Protein AF-A0A3B1AKG3-F1 (afdb_monomer)

Sequence (440 aa):
GVDYHPLPQWTALHRQEKPVPAWRRINWQRLTLALIVSVAALFVVVTQVMADERHGDVDGCLSCHALPGLQYVDKQGVLRVASIDASHYLSSLHGSVPCKDCHRKIRDYPHRAENGEVDCAASCHVEEPSGGKPYTHKAVTEEFKKSVHGKGWSKGFTAANRQREASDEALPSCRKCHPNELYIGAKDLPRFREDFNHLETECGGCHQGKVWMSQFGGHILRRFLGSRWDKRDHNRLCNDCHADHQRMAEVEIENPETGKKEKASARFVLASDSYSMTLHGRLLRSGVEAGASCIDCHAPKGFRHGVRRDDDPLAATHADQLAETCASEGCHGFARHPLNAGFVNTDLHDIDMIVATSHVAPLDASRLSSNWSKAIMVMLPIVLVLGGGSLLWLLFGNKRQSVIFAVLGGDSFQKRVIGRKPKKRRRWPRGQAGKEGGRA

Mean predicted aligned error: 16.64 Å

Solvent-accessible surface area (backbone atoms only — not comparable to full-atom values): 26740 Å² total; per-residue (Å²): 133,89,84,87,78,84,83,84,86,89,77,88,82,77,79,82,76,80,86,75,67,76,80,76,70,66,58,60,68,60,53,52,50,52,49,52,52,50,51,52,52,49,49,51,56,60,59,62,69,66,68,69,74,83,62,90,48,88,76,55,57,51,80,60,26,45,38,84,81,37,64,48,68,48,99,84,72,4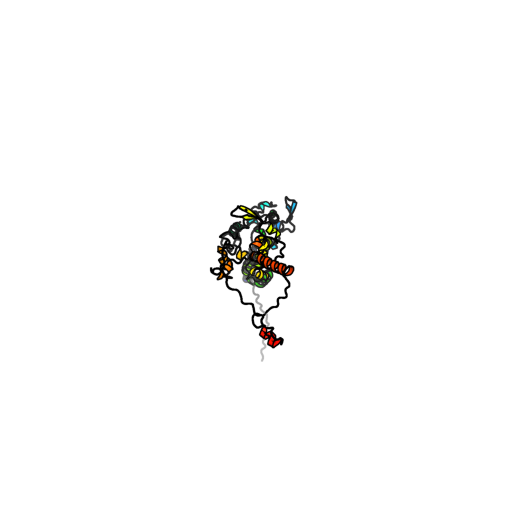7,82,41,78,61,47,42,62,60,71,58,42,50,43,21,84,59,30,85,48,63,66,52,65,46,28,64,61,59,84,56,85,89,62,59,60,82,33,48,31,34,47,74,50,52,62,35,76,66,85,67,100,46,94,87,60,65,49,55,40,40,70,50,52,59,35,23,50,69,12,71,49,31,81,34,59,79,66,75,47,26,80,82,53,54,61,49,56,74,76,76,42,91,45,62,32,66,65,74,76,54,69,94,51,55,67,63,51,82,88,48,42,63,57,50,48,61,82,45,71,51,46,64,65,74,47,33,74,81,52,69,58,72,64,47,54,55,47,54,42,43,56,58,53,43,68,72,73,50,69,96,59,52,56,56,52,54,38,48,64,51,38,76,47,44,60,35,50,71,66,34,49,70,39,68,46,64,39,88,90,77,68,48,72,41,66,44,50,70,54,63,27,39,27,51,60,15,30,46,66,36,70,34,35,44,30,38,75,71,71,35,80,88,28,62,32,64,51,52,43,39,22,67,60,90,83,55,44,44,38,44,54,52,86,37,91,86,15,38,58,6,79,93,32,23,28,58,36,55,23,42,97,67,74,34,63,64,35,67,41,79,92,32,52,71,64,51,66,56,67,63,44,42,58,85,67,44,71,90,80,53,90,70,63,88,79,45,72,72,58,60,73,36,72,65,42,48,49,44,66,64,45,48,59,53,49,50,51,54,50,50,50,49,50,47,41,70,77,68,43,78,87,65,82,77,77,81,73,58,92,71,67,42,70,58,48,39,46,73,75,68,68,48,80,82,76,80,80,78,82,76,84,84,80,86,86,88,82,88,85,84,86,136

InterPro domains:
  IPR036280 Multiheme cytochrome superfamily [SSF48695] (56-339)
  IPR054337 Outer membrane cytochrome MtrC/MtrF-like, domains II/IV [PF22113] (99-246)

Foldseek 3Di:
DDDDDDDDDDDDDDDDDDDDDPVVPPPVVVVVVVVVVVVVVVVVVVVVVPPPPPDLAPPCLCVQQCDPPCWDQDPVRDIARSHDPLVFCCQWLCSQFHQCQFLVQDDDPVGDQQSRWGAQQRFTDDPDDPDPGTDGCVQVLVLLCLAPLVVWDHTSDTSVCVVCQVPPTLGHYPCLLDPRGGLADPVCVVVLCVVCVCVCPPVVVPDPDPSCCSNVVSVVSSVVVPDSDALLNLQVSVCVQLVPLVSQQADWDQDPVPRDTDGDAVLSSCQSVLLCLDPLVVCVVVVHSLRHHPLLQQPVDDPSSNRHDLCDPPTCNPLVNLLVSVCPPNPCVVSVPPVCSVVSPPDSSDPVSPDCPPPPCNPGCSVCVDPVVVVCVVCVVVCCCVVVVVVCCVVPNPPDPPPDDDPPDPQVCCCPPVVDDDDPDDDDDDDDDDDDDDDD

Structure (mmCIF, N/CA/C/O backbone):
data_AF-A0A3B1AKG3-F1
#
_entry.id   AF-A0A3B1AKG3-F1
#
loop_
_atom_site.group_PDB
_atom_site.id
_atom_site.type_symbol
_atom_site.label_atom_id
_atom_site.label_alt_id
_atom_site.label_comp_id
_atom_site.label_asym_id
_atom_site.label_entity_id
_atom_site.label_seq_id
_atom_site.pdbx_PDB_ins_code
_atom_site.Cartn_x
_atom_site.Cartn_y
_atom_site.Cartn_z
_atom_site.occupancy
_atom_site.B_iso_or_equiv
_atom_site.auth_seq_id
_atom_site.auth_comp_id
_atom_site.auth_asym_id
_atom_site.auth_atom_id
_atom_site.pdbx_PDB_model_num
ATOM 1 N N . GLY A 1 1 ? -5.040 -78.900 112.581 1.00 37.69 1 GLY A N 1
ATOM 2 C CA . GLY A 1 1 ? -6.491 -78.825 112.328 1.00 37.69 1 GLY A CA 1
ATOM 3 C C . GLY A 1 1 ? -6.742 -77.504 111.652 1.00 37.69 1 GLY A C 1
ATOM 4 O O . GLY A 1 1 ? -6.140 -76.534 112.074 1.00 37.69 1 GLY A O 1
ATOM 5 N N . VAL A 1 2 ? -7.473 -77.511 110.545 1.00 39.22 2 VAL A N 1
ATOM 6 C CA . VAL A 1 2 ? -7.576 -76.397 109.592 1.00 39.22 2 VAL A CA 1
ATOM 7 C C . VAL A 1 2 ? -8.500 -75.308 110.147 1.00 39.22 2 VAL A C 1
ATOM 9 O O . VAL A 1 2 ? -9.670 -75.588 110.395 1.00 39.22 2 VAL A O 1
ATOM 12 N N . ASP A 1 3 ? -7.980 -74.090 110.315 1.00 44.25 3 ASP A N 1
ATOM 13 C CA . ASP A 1 3 ? -8.763 -72.904 110.671 1.00 44.25 3 ASP A CA 1
ATOM 14 C C . ASP A 1 3 ? -9.475 -72.344 109.430 1.00 44.25 3 ASP A C 1
ATOM 16 O O . ASP A 1 3 ? -8.862 -72.051 108.402 1.00 44.25 3 ASP A O 1
ATOM 20 N N . TYR A 1 4 ? -10.799 -72.229 109.525 1.00 44.69 4 TYR A N 1
ATOM 21 C CA . TYR A 1 4 ? -11.675 -71.671 108.496 1.00 44.69 4 TYR A CA 1
ATOM 22 C C . TYR A 1 4 ? -11.707 -70.139 108.608 1.00 44.69 4 TYR A C 1
ATOM 24 O O . TYR A 1 4 ? -12.238 -69.595 109.575 1.00 44.69 4 TYR A O 1
ATOM 32 N N . HIS A 1 5 ? -11.211 -69.435 107.588 1.00 49.94 5 HIS A N 1
ATOM 33 C CA . HIS A 1 5 ? -11.480 -68.008 107.386 1.00 49.94 5 HIS A CA 1
ATOM 34 C C . HIS A 1 5 ? -12.599 -67.823 106.342 1.00 49.94 5 HIS A C 1
ATOM 36 O O . HIS A 1 5 ? -12.475 -68.348 105.234 1.00 49.94 5 HIS A O 1
ATOM 42 N N . PRO A 1 6 ? -13.681 -67.077 106.640 1.00 58.34 6 PRO A N 1
ATOM 43 C CA . PRO A 1 6 ? -14.685 -66.717 105.642 1.00 58.34 6 PRO A CA 1
ATOM 44 C C . PRO A 1 6 ? -14.150 -65.652 104.668 1.00 58.34 6 PRO A C 1
ATOM 46 O O . PRO A 1 6 ? -13.475 -64.702 105.066 1.00 58.34 6 PRO A O 1
ATOM 49 N N . LEU A 1 7 ? -14.465 -65.816 103.380 1.00 49.09 7 LEU A N 1
ATOM 50 C CA . LEU A 1 7 ? -14.063 -64.911 102.298 1.00 49.09 7 LEU A CA 1
ATOM 51 C C . LEU A 1 7 ? -14.811 -63.559 102.376 1.00 49.09 7 LEU A C 1
ATOM 53 O O . LEU A 1 7 ? -16.027 -63.555 102.585 1.00 49.09 7 LEU A O 1
ATOM 57 N N . PRO A 1 8 ? -14.131 -62.415 102.159 1.00 54.78 8 PRO A N 1
ATOM 58 C CA . PRO A 1 8 ? -14.758 -61.096 102.169 1.00 54.78 8 PRO A CA 1
ATOM 59 C C . PRO A 1 8 ? -15.609 -60.835 100.914 1.00 54.78 8 PRO A C 1
ATOM 61 O O . PRO A 1 8 ? -15.226 -61.164 99.791 1.00 54.78 8 PRO A O 1
ATOM 64 N N . GLN A 1 9 ? -16.762 -60.192 101.121 1.00 51.91 9 GLN A N 1
ATOM 65 C CA . GLN A 1 9 ? -17.620 -59.657 100.063 1.00 51.91 9 GLN A CA 1
ATOM 66 C C . GLN A 1 9 ? -17.014 -58.369 99.489 1.00 51.91 9 GLN A C 1
ATOM 68 O O . GLN A 1 9 ? -16.639 -57.464 100.233 1.00 51.91 9 GLN A O 1
ATOM 73 N N . TRP A 1 10 ? -16.952 -58.270 98.161 1.00 47.62 10 TRP A N 1
ATOM 74 C CA . TRP A 1 10 ? -16.505 -57.065 97.465 1.00 47.62 10 TRP A CA 1
ATOM 75 C C . TRP A 1 10 ? -17.699 -56.179 97.099 1.00 47.62 10 TRP A C 1
ATOM 77 O O . TRP A 1 10 ? -18.566 -56.584 96.328 1.00 47.62 10 TRP A O 1
ATOM 87 N N . THR A 1 11 ? -17.703 -54.940 97.587 1.00 49.19 11 THR A N 1
ATOM 88 C CA . THR A 1 11 ? -18.550 -53.846 97.082 1.00 49.19 11 THR A CA 1
ATOM 89 C C . THR A 1 11 ? -17.683 -52.837 96.338 1.00 49.19 11 THR A C 1
ATOM 91 O O . THR A 1 11 ? -16.733 -52.292 96.900 1.00 49.19 11 THR A O 1
ATOM 94 N N . ALA A 1 12 ? -17.999 -52.582 95.067 1.00 48.94 12 ALA A N 1
ATOM 95 C CA . ALA A 1 12 ? -17.276 -51.628 94.233 1.00 48.94 12 ALA A CA 1
ATOM 96 C C . ALA A 1 12 ? -17.528 -50.180 94.696 1.00 48.94 12 ALA A C 1
ATOM 98 O O . ALA A 1 12 ? -18.641 -49.665 94.597 1.00 48.94 12 ALA A O 1
ATOM 99 N N . LEU A 1 13 ? -16.479 -49.499 95.163 1.00 51.88 13 LEU A N 1
ATOM 100 C CA . LEU A 1 13 ? -16.483 -48.059 95.430 1.00 51.88 13 LEU A CA 1
ATOM 101 C C . LEU A 1 13 ? -16.202 -47.300 94.125 1.00 51.88 13 LEU A C 1
ATOM 103 O O . LEU A 1 13 ? -15.051 -47.020 93.794 1.00 51.88 13 LEU A O 1
ATOM 107 N N . HIS A 1 14 ? -17.244 -46.956 93.369 1.00 48.56 14 HIS A N 1
ATOM 108 C CA . HIS A 1 14 ? -17.104 -46.008 92.262 1.00 48.56 14 HIS A CA 1
ATOM 109 C C . HIS A 1 14 ? -17.112 -44.579 92.825 1.00 48.56 14 HIS A C 1
ATOM 111 O O . HIS A 1 14 ? -18.138 -44.080 93.289 1.00 48.56 14 HIS A O 1
ATOM 117 N N . ARG A 1 15 ? -15.948 -43.920 92.830 1.00 49.84 15 ARG A N 1
ATOM 118 C CA . ARG A 1 15 ? -15.822 -42.509 93.213 1.00 49.84 15 ARG A CA 1
ATOM 119 C C . ARG A 1 15 ? -16.391 -41.657 92.075 1.00 49.84 15 ARG A C 1
ATOM 121 O O . ARG A 1 15 ? -15.770 -41.549 91.026 1.00 49.84 15 ARG A O 1
ATOM 128 N N . GLN A 1 16 ? -17.567 -41.062 92.276 1.00 52.84 16 GLN A N 1
ATOM 129 C CA . GLN A 1 16 ? -18.110 -40.081 91.336 1.00 52.84 16 GLN A CA 1
ATOM 130 C C . GLN A 1 16 ? -17.219 -38.832 91.311 1.00 52.84 16 GLN A C 1
ATOM 132 O O . GLN A 1 16 ? -17.119 -38.103 92.301 1.00 52.84 16 GLN A O 1
ATOM 137 N N . GLU A 1 17 ? -16.564 -38.585 90.178 1.00 57.22 17 GLU A N 1
ATOM 138 C CA . GLU A 1 17 ? -15.911 -37.307 89.906 1.00 57.22 17 GLU A CA 1
ATOM 139 C C . GLU A 1 17 ? -16.966 -36.224 89.647 1.00 57.22 17 GLU A C 1
ATOM 141 O O . GLU A 1 17 ? -17.966 -36.444 88.960 1.00 57.22 17 GLU A O 1
ATOM 146 N N . LYS A 1 18 ? -16.759 -35.041 90.234 1.00 56.09 18 LYS A N 1
ATOM 147 C CA . LYS A 1 18 ? -17.699 -33.918 90.134 1.00 56.09 18 LYS A CA 1
ATOM 148 C C . LYS A 1 18 ? -17.780 -33.400 88.686 1.00 56.09 18 LYS A C 1
ATOM 150 O O . LYS A 1 18 ? -16.744 -33.282 88.031 1.00 56.09 18 LYS A O 1
ATOM 155 N N . PRO A 1 19 ? -18.971 -33.008 88.197 1.00 56.12 19 PRO A N 1
ATOM 156 C CA . PRO A 1 19 ? -19.125 -32.508 86.839 1.00 56.12 19 PRO A CA 1
ATOM 157 C C . PRO A 1 19 ? -18.425 -31.154 86.675 1.00 56.12 19 PRO A C 1
ATOM 159 O O . PRO A 1 19 ? -18.727 -30.186 87.372 1.00 56.12 19 PRO A O 1
ATOM 162 N N . VAL A 1 20 ? -17.484 -31.083 85.731 1.00 61.00 20 VAL A N 1
ATOM 163 C CA . VAL A 1 20 ? -16.840 -29.830 85.313 1.00 61.00 20 VAL A CA 1
ATOM 164 C C . VAL A 1 20 ? -17.848 -29.020 84.481 1.00 61.00 20 VAL A C 1
ATOM 166 O O . VAL A 1 20 ? -18.441 -29.577 83.553 1.00 61.00 20 VAL A O 1
ATOM 169 N N . PRO A 1 21 ? -18.065 -27.723 84.768 1.00 59.06 21 PRO A N 1
ATOM 170 C CA . PRO A 1 21 ? -19.082 -26.924 84.088 1.00 59.06 21 PRO A CA 1
ATOM 171 C C . PRO A 1 21 ? -18.783 -26.751 82.587 1.00 59.06 21 PRO A C 1
ATOM 173 O O . PRO A 1 21 ? -17.638 -26.553 82.172 1.00 59.06 21 PRO A O 1
ATOM 176 N N . ALA A 1 22 ? -19.839 -26.825 81.769 1.00 56.97 22 ALA A N 1
ATOM 177 C CA . ALA A 1 22 ? -19.793 -26.998 80.311 1.00 56.97 22 ALA A CA 1
ATOM 178 C C . ALA A 1 22 ? -18.991 -25.933 79.531 1.00 56.97 22 ALA A C 1
ATOM 180 O O . ALA A 1 22 ? -18.500 -26.215 78.439 1.00 56.97 22 ALA A O 1
ATOM 181 N N . TRP A 1 23 ? -18.786 -24.738 80.092 1.00 55.78 23 TRP A N 1
ATOM 182 C CA . TRP A 1 23 ? -18.074 -23.635 79.432 1.00 55.78 23 TRP A CA 1
ATOM 183 C C . TRP A 1 23 ? -16.562 -23.874 79.257 1.00 55.78 23 TRP A C 1
ATOM 185 O O . TRP A 1 23 ? -15.940 -23.240 78.409 1.00 55.78 23 TRP A O 1
ATOM 195 N N . ARG A 1 24 ? -15.958 -24.830 79.985 1.00 52.88 24 ARG A N 1
ATOM 196 C CA . ARG A 1 24 ? -14.546 -25.229 79.793 1.00 52.88 24 ARG A CA 1
ATOM 197 C C . ARG A 1 24 ? -14.317 -26.239 78.657 1.00 52.88 24 ARG A C 1
ATOM 199 O O . ARG A 1 24 ? -13.170 -26.587 78.397 1.00 52.88 24 ARG A O 1
ATOM 206 N N . ARG A 1 25 ? -15.367 -26.690 77.954 1.00 56.41 25 ARG A N 1
ATOM 207 C CA . ARG A 1 25 ? -15.260 -27.566 76.764 1.00 56.41 25 ARG A CA 1
ATOM 208 C C . ARG A 1 25 ? -15.231 -26.801 75.438 1.00 56.41 25 ARG A C 1
ATOM 210 O O . ARG A 1 25 ? -15.420 -27.396 74.379 1.00 56.41 25 ARG A O 1
ATOM 217 N N . ILE A 1 26 ? -14.999 -25.491 75.469 1.00 62.50 26 ILE A N 1
ATOM 218 C CA . ILE A 1 26 ? -14.761 -24.730 74.246 1.00 62.50 26 ILE A CA 1
ATOM 219 C C . ILE A 1 26 ? -13.354 -25.076 73.763 1.00 62.50 26 ILE A C 1
ATOM 221 O O . ILE A 1 26 ? -12.352 -24.673 74.352 1.00 62.50 26 ILE A O 1
ATOM 225 N N . ASN A 1 27 ? -13.281 -25.876 72.701 1.00 71.88 27 ASN A N 1
ATOM 226 C CA . ASN A 1 27 ? -12.022 -26.188 72.046 1.00 71.88 27 ASN A CA 1
ATOM 227 C C . ASN A 1 27 ? -11.576 -24.959 71.243 1.00 71.88 27 ASN A C 1
ATOM 229 O O . ASN A 1 27 ? -11.899 -24.820 70.063 1.00 71.88 27 ASN A O 1
ATOM 233 N N . TRP A 1 28 ? -10.865 -24.053 71.913 1.00 73.94 28 TRP A N 1
ATOM 234 C CA . TRP A 1 28 ? -10.384 -22.791 71.354 1.00 73.94 28 TRP A CA 1
ATOM 235 C C . TRP A 1 28 ? -9.586 -22.972 70.060 1.00 73.94 28 TRP A C 1
ATOM 237 O O . TRP A 1 28 ? -9.678 -22.116 69.192 1.00 73.94 28 TRP A O 1
ATOM 247 N N . GLN A 1 29 ? -8.910 -24.111 69.873 1.00 78.19 29 GLN A N 1
ATOM 248 C CA . GLN A 1 29 ? -8.205 -24.429 68.627 1.00 78.19 29 GLN A CA 1
ATOM 249 C C . GLN A 1 29 ? -9.159 -24.614 67.440 1.00 78.19 29 GLN A C 1
ATOM 251 O O . GLN A 1 29 ? -8.835 -24.237 66.321 1.00 78.19 29 GLN A O 1
ATOM 256 N N . ARG A 1 30 ? -10.356 -25.175 67.661 1.00 78.88 30 ARG A N 1
ATOM 257 C CA . ARG A 1 30 ? -11.365 -25.330 66.600 1.00 78.88 30 ARG A CA 1
ATOM 258 C C . ARG A 1 30 ? -12.028 -24.003 66.250 1.00 78.88 30 ARG A C 1
ATOM 260 O O . ARG A 1 30 ? -12.312 -23.774 65.082 1.00 78.88 30 ARG A O 1
ATOM 267 N N . LEU A 1 31 ? -12.242 -23.131 67.238 1.00 81.19 31 LEU A N 1
ATOM 268 C CA . LEU A 1 31 ? -12.772 -21.786 66.997 1.00 81.19 31 LEU A CA 1
ATOM 269 C C . LEU A 1 31 ? -11.763 -20.898 66.265 1.00 81.19 31 LEU A C 1
ATOM 271 O O . LEU A 1 31 ? -12.148 -20.210 65.325 1.00 81.19 31 LEU A O 1
ATOM 275 N N . THR A 1 32 ? -10.482 -20.940 66.638 1.00 82.50 32 THR A N 1
ATOM 276 C CA . THR A 1 32 ? -9.441 -20.185 65.927 1.00 82.50 32 THR A CA 1
ATOM 277 C C . THR A 1 32 ? -9.242 -20.707 64.511 1.00 82.50 32 THR A C 1
ATOM 279 O O . THR A 1 32 ? -9.165 -19.903 63.588 1.00 82.50 32 THR A O 1
ATOM 282 N N . LEU A 1 33 ? -9.246 -22.028 64.303 1.00 86.06 33 LEU A N 1
ATOM 283 C CA . LEU A 1 33 ? -9.166 -22.608 62.961 1.00 86.06 33 LEU A CA 1
ATOM 284 C C . LEU A 1 33 ? -10.380 -22.221 62.103 1.00 86.06 33 LEU A C 1
ATOM 286 O O . LEU A 1 33 ? -10.210 -21.808 60.961 1.00 86.06 33 LEU A O 1
ATOM 290 N N . ALA A 1 34 ? -11.596 -22.294 62.656 1.00 87.88 34 ALA A N 1
ATOM 291 C CA . ALA A 1 34 ? -12.812 -21.893 61.951 1.00 87.88 34 ALA A CA 1
ATOM 292 C C . ALA A 1 34 ? -12.796 -20.401 61.585 1.00 87.88 34 ALA A C 1
ATOM 294 O O . ALA A 1 34 ? -13.180 -20.044 60.472 1.00 87.88 34 ALA A O 1
ATOM 295 N N . LEU A 1 35 ? -12.305 -19.539 62.481 1.00 90.56 35 LEU A N 1
ATOM 296 C CA . LEU A 1 35 ? -12.151 -18.110 62.218 1.00 90.56 35 LEU A CA 1
ATOM 297 C C . LEU A 1 35 ? -11.119 -17.855 61.113 1.00 90.56 35 LEU A C 1
ATOM 299 O O . LEU A 1 35 ? -11.411 -17.110 60.186 1.00 90.56 35 LEU A O 1
ATOM 303 N N . ILE A 1 36 ? -9.952 -18.504 61.165 1.00 90.75 36 ILE A N 1
ATOM 304 C CA . ILE A 1 36 ? -8.903 -18.367 60.142 1.00 90.75 36 ILE A CA 1
ATOM 305 C C . ILE A 1 36 ? -9.420 -18.829 58.777 1.00 90.75 36 ILE A C 1
ATOM 307 O O . ILE A 1 36 ? -9.242 -18.119 57.792 1.00 90.75 36 ILE A O 1
ATOM 311 N N . VAL A 1 37 ? -10.106 -19.974 58.713 1.00 91.12 37 VAL A N 1
ATOM 312 C CA . VAL A 1 37 ? -10.701 -20.483 57.466 1.00 91.12 37 VAL A CA 1
ATOM 313 C C . VAL A 1 37 ? -11.787 -19.540 56.947 1.00 91.12 37 VAL A C 1
ATOM 315 O O . VAL A 1 37 ? -11.832 -19.273 55.751 1.00 91.12 37 VAL A O 1
ATOM 318 N N . SER A 1 38 ? -12.619 -18.981 57.828 1.00 87.31 38 SER A N 1
ATOM 319 C CA . SER A 1 38 ? -13.668 -18.028 57.439 1.00 87.31 38 SER A CA 1
ATOM 320 C C . SER A 1 38 ? -13.086 -16.709 56.927 1.00 87.31 38 SER A C 1
ATOM 322 O O . SER A 1 38 ? -13.563 -16.177 55.931 1.00 87.31 38 SER A O 1
ATOM 324 N N . VAL A 1 39 ? -12.027 -16.199 57.563 1.00 91.06 39 VAL A N 1
ATOM 325 C CA . VAL A 1 39 ? -11.313 -14.989 57.127 1.00 91.06 39 VAL A CA 1
ATOM 326 C C . VAL A 1 39 ? -10.580 -15.238 55.811 1.00 91.06 39 VAL A C 1
ATOM 328 O O . VAL A 1 39 ? -10.642 -14.395 54.925 1.00 91.06 39 VAL A O 1
ATOM 331 N N . ALA A 1 40 ? -9.941 -16.397 55.637 1.00 87.31 40 ALA A N 1
ATOM 332 C CA . ALA A 1 40 ? -9.295 -16.771 54.381 1.00 87.31 40 ALA A CA 1
ATOM 333 C C . ALA A 1 40 ? -10.314 -16.921 53.241 1.00 87.31 40 ALA A C 1
ATOM 335 O O . ALA A 1 40 ? -10.092 -16.398 52.153 1.00 87.31 40 ALA A O 1
ATOM 336 N N . ALA A 1 41 ? -11.460 -17.561 53.495 1.00 85.06 41 ALA A N 1
ATOM 337 C CA . ALA A 1 41 ? -12.550 -17.660 52.526 1.00 85.06 41 ALA A CA 1
ATOM 338 C C . ALA A 1 41 ? -13.114 -16.277 52.166 1.00 85.06 41 ALA A C 1
ATOM 340 O O . ALA A 1 41 ? -13.307 -15.981 50.990 1.00 85.06 41 ALA A O 1
ATOM 341 N N . LEU A 1 42 ? -13.308 -15.400 53.157 1.00 84.62 42 LEU A N 1
ATOM 342 C CA . LEU A 1 42 ? -13.729 -14.017 52.930 1.00 84.62 42 LEU A CA 1
ATOM 343 C C . LEU A 1 42 ? -12.690 -13.246 52.107 1.00 84.62 42 LEU A C 1
ATOM 345 O O . LEU A 1 42 ? -13.059 -12.515 51.197 1.00 84.62 42 LEU A O 1
ATOM 349 N N . PHE A 1 43 ? -11.398 -13.438 52.375 1.00 79.25 43 PHE A N 1
ATOM 350 C CA . PHE A 1 43 ? -10.320 -12.792 51.631 1.00 79.25 43 PHE A CA 1
ATOM 351 C C . PHE A 1 43 ? -10.278 -13.261 50.169 1.00 79.25 43 PHE A C 1
ATOM 353 O O . PHE A 1 43 ? -10.116 -12.437 49.273 1.00 79.25 43 PHE A O 1
ATOM 360 N N . VAL A 1 44 ? -10.513 -14.551 49.901 1.00 76.62 44 VAL A N 1
ATOM 361 C CA . VAL A 1 44 ? -10.645 -15.088 48.532 1.00 76.62 44 VAL A CA 1
ATOM 362 C C . VAL A 1 44 ? -11.848 -14.470 47.815 1.00 76.62 44 VAL A C 1
ATOM 364 O O . VAL A 1 44 ? -11.712 -14.005 46.688 1.00 76.62 44 VAL A O 1
ATOM 367 N N . VAL A 1 45 ? -13.004 -14.378 48.478 1.00 73.06 45 VAL A N 1
ATOM 368 C CA . VAL A 1 45 ? -14.204 -13.752 47.896 1.00 73.06 45 VAL A CA 1
ATOM 369 C C . VAL A 1 45 ? -13.980 -12.259 47.621 1.00 73.06 45 VAL A C 1
ATOM 371 O O . VAL A 1 45 ? -14.330 -11.778 46.550 1.00 73.06 45 VAL A O 1
ATOM 374 N N . VAL A 1 46 ? -13.353 -11.521 48.540 1.00 69.38 46 VAL A N 1
ATOM 375 C CA . VAL A 1 46 ? -13.103 -10.076 48.383 1.00 69.38 46 VAL A CA 1
ATOM 376 C C . VAL A 1 46 ? -12.060 -9.789 47.296 1.00 69.38 46 VAL A C 1
ATOM 378 O O . VAL A 1 46 ? -12.205 -8.825 46.548 1.00 69.38 46 VAL A O 1
ATOM 381 N N . THR A 1 47 ? -11.030 -10.628 47.164 1.00 59.62 47 THR A N 1
ATOM 382 C CA . THR A 1 47 ? -9.977 -10.454 46.144 1.00 59.62 47 THR A CA 1
ATOM 383 C C . THR A 1 47 ? -10.415 -10.874 44.742 1.00 59.62 47 THR A C 1
ATOM 385 O O . THR A 1 47 ? -9.962 -10.269 43.773 1.00 59.62 47 THR A O 1
ATOM 388 N N . GLN A 1 48 ? -11.339 -11.830 44.605 1.00 55.16 48 GLN A N 1
ATOM 389 C CA . GLN A 1 48 ? -11.918 -12.183 43.301 1.00 55.16 48 GLN A CA 1
ATOM 390 C C . GLN A 1 48 ? -12.885 -11.124 42.750 1.00 55.16 48 GLN A C 1
ATOM 392 O O . GLN A 1 48 ? -13.075 -11.052 41.540 1.00 55.16 48 GLN A O 1
ATOM 397 N N . VAL A 1 49 ? -13.456 -10.264 43.600 1.00 48.66 49 VAL A N 1
ATOM 398 C CA . VAL A 1 49 ? -14.407 -9.212 43.185 1.00 48.66 49 VAL A CA 1
ATOM 399 C C . VAL A 1 49 ? -13.709 -7.968 42.601 1.00 48.66 49 VAL A C 1
ATOM 401 O O . VAL A 1 49 ? -14.364 -7.125 42.001 1.00 48.66 49 VAL A O 1
ATOM 404 N N . MET A 1 50 ? -12.380 -7.851 42.715 1.00 45.19 50 MET A N 1
ATOM 405 C CA . MET A 1 50 ? -11.619 -6.679 42.242 1.00 45.19 50 MET A CA 1
ATOM 406 C C . MET A 1 50 ? -10.964 -6.860 40.861 1.00 45.19 50 MET A C 1
ATOM 408 O O . MET A 1 50 ? -10.279 -5.952 40.389 1.00 45.19 50 MET A O 1
ATOM 412 N N . ALA A 1 51 ? -11.162 -7.998 40.191 1.00 42.19 51 ALA A N 1
ATOM 413 C CA . ALA A 1 51 ? -10.828 -8.120 38.776 1.00 42.19 51 ALA A CA 1
ATOM 414 C C . ALA A 1 51 ? -11.952 -7.468 37.964 1.00 42.19 51 ALA A C 1
ATOM 416 O O . ALA A 1 51 ? -12.868 -8.144 37.503 1.00 42.19 51 ALA A O 1
ATOM 417 N N . ASP A 1 52 ? -11.903 -6.142 37.849 1.00 42.12 52 ASP A N 1
ATOM 418 C CA . ASP A 1 52 ? -12.788 -5.393 36.964 1.00 42.12 52 ASP A CA 1
ATOM 419 C C . ASP A 1 52 ? -12.623 -5.983 35.555 1.00 42.12 52 ASP A C 1
ATOM 421 O O . ASP A 1 52 ? -11.533 -5.926 34.967 1.00 42.12 52 ASP A O 1
ATOM 425 N N . GLU A 1 53 ? -13.664 -6.642 35.031 1.00 46.59 53 GLU A N 1
ATOM 426 C CA . GLU A 1 53 ? -13.695 -6.988 33.615 1.00 46.59 53 GLU A CA 1
ATOM 427 C C . GLU A 1 53 ? -13.486 -5.663 32.891 1.00 46.59 53 GLU A C 1
ATOM 429 O O . GLU A 1 53 ? -14.321 -4.765 32.995 1.00 46.59 53 GLU A O 1
ATOM 434 N N . ARG A 1 54 ? -12.353 -5.493 32.199 1.00 48.38 54 ARG A N 1
ATOM 435 C CA . ARG A 1 54 ? -12.174 -4.353 31.298 1.00 48.38 54 ARG A CA 1
ATOM 436 C C . ARG A 1 54 ? -13.259 -4.476 30.230 1.00 48.38 54 ARG A C 1
ATOM 438 O O . ARG A 1 54 ? -13.095 -5.198 29.248 1.00 48.38 54 ARG A O 1
ATOM 445 N N . HIS A 1 55 ? -14.399 -3.846 30.493 1.00 54.94 55 HIS A N 1
ATOM 446 C CA . HIS A 1 55 ? -15.578 -3.870 29.651 1.00 54.94 55 HIS A CA 1
ATOM 447 C C . HIS A 1 55 ? -15.195 -3.290 28.287 1.00 54.94 55 HIS A C 1
ATOM 449 O O . HIS A 1 55 ? -14.638 -2.197 28.198 1.00 54.94 55 HIS A O 1
ATOM 455 N N . GLY A 1 56 ? -15.516 -4.016 27.214 1.00 59.50 56 GLY A N 1
ATOM 456 C CA . GLY A 1 56 ? -15.215 -3.631 25.830 1.00 59.50 56 GLY A CA 1
ATOM 457 C C . GLY A 1 56 ? -16.038 -2.456 25.282 1.00 59.50 56 GLY A C 1
ATOM 458 O O . GLY A 1 56 ? -15.977 -2.197 24.085 1.00 59.50 56 GLY A O 1
ATOM 459 N N . ASP A 1 57 ? -16.815 -1.765 26.125 1.00 72.25 57 ASP A N 1
ATOM 460 C CA . ASP A 1 57 ? -17.697 -0.657 25.738 1.00 72.25 57 ASP A CA 1
ATOM 461 C C . ASP A 1 57 ? -17.749 0.449 26.806 1.00 72.25 57 ASP A C 1
ATOM 463 O O . ASP A 1 57 ? -18.818 0.842 27.268 1.00 72.25 57 ASP A O 1
ATOM 467 N N . VAL A 1 58 ? -16.588 0.967 27.218 1.00 75.81 58 VAL A N 1
ATOM 468 C CA . VAL A 1 58 ? -16.497 2.091 28.178 1.00 75.81 58 VAL A CA 1
ATOM 469 C C . VAL A 1 58 ? -17.306 3.327 27.751 1.00 75.81 58 VAL A C 1
ATOM 471 O O . VAL A 1 58 ? -17.722 4.121 28.590 1.00 75.81 58 VAL A O 1
ATOM 474 N N . ASP A 1 59 ? -17.556 3.471 26.448 1.00 82.62 59 ASP A N 1
ATOM 475 C CA . ASP A 1 59 ? -18.292 4.588 25.859 1.00 82.62 59 ASP A CA 1
ATOM 476 C C . ASP A 1 59 ? -19.804 4.328 25.706 1.00 82.62 59 ASP A C 1
ATOM 478 O O . ASP A 1 59 ? -20.541 5.247 25.332 1.00 82.62 59 ASP A O 1
ATOM 482 N N . GLY A 1 60 ? -20.277 3.101 25.956 1.00 87.56 60 GLY A N 1
ATOM 483 C CA . GLY A 1 60 ? -21.681 2.698 25.790 1.00 87.56 60 GLY A CA 1
ATOM 484 C C . GLY A 1 60 ? -22.167 2.624 24.332 1.00 87.56 60 GLY A C 1
ATOM 485 O O . GLY A 1 60 ? -23.371 2.549 24.081 1.00 87.56 60 GLY A O 1
ATOM 486 N N . CYS A 1 61 ? -21.265 2.683 23.350 1.00 89.06 61 CYS A N 1
ATOM 487 C CA . CYS A 1 61 ? -21.596 2.692 21.926 1.00 89.06 61 CYS A CA 1
ATOM 488 C C . CYS A 1 61 ? -22.160 1.343 21.457 1.00 89.06 61 CYS A C 1
ATOM 490 O O . CYS A 1 61 ? -23.127 1.300 20.688 1.00 89.06 61 CYS A O 1
ATOM 492 N N . LEU A 1 62 ? -21.580 0.235 21.922 1.00 89.06 62 LEU A N 1
ATOM 493 C CA . LEU A 1 62 ? -22.001 -1.115 21.542 1.00 89.06 62 LEU A CA 1
ATOM 494 C C . LEU A 1 62 ? -23.375 -1.481 22.112 1.00 89.06 62 LEU A C 1
ATOM 496 O O . LEU A 1 62 ? -24.041 -2.331 21.530 1.00 89.06 62 LEU A O 1
ATOM 500 N N . SER A 1 63 ? -23.864 -0.788 23.141 1.00 88.44 63 SER A N 1
ATOM 501 C CA . SER A 1 63 ? -25.234 -0.972 23.659 1.00 88.44 63 SER A CA 1
ATOM 502 C C . SER A 1 63 ? -26.314 -0.831 22.576 1.00 88.44 63 SER A C 1
ATOM 504 O O . SER A 1 63 ? -27.303 -1.562 22.581 1.00 88.44 63 SER A O 1
ATOM 506 N N . CYS A 1 64 ? -26.104 0.072 21.613 1.00 89.31 64 CYS A N 1
ATOM 507 C CA . CYS A 1 64 ? -26.970 0.216 20.443 1.00 89.31 64 CYS A CA 1
ATOM 508 C C . CYS A 1 64 ? -26.337 -0.400 19.194 1.00 89.31 64 CYS A C 1
ATOM 510 O O . CYS A 1 64 ? -27.004 -1.111 18.445 1.00 89.31 64 CYS A O 1
ATOM 512 N N . HIS A 1 65 ? -25.049 -0.148 18.949 1.00 91.38 65 HIS A N 1
ATOM 513 C CA . HIS A 1 65 ? -24.407 -0.566 17.705 1.00 91.38 65 HIS A CA 1
ATOM 514 C C . HIS A 1 65 ? -24.193 -2.080 17.605 1.00 91.38 65 HIS A C 1
ATOM 516 O O . HIS A 1 65 ? -24.102 -2.577 16.491 1.00 91.38 65 HIS A O 1
ATOM 522 N N . ALA A 1 66 ? -24.186 -2.843 18.702 1.00 91.00 66 ALA A N 1
ATOM 523 C CA . ALA A 1 66 ? -24.113 -4.305 18.629 1.00 91.00 66 ALA A CA 1
ATOM 524 C C . ALA A 1 66 ? -25.442 -4.970 18.224 1.00 91.00 66 ALA A C 1
ATOM 526 O O . ALA A 1 66 ? -25.470 -6.179 17.995 1.00 91.00 66 ALA A O 1
ATOM 527 N N . LEU A 1 67 ? -26.544 -4.212 18.123 1.00 90.69 67 LEU A N 1
ATOM 528 C CA . LEU A 1 67 ? -27.844 -4.753 17.728 1.00 90.69 67 LEU A CA 1
ATOM 529 C C . LEU A 1 67 ? -27.802 -5.243 16.271 1.00 90.69 67 LEU A C 1
ATOM 531 O O . LEU A 1 67 ? -27.522 -4.444 15.368 1.00 90.69 67 LEU A O 1
ATOM 535 N N . PRO A 1 68 ? -28.112 -6.526 16.001 1.00 90.00 68 PRO A N 1
ATOM 536 C CA . PRO A 1 68 ? -28.212 -7.034 14.639 1.00 90.00 68 PRO A CA 1
ATOM 537 C C . PRO A 1 68 ? -29.309 -6.303 13.862 1.00 90.00 68 PRO A C 1
ATOM 539 O O . PRO A 1 68 ? -30.432 -6.163 14.338 1.00 90.00 68 PRO A O 1
ATOM 542 N N . GLY A 1 69 ? -28.994 -5.849 12.650 1.00 86.69 69 GLY A N 1
ATOM 543 C CA . GLY A 1 69 ? -29.977 -5.198 11.783 1.00 86.69 69 GLY A CA 1
ATOM 544 C C . GLY A 1 69 ? -30.319 -3.754 12.163 1.00 86.69 69 GLY A C 1
ATOM 545 O O . GLY A 1 69 ? -31.308 -3.229 11.660 1.00 86.69 69 GLY A O 1
ATOM 546 N N . LEU A 1 70 ? -29.506 -3.087 12.989 1.00 90.31 70 LEU A N 1
ATOM 547 C CA . LEU A 1 70 ? -29.599 -1.645 13.204 1.00 90.31 70 LEU A CA 1
ATOM 548 C C . LEU A 1 70 ? -29.364 -0.922 11.873 1.00 90.31 70 LEU A C 1
ATOM 550 O O . LEU A 1 70 ? -28.240 -0.857 11.364 1.00 90.31 70 LEU A O 1
ATOM 554 N N . GLN A 1 71 ? -30.441 -0.394 11.304 1.00 88.75 71 GLN A N 1
ATOM 555 C CA . GLN A 1 71 ? -30.455 0.243 9.995 1.00 88.75 71 GLN A CA 1
ATOM 556 C C . GLN A 1 71 ? -31.136 1.607 10.059 1.00 88.75 71 GLN A C 1
ATOM 558 O O . GLN A 1 71 ? -32.024 1.838 10.877 1.00 88.75 71 GLN A O 1
ATOM 563 N N . TYR A 1 72 ? -30.727 2.512 9.178 1.00 85.25 72 TYR A N 1
ATOM 564 C CA . TYR A 1 72 ? -31.366 3.810 8.995 1.00 85.25 72 TYR A CA 1
ATOM 565 C C . TYR A 1 72 ? -31.355 4.196 7.519 1.00 85.25 72 TYR A C 1
ATOM 567 O O . TYR A 1 72 ? -30.500 3.746 6.762 1.00 85.25 72 TYR A O 1
ATOM 575 N N . VAL A 1 73 ? -32.297 5.034 7.100 1.00 84.56 73 VAL A N 1
ATOM 576 C CA . VAL A 1 73 ? -32.294 5.623 5.757 1.00 84.56 73 VAL A CA 1
ATOM 577 C C . VAL A 1 73 ? -31.630 6.990 5.854 1.00 84.56 73 VAL A C 1
ATOM 579 O O . VAL A 1 73 ? -31.998 7.800 6.707 1.00 84.56 73 VAL A O 1
ATOM 582 N N . ASP A 1 74 ? -30.610 7.236 5.037 1.00 81.44 74 ASP A N 1
ATOM 583 C CA . ASP A 1 74 ? -29.941 8.535 5.020 1.00 81.44 74 ASP A CA 1
ATOM 584 C C . ASP A 1 74 ? -30.755 9.606 4.267 1.00 81.44 74 ASP A C 1
ATOM 586 O O . ASP A 1 74 ? -31.831 9.356 3.724 1.00 81.44 74 ASP A O 1
ATOM 590 N N . LYS A 1 75 ? -30.230 10.836 4.222 1.00 81.31 75 LYS A N 1
ATOM 591 C CA . LYS A 1 75 ? -30.882 11.971 3.544 1.00 81.31 75 LYS A CA 1
ATOM 592 C C . LYS A 1 75 ? -31.048 11.760 2.033 1.00 81.31 75 LYS A C 1
ATOM 594 O O . LYS A 1 75 ? -31.796 12.501 1.405 1.00 81.31 75 LYS A O 1
ATOM 599 N N . GLN A 1 76 ? -30.333 10.800 1.454 1.00 80.81 76 GLN A N 1
ATOM 600 C CA . GLN A 1 76 ? -30.356 10.450 0.038 1.00 80.81 76 GLN A CA 1
ATOM 601 C C . GLN A 1 76 ? -31.293 9.266 -0.244 1.00 80.81 76 GLN A C 1
ATOM 603 O O . GLN A 1 76 ? -31.369 8.812 -1.383 1.00 80.81 76 GLN A O 1
ATOM 608 N N . GLY A 1 77 ? -32.013 8.762 0.765 1.00 83.62 77 GLY A N 1
ATOM 609 C CA . GLY A 1 77 ? -32.905 7.614 0.614 1.00 83.62 77 GLY A CA 1
ATOM 610 C C . GLY A 1 77 ? -32.175 6.269 0.585 1.00 83.62 77 GLY A C 1
ATOM 611 O O . GLY A 1 77 ? -32.792 5.251 0.278 1.00 83.62 77 GLY A O 1
ATOM 612 N N . VAL A 1 78 ? -30.875 6.232 0.899 1.00 82.94 78 VAL A N 1
ATOM 613 C CA . VAL A 1 78 ? -30.076 5.003 0.874 1.00 82.94 78 VAL A CA 1
ATOM 614 C C . VAL A 1 78 ? -30.159 4.311 2.231 1.00 82.94 78 VAL A C 1
ATOM 616 O O . VAL A 1 78 ? -29.922 4.924 3.273 1.00 82.94 78 VAL A O 1
ATOM 619 N N . LEU A 1 79 ? -30.459 3.011 2.218 1.00 84.50 79 LEU A N 1
ATOM 620 C CA . LEU A 1 79 ? -30.432 2.170 3.412 1.00 84.50 79 LEU A CA 1
ATOM 621 C C . LEU A 1 79 ? -28.989 2.001 3.908 1.00 84.50 79 LEU A C 1
ATOM 623 O O . LEU A 1 79 ? -28.099 1.564 3.174 1.00 84.50 79 LEU A O 1
ATOM 627 N N . ARG A 1 80 ? -28.754 2.342 5.170 1.00 83.50 80 ARG A N 1
ATOM 628 C CA . ARG A 1 80 ? -27.464 2.261 5.855 1.00 83.50 80 ARG A CA 1
ATOM 629 C C . ARG A 1 80 ? -27.550 1.269 7.000 1.00 83.50 80 ARG A C 1
ATOM 631 O O . ARG A 1 80 ? -28.533 1.250 7.731 1.00 83.50 80 ARG A O 1
ATOM 638 N N . VAL A 1 81 ? -26.486 0.495 7.182 1.00 87.19 81 VAL A N 1
ATOM 639 C CA . VAL A 1 81 ? -26.306 -0.387 8.339 1.00 87.19 81 VAL A CA 1
ATOM 640 C C . VAL A 1 81 ? -25.412 0.329 9.346 1.00 87.19 81 VAL A C 1
ATOM 642 O O . VAL A 1 81 ? -24.323 0.785 8.997 1.00 87.19 81 VAL A O 1
ATOM 645 N N . ALA A 1 82 ? -25.889 0.441 10.579 1.00 88.56 82 ALA A N 1
ATOM 646 C CA . ALA A 1 82 ? -25.141 0.963 11.717 1.00 88.56 82 ALA A CA 1
ATOM 647 C C . ALA A 1 82 ? -24.733 -0.142 12.707 1.00 88.56 82 ALA A C 1
ATOM 649 O O . ALA A 1 82 ? -24.055 0.158 13.684 1.00 88.56 82 ALA A O 1
ATOM 650 N N . SER A 1 83 ? -25.108 -1.401 12.463 1.00 90.62 83 SER A N 1
ATOM 651 C CA . SER A 1 83 ? -24.645 -2.536 13.263 1.00 90.62 83 SER A CA 1
ATOM 652 C C . SER A 1 83 ? -23.130 -2.730 13.177 1.00 90.62 83 SER A C 1
ATOM 654 O O . SER A 1 83 ? -22.541 -2.678 12.096 1.00 90.62 83 SER A O 1
ATOM 656 N N . ILE A 1 84 ? -22.524 -3.034 14.318 1.00 89.00 84 ILE A N 1
ATOM 657 C CA . ILE A 1 84 ? -21.142 -3.456 14.496 1.00 89.00 84 ILE A CA 1
ATOM 658 C C . ILE A 1 84 ? -21.185 -4.855 15.101 1.00 89.00 84 ILE A C 1
ATOM 660 O O . ILE A 1 84 ? -21.800 -5.075 16.140 1.00 89.00 84 ILE A O 1
ATOM 664 N N . ASP A 1 85 ? -20.503 -5.805 14.470 1.00 87.44 85 ASP A N 1
ATOM 665 C CA . ASP A 1 85 ? -20.255 -7.093 15.107 1.00 87.44 85 ASP A CA 1
ATOM 666 C C . ASP A 1 85 ? -19.225 -6.891 16.229 1.00 87.44 85 ASP A C 1
ATOM 668 O O . ASP A 1 85 ? -18.043 -6.647 15.968 1.00 87.44 85 ASP A O 1
ATOM 672 N N . ALA A 1 86 ? -19.687 -6.951 17.480 1.00 83.31 86 ALA A N 1
ATOM 673 C CA . ALA A 1 86 ? -18.848 -6.720 18.651 1.00 83.31 86 ALA A CA 1
ATOM 674 C C . ALA A 1 86 ? -17.693 -7.730 18.737 1.00 83.31 86 ALA A C 1
ATOM 676 O O . ALA A 1 86 ? -16.571 -7.353 19.067 1.00 83.31 86 ALA A O 1
ATOM 677 N N . SER A 1 87 ? -17.934 -8.996 18.385 1.00 79.06 87 SER A N 1
ATOM 678 C CA . SER A 1 87 ? -16.902 -10.035 18.421 1.00 79.06 87 SER A CA 1
ATOM 679 C C . SER A 1 87 ? -15.809 -9.779 17.381 1.00 79.06 87 SER A C 1
ATOM 681 O O . SER A 1 87 ? -14.618 -9.882 17.688 1.00 79.06 87 SER A O 1
ATOM 683 N N . HIS A 1 88 ? -16.199 -9.349 16.180 1.00 79.44 88 HIS A N 1
ATOM 684 C CA . HIS A 1 88 ? -15.280 -8.976 15.115 1.00 79.44 88 HIS A CA 1
ATOM 685 C C . HIS A 1 88 ? -14.484 -7.719 15.485 1.00 79.44 88 HIS A C 1
ATOM 687 O O . HIS A 1 88 ? -13.262 -7.714 15.340 1.00 79.44 88 HIS A O 1
ATOM 693 N N . TYR A 1 89 ? -15.146 -6.679 16.007 1.00 80.75 89 TYR A N 1
ATOM 694 C CA . TYR A 1 89 ? -14.482 -5.438 16.417 1.00 80.75 89 TYR A CA 1
ATOM 695 C C . TYR A 1 89 ? -13.453 -5.680 17.522 1.00 80.75 89 TYR A C 1
ATOM 697 O O . TYR A 1 89 ? -12.298 -5.275 17.376 1.00 80.75 89 TYR A O 1
ATOM 705 N N . LEU A 1 90 ? -13.836 -6.393 18.585 1.00 77.88 90 LEU A N 1
ATOM 706 C CA . LEU A 1 90 ? -12.951 -6.710 19.711 1.00 77.88 90 LEU A CA 1
ATOM 707 C C . LEU A 1 90 ? -11.757 -7.582 19.297 1.00 77.88 90 LEU A C 1
ATOM 709 O O . LEU A 1 90 ? -10.712 -7.524 19.943 1.00 77.88 90 LEU A O 1
ATOM 713 N N . SER A 1 91 ? -11.903 -8.337 18.204 1.00 74.3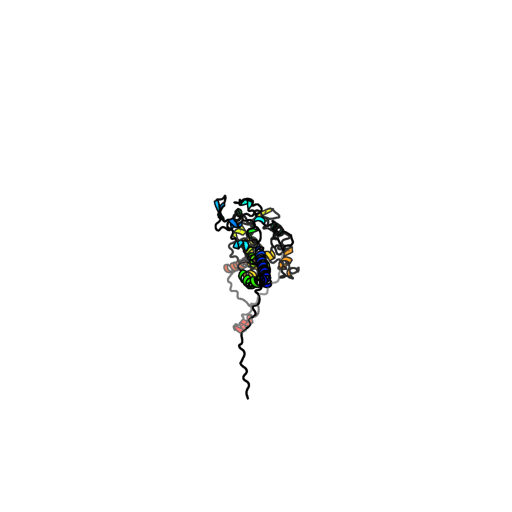8 91 SER A N 1
ATOM 714 C CA . SER A 1 91 ? -10.849 -9.151 17.589 1.00 74.38 91 SER A CA 1
ATOM 715 C C . SER A 1 91 ? -10.017 -8.394 16.543 1.00 74.38 91 SER A C 1
ATOM 717 O O . SER A 1 91 ? -9.154 -8.990 15.900 1.00 74.38 91 SER A O 1
ATOM 719 N N . SER A 1 92 ? -10.277 -7.104 16.316 1.00 76.81 92 SER A N 1
ATOM 720 C CA . SER A 1 92 ? -9.517 -6.255 15.391 1.00 76.81 92 SER A CA 1
ATOM 721 C C . SER A 1 92 ? -8.376 -5.519 16.098 1.00 76.81 92 SER A C 1
ATOM 723 O O . SER A 1 92 ? -8.286 -5.495 17.325 1.00 76.81 92 SER A O 1
ATOM 725 N N . LEU A 1 93 ?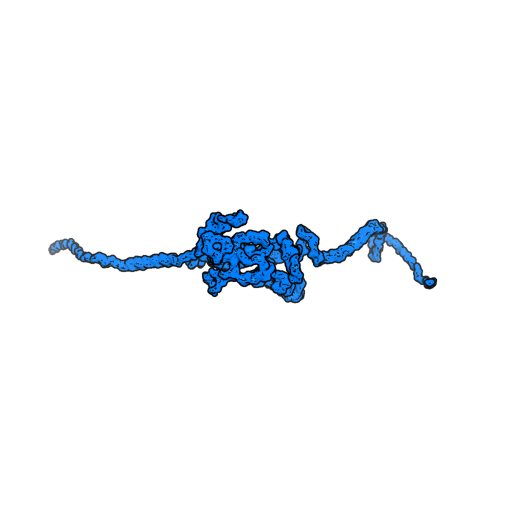 -7.511 -4.859 15.323 1.00 74.62 93 LEU A N 1
ATOM 726 C CA . LEU A 1 93 ? -6.413 -4.050 15.869 1.00 74.62 93 LEU A CA 1
ATOM 727 C C . LEU A 1 93 ? -6.875 -2.842 16.688 1.00 74.62 93 LEU A C 1
ATOM 729 O O . LEU A 1 93 ? -6.133 -2.374 17.545 1.00 74.62 93 LEU A O 1
ATOM 733 N N . HIS A 1 94 ? -8.088 -2.360 16.427 1.00 80.00 94 HIS A N 1
ATOM 734 C CA . HIS A 1 94 ? -8.694 -1.246 17.148 1.00 80.00 94 HIS A CA 1
ATOM 735 C C . HIS A 1 94 ? -9.627 -1.713 18.272 1.00 80.00 94 HIS A C 1
ATOM 737 O O . HIS A 1 94 ? -10.159 -0.878 18.988 1.00 80.00 94 HIS A O 1
ATOM 743 N N . GLY A 1 95 ? -9.811 -3.025 18.470 1.00 78.56 95 GLY A N 1
ATOM 744 C CA . GLY A 1 95 ? -10.737 -3.570 19.470 1.00 78.56 95 GLY A CA 1
ATOM 745 C C . GLY A 1 95 ? -10.403 -3.204 20.919 1.00 78.56 95 GLY A C 1
ATOM 746 O O . GLY A 1 95 ? -11.268 -3.279 21.785 1.00 78.56 95 GLY A O 1
ATOM 747 N N . SER A 1 96 ? -9.160 -2.800 21.187 1.00 73.25 96 SER A N 1
ATOM 748 C CA . SER A 1 96 ? -8.702 -2.299 22.488 1.00 73.25 96 SER A CA 1
ATOM 749 C C . SER A 1 96 ? -8.776 -0.773 22.616 1.00 73.25 96 SER A C 1
ATOM 751 O O . SER A 1 96 ? -8.342 -0.230 23.627 1.00 73.25 96 SER A O 1
ATOM 753 N N . VAL A 1 97 ? -9.250 -0.072 21.583 1.00 77.31 97 VAL A N 1
ATOM 754 C CA . VAL A 1 97 ? -9.363 1.389 21.551 1.00 77.31 97 VAL A CA 1
ATOM 755 C C . VAL A 1 97 ? -10.828 1.771 21.796 1.00 77.31 97 VAL A C 1
ATOM 757 O O . VAL A 1 97 ? -11.704 1.281 21.071 1.00 77.31 97 VAL A O 1
ATOM 760 N N . PRO A 1 98 ? -11.123 2.633 22.790 1.00 80.12 98 PRO A N 1
ATOM 761 C CA . PRO A 1 98 ? -12.462 3.182 22.988 1.00 80.12 98 PRO A CA 1
ATOM 762 C C . PRO A 1 98 ? -12.986 3.867 21.721 1.00 80.12 98 PRO A C 1
ATOM 764 O O . PRO A 1 98 ? -12.242 4.509 20.978 1.00 80.12 98 PRO A O 1
ATOM 767 N N . CYS A 1 99 ? -14.287 3.770 21.464 1.00 83.56 99 CYS A N 1
ATOM 768 C CA . CYS A 1 99 ? -14.901 4.352 20.272 1.00 83.56 99 CYS A CA 1
ATOM 769 C C . CYS A 1 99 ? -14.675 5.873 20.210 1.00 83.56 99 CYS A C 1
ATOM 771 O O . CYS A 1 99 ? -14.381 6.418 19.139 1.00 83.56 99 CYS A O 1
ATOM 773 N N . LYS A 1 100 ? -14.770 6.566 21.351 1.00 84.50 100 LYS A N 1
ATOM 774 C CA . LYS A 1 100 ? -14.647 8.029 21.455 1.00 84.50 100 LYS A CA 1
ATOM 775 C C . LYS A 1 100 ? -13.218 8.547 21.301 1.00 84.50 100 LYS A C 1
ATOM 777 O O . LYS A 1 100 ? -13.061 9.731 20.999 1.00 84.50 100 LYS A O 1
ATOM 782 N N . ASP A 1 101 ? -12.197 7.693 21.392 1.00 80.94 101 ASP A N 1
ATOM 783 C CA . ASP A 1 101 ? -10.808 8.077 21.092 1.00 80.94 101 ASP A CA 1
ATOM 784 C C . ASP A 1 101 ? -10.643 8.489 19.625 1.00 80.94 101 ASP A C 1
ATOM 786 O O . ASP A 1 101 ? -9.872 9.407 19.311 1.00 80.94 101 ASP A O 1
ATOM 790 N N . CYS A 1 102 ? -11.423 7.867 18.738 1.00 81.62 102 CYS A N 1
ATOM 791 C CA . CYS A 1 102 ? -11.507 8.203 17.319 1.00 81.62 102 CYS A CA 1
ATOM 792 C C . CYS A 1 102 ? -12.737 9.074 17.014 1.00 81.62 102 CYS A C 1
ATOM 794 O O . CYS A 1 102 ? -12.617 10.102 16.347 1.00 81.62 102 CYS A O 1
ATOM 796 N N . HIS A 1 103 ? -13.912 8.717 17.538 1.00 87.50 103 HIS A N 1
ATOM 797 C CA . HIS A 1 103 ? -15.186 9.405 17.297 1.00 87.50 103 HIS A CA 1
ATOM 798 C C . HIS A 1 103 ? -15.445 10.560 18.281 1.00 87.50 103 HIS A C 1
ATOM 800 O O . HIS A 1 103 ? -16.463 10.629 18.972 1.00 87.50 103 HIS A O 1
ATOM 806 N N . ARG A 1 104 ? -14.523 11.523 18.333 1.00 86.00 104 ARG A N 1
ATOM 807 C CA . ARG A 1 104 ? -14.484 12.576 19.372 1.00 86.00 104 ARG A CA 1
ATOM 808 C C . ARG A 1 104 ? -15.622 13.590 19.326 1.00 86.00 104 ARG A C 1
ATOM 810 O O . ARG A 1 104 ? -15.850 14.310 20.297 1.00 86.00 104 ARG A O 1
ATOM 817 N N . LYS A 1 105 ? -16.286 13.723 18.178 1.00 89.12 105 LYS A N 1
ATOM 818 C CA . LYS A 1 105 ? -17.337 14.730 17.966 1.00 89.12 105 LYS A CA 1
ATOM 819 C C . LYS A 1 105 ? -18.734 14.215 18.333 1.00 89.12 105 LYS A C 1
ATOM 821 O O . LYS A 1 105 ? -19.691 14.983 18.251 1.00 89.12 105 LYS A O 1
ATOM 826 N N . ILE A 1 106 ? -18.863 12.960 18.768 1.00 89.31 106 ILE A N 1
ATOM 827 C CA . ILE A 1 106 ? -20.132 12.390 19.230 1.00 89.31 106 ILE A CA 1
ATOM 828 C C . ILE A 1 106 ? -20.427 12.890 20.650 1.00 89.31 106 ILE A C 1
ATOM 830 O O . ILE A 1 106 ? -19.646 12.672 21.576 1.00 89.31 106 ILE A O 1
ATOM 834 N N . ARG A 1 107 ? -21.556 13.590 20.805 1.00 86.50 107 ARG A N 1
ATOM 835 C CA . ARG A 1 107 ? -22.018 14.166 22.082 1.00 86.50 107 ARG A CA 1
ATOM 836 C C . ARG A 1 107 ? -23.423 13.721 22.480 1.00 86.50 107 ARG A C 1
ATOM 838 O O . ARG A 1 107 ? -23.691 13.608 23.667 1.00 86.50 107 ARG A O 1
ATOM 845 N N . ASP A 1 108 ? -24.265 13.426 21.495 1.00 85.50 108 ASP A N 1
ATOM 846 C CA . ASP A 1 108 ? -25.685 13.129 21.675 1.00 85.50 108 ASP A CA 1
ATOM 847 C C . ASP A 1 108 ? -26.045 11.844 20.931 1.00 85.50 108 ASP A C 1
ATOM 849 O O . ASP A 1 108 ? -25.471 11.574 19.877 1.00 85.50 108 ASP A O 1
ATOM 853 N N . TYR A 1 109 ? -27.021 11.088 21.438 1.00 79.81 109 TYR A N 1
ATOM 854 C CA . TYR A 1 109 ? -27.536 9.872 20.804 1.00 79.81 109 TYR A CA 1
ATOM 855 C C . TYR A 1 109 ? -29.063 9.977 20.619 1.00 79.81 109 TYR A C 1
ATOM 857 O O . TYR A 1 109 ? -29.739 10.365 21.572 1.00 79.81 109 TYR A O 1
ATOM 865 N N . PRO A 1 110 ? -29.634 9.623 19.446 1.00 85.69 110 PRO A N 1
ATOM 866 C CA . PRO A 1 110 ? -28.964 9.209 18.209 1.00 85.69 110 PRO A CA 1
ATOM 867 C C . PRO A 1 110 ? -28.074 10.317 17.633 1.00 85.69 110 PRO A C 1
ATOM 869 O O . PRO A 1 110 ? -28.490 11.471 17.529 1.00 85.69 110 PRO A O 1
ATOM 872 N N . HIS A 1 111 ? -26.842 9.973 17.254 1.00 87.81 111 HIS A N 1
ATOM 873 C CA . HIS A 1 111 ? -25.903 10.958 16.726 1.00 87.81 111 HIS A CA 1
ATOM 874 C C . HIS A 1 111 ? -26.085 11.139 15.219 1.00 87.81 111 HIS A C 1
ATOM 876 O O . HIS A 1 111 ? -26.448 10.220 14.483 1.00 87.81 111 HIS A O 1
ATOM 882 N N . ARG A 1 112 ? -25.761 12.335 14.725 1.00 84.94 112 ARG A N 1
ATOM 883 C CA . ARG A 1 112 ? -25.700 12.579 13.283 1.00 84.94 112 ARG A CA 1
ATOM 884 C C . ARG A 1 112 ? -24.451 11.934 12.675 1.00 84.94 112 ARG A C 1
ATOM 886 O O . ARG A 1 112 ? -23.415 11.834 13.334 1.00 84.94 112 ARG A O 1
ATOM 893 N N . ALA A 1 113 ? -24.522 11.534 11.405 1.00 81.94 113 ALA A N 1
ATOM 894 C CA . ALA A 1 113 ? -23.403 10.883 10.721 1.00 81.94 113 ALA A CA 1
ATOM 895 C C . ALA A 1 113 ? -22.164 11.788 10.606 1.00 81.94 113 ALA A C 1
ATOM 897 O O . ALA A 1 113 ? -21.039 11.299 10.678 1.00 81.94 113 ALA A O 1
ATOM 898 N N . GLU A 1 114 ? -22.362 13.105 10.479 1.00 84.62 114 GLU A N 1
ATOM 899 C CA . GLU A 1 114 ? -21.267 14.075 10.370 1.00 84.62 114 GLU A CA 1
ATOM 900 C C . GLU A 1 114 ? -20.456 14.184 11.678 1.00 84.62 114 GLU A C 1
ATOM 902 O O . GLU A 1 114 ? -19.263 14.474 11.652 1.00 84.62 114 GLU A O 1
ATOM 907 N N . ASN A 1 115 ? -21.079 13.879 12.821 1.00 88.44 115 ASN A N 1
ATOM 908 C CA . ASN A 1 115 ? -20.423 13.872 14.131 1.00 88.44 115 ASN A CA 1
ATOM 909 C C . ASN A 1 115 ? -19.599 12.594 14.370 1.00 88.44 115 ASN A C 1
ATOM 911 O O . ASN A 1 115 ? -18.765 12.563 15.269 1.00 88.44 115 ASN A O 1
ATOM 915 N N . GLY A 1 116 ? -19.812 11.551 13.563 1.00 85.94 116 GLY A N 1
ATOM 916 C CA . GLY A 1 116 ? -19.064 10.293 13.609 1.00 85.94 116 GLY A CA 1
ATOM 917 C C . GLY A 1 116 ? -17.759 10.321 12.811 1.00 85.94 116 GLY A C 1
ATOM 918 O O . GLY A 1 116 ? -17.253 9.263 12.447 1.00 85.94 116 GLY A O 1
ATOM 919 N N . GLU A 1 117 ? -17.237 11.502 12.486 1.00 89.12 117 GLU A N 1
ATOM 920 C CA . GLU A 1 117 ? -15.976 11.665 11.764 1.00 89.12 117 GLU A CA 1
ATOM 921 C C . GLU A 1 117 ? -14.788 11.099 12.553 1.00 89.12 117 GLU A C 1
ATOM 923 O O 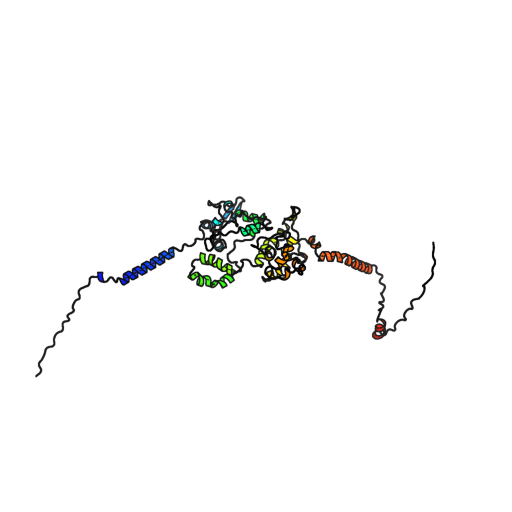. GLU A 1 117 ? -14.656 11.366 13.748 1.00 89.12 117 GLU A O 1
ATOM 928 N N . VAL A 1 118 ? -13.908 10.369 11.864 1.00 87.44 118 VAL A N 1
ATOM 929 C CA . VAL A 1 118 ? -12.626 9.896 12.401 1.00 87.44 118 VAL A CA 1
ATOM 930 C C . VAL A 1 118 ? -11.449 10.517 11.656 1.00 87.44 118 VAL A C 1
ATOM 932 O O . VAL A 1 118 ? -11.481 10.703 10.434 1.00 87.44 118 VAL A O 1
ATOM 935 N N . ASP A 1 119 ? -10.388 10.797 12.407 1.00 84.88 119 ASP A N 1
ATOM 936 C CA . ASP A 1 119 ? -9.087 11.215 11.892 1.00 84.88 119 ASP A CA 1
ATOM 937 C C . ASP A 1 119 ? -8.026 10.200 12.329 1.00 84.88 119 ASP A C 1
ATOM 939 O O . ASP A 1 119 ? -7.701 10.093 13.509 1.00 84.88 119 ASP A O 1
ATOM 943 N N . CYS A 1 120 ? -7.474 9.456 11.370 1.00 83.69 120 CYS A N 1
ATOM 944 C CA . CYS A 1 120 ? -6.472 8.424 11.632 1.00 83.69 120 CYS A CA 1
ATOM 945 C C . CYS A 1 120 ? -5.160 8.996 12.199 1.00 83.69 120 CYS A C 1
ATOM 947 O O . CYS A 1 120 ? -4.408 8.254 12.832 1.00 83.69 120 CYS A O 1
ATOM 949 N N . ALA A 1 121 ? -4.874 10.288 11.980 1.00 86.06 121 ALA A N 1
ATOM 950 C CA . ALA A 1 121 ? -3.712 10.978 12.542 1.00 86.06 121 ALA A CA 1
ATOM 951 C C . ALA A 1 121 ? -3.928 11.426 13.997 1.00 86.06 121 ALA A C 1
ATOM 953 O O . ALA A 1 121 ? -2.968 11.836 14.658 1.00 86.06 121 ALA A O 1
ATOM 954 N N . ALA A 1 122 ? -5.158 11.365 14.513 1.00 81.81 122 ALA A N 1
ATOM 955 C CA . ALA A 1 122 ? -5.439 11.725 15.892 1.00 81.81 122 ALA A CA 1
ATOM 956 C C . ALA A 1 122 ? -4.754 10.748 16.862 1.00 81.81 122 ALA A C 1
ATOM 958 O O . ALA A 1 122 ? -4.664 9.545 16.617 1.00 81.81 122 ALA A O 1
ATOM 959 N N . SER A 1 123 ? -4.230 11.279 17.966 1.00 76.25 123 SER A N 1
ATOM 960 C CA . SER A 1 123 ? -3.507 10.474 18.951 1.00 76.25 123 SER A CA 1
ATOM 961 C C . SER A 1 123 ? -4.468 9.634 19.790 1.00 76.25 123 SER A C 1
ATOM 963 O O . SER A 1 123 ? -5.338 10.207 20.435 1.00 76.25 123 SER A O 1
ATOM 965 N N . CYS A 1 124 ? -4.307 8.315 19.804 1.00 68.81 124 CYS A N 1
ATOM 966 C CA . CYS A 1 124 ? -5.091 7.376 20.608 1.00 68.81 124 CYS A CA 1
ATOM 967 C C . CYS A 1 124 ? -4.371 7.070 21.931 1.00 68.81 124 CYS A C 1
ATOM 969 O O . CYS A 1 124 ? -3.133 7.042 21.974 1.00 68.81 124 CYS A O 1
ATOM 971 N N . HIS A 1 125 ? -5.131 6.826 22.999 1.00 59.59 125 HIS A N 1
ATOM 972 C CA . HIS A 1 125 ? -4.584 6.466 24.303 1.00 59.59 125 HIS A CA 1
ATOM 973 C C . HIS A 1 125 ? -4.728 4.959 24.522 1.00 59.59 125 HIS A C 1
ATOM 975 O O . HIS A 1 125 ? -5.821 4.441 24.704 1.00 59.59 125 HIS A O 1
ATOM 981 N N . VAL A 1 126 ? -3.600 4.250 24.527 1.00 55.88 126 VAL A N 1
ATOM 982 C CA . VAL A 1 126 ? -3.514 2.925 25.146 1.00 55.88 126 VAL A CA 1
ATOM 983 C C . VAL A 1 126 ? -2.683 3.138 26.401 1.00 55.88 126 VAL A C 1
ATOM 985 O O . VAL A 1 126 ? -1.478 3.374 26.314 1.00 55.88 126 VAL A O 1
ATOM 988 N N . GLU A 1 127 ? -3.331 3.179 27.563 1.00 52.53 127 GLU A N 1
ATOM 989 C CA . GLU A 1 127 ? -2.592 3.115 28.820 1.00 52.53 127 GLU A CA 1
ATOM 990 C C . GLU A 1 127 ? -1.996 1.715 28.966 1.00 52.53 127 GLU A C 1
ATOM 992 O O . GLU A 1 127 ? -2.702 0.712 28.953 1.00 52.53 127 GLU A O 1
ATOM 997 N N . GLU A 1 128 ? -0.669 1.728 29.040 1.00 49.47 128 GLU A N 1
ATOM 998 C CA . GLU A 1 128 ? 0.299 0.683 29.358 1.00 49.47 128 GLU A CA 1
ATOM 999 C C . GLU A 1 128 ? 0.198 -0.738 28.763 1.00 49.47 128 GLU A C 1
ATOM 1001 O O . GLU A 1 128 ? -0.851 -1.380 28.752 1.00 49.47 128 GLU A O 1
ATOM 1006 N N . PRO A 1 129 ? 1.352 -1.283 28.305 1.00 50.31 129 PRO A N 1
ATOM 1007 C CA . PRO A 1 129 ? 2.725 -0.821 28.549 1.00 50.31 129 PRO A CA 1
ATOM 1008 C C . PRO A 1 129 ? 3.308 -0.037 27.353 1.00 50.31 129 PRO A C 1
ATOM 1010 O O . PRO A 1 129 ? 4.116 -0.544 26.580 1.00 50.31 129 PRO A O 1
ATOM 1013 N N . SER A 1 130 ? 2.926 1.229 27.192 1.00 52.62 130 SER A N 1
ATOM 1014 C CA . SER A 1 130 ? 3.534 2.183 26.263 1.00 52.62 130 SER A CA 1
ATOM 1015 C C . SER A 1 130 ? 3.934 3.413 27.063 1.00 52.62 130 SER A C 1
ATOM 1017 O O . SER A 1 130 ? 3.096 3.962 27.764 1.00 52.62 130 SER A O 1
ATOM 1019 N N . GLY A 1 131 ? 5.212 3.807 26.998 1.00 54.38 131 GLY A N 1
ATOM 1020 C CA . GLY A 1 131 ? 5.868 4.765 27.905 1.00 54.38 131 GLY A CA 1
ATOM 1021 C C . GLY A 1 131 ? 5.321 6.199 27.897 1.00 54.38 131 GLY A C 1
ATOM 1022 O O . GLY A 1 131 ? 6.023 7.123 27.487 1.00 54.38 131 GLY A O 1
ATOM 1023 N N . GLY A 1 132 ? 4.070 6.382 28.320 1.00 59.59 132 GLY A N 1
ATOM 1024 C CA . GLY A 1 132 ? 3.395 7.661 28.546 1.00 59.59 132 GLY A CA 1
ATOM 1025 C C . GLY A 1 132 ? 3.126 8.512 27.301 1.00 59.59 132 GLY A C 1
ATOM 1026 O O . GLY A 1 132 ? 2.591 9.611 27.424 1.00 59.59 132 GLY A O 1
ATOM 1027 N N . LYS A 1 133 ? 3.498 8.055 26.097 1.00 64.50 133 LYS A N 1
ATOM 1028 C CA . LYS A 1 133 ? 3.257 8.783 24.843 1.00 64.50 133 LYS A CA 1
ATOM 1029 C C . LYS A 1 133 ? 2.042 8.204 24.118 1.00 64.50 133 LYS A C 1
ATOM 1031 O O . LYS A 1 133 ? 2.033 6.999 23.866 1.00 64.50 133 LYS A O 1
ATOM 1036 N N . PRO A 1 134 ? 1.058 9.034 23.730 1.00 69.56 134 PRO A N 1
ATOM 1037 C CA . PRO A 1 134 ? -0.096 8.556 22.986 1.00 69.56 134 PRO A CA 1
ATOM 1038 C C . PRO A 1 134 ? 0.335 8.103 21.587 1.00 69.56 134 PRO A C 1
ATOM 1040 O O . PRO A 1 134 ? 1.152 8.754 20.924 1.00 69.56 134 PRO A O 1
ATOM 1043 N N . TYR A 1 135 ? -0.207 6.973 21.143 1.00 78.19 135 TYR A N 1
ATOM 1044 C CA . TYR A 1 135 ? 0.061 6.430 19.816 1.00 78.19 135 TYR A CA 1
ATOM 1045 C C . TYR A 1 135 ? -0.636 7.283 18.752 1.00 78.19 135 TYR A C 1
ATOM 1047 O O . TYR A 1 135 ? -1.745 7.760 18.961 1.00 78.19 135 TYR A O 1
ATOM 1055 N N . THR A 1 136 ? -0.016 7.491 17.593 1.00 83.50 136 THR A N 1
ATOM 1056 C CA . THR A 1 136 ? -0.618 8.258 16.494 1.00 83.50 136 THR A CA 1
ATOM 1057 C C . THR A 1 136 ? -0.063 7.806 15.147 1.00 83.50 136 THR A C 1
ATOM 1059 O O . THR A 1 136 ? 1.137 7.551 15.024 1.00 83.50 136 THR A O 1
ATOM 1062 N N . HIS A 1 137 ? -0.902 7.793 14.105 1.00 87.38 137 HIS A N 1
ATOM 1063 C CA . HIS A 1 137 ? -0.433 7.616 12.727 1.00 87.38 137 HIS A CA 1
ATOM 1064 C C . HIS A 1 137 ? 0.104 8.906 12.095 1.00 87.38 137 HIS A C 1
ATOM 1066 O O . HIS A 1 137 ? 0.395 8.908 10.902 1.00 87.38 137 HIS A O 1
ATOM 1072 N N . LYS A 1 138 ? 0.272 10.006 12.844 1.00 89.50 138 LYS A N 1
ATOM 1073 C CA . LYS A 1 138 ? 0.681 11.310 12.296 1.00 89.50 138 LYS A CA 1
ATOM 1074 C C . LYS A 1 138 ? 1.890 11.204 11.364 1.00 89.50 138 LYS A C 1
ATOM 1076 O O . LYS A 1 138 ? 1.816 11.671 10.234 1.00 89.50 138 LYS A O 1
ATOM 1081 N N . ALA A 1 139 ? 2.962 10.534 11.787 1.00 91.56 139 ALA A N 1
ATOM 1082 C CA . ALA A 1 139 ? 4.160 10.369 10.960 1.00 91.56 139 ALA A CA 1
ATOM 1083 C C . ALA A 1 139 ? 3.872 9.639 9.631 1.00 91.56 139 ALA A C 1
ATOM 1085 O O . ALA A 1 139 ? 4.331 10.077 8.579 1.00 91.56 139 ALA A O 1
ATOM 1086 N N . VAL A 1 140 ? 3.039 8.594 9.672 1.00 91.75 140 VAL A N 1
ATOM 1087 C CA . VAL A 1 140 ? 2.592 7.845 8.488 1.00 91.75 140 VAL A CA 1
ATOM 1088 C C . VAL A 1 140 ? 1.736 8.726 7.579 1.00 91.75 140 VAL A C 1
ATOM 1090 O O . VAL A 1 140 ? 1.946 8.753 6.371 1.00 91.75 140 VAL A O 1
ATOM 1093 N N . THR A 1 141 ? 0.804 9.499 8.145 1.00 91.19 141 THR A N 1
ATOM 1094 C CA . THR A 1 141 ? -0.051 10.400 7.357 1.00 91.19 141 THR A CA 1
ATOM 1095 C C . THR A 1 141 ? 0.743 11.521 6.691 1.00 91.19 141 THR A C 1
ATOM 1097 O O . THR A 1 141 ? 0.442 11.878 5.557 1.00 91.19 141 THR A O 1
ATOM 1100 N N . GLU A 1 142 ? 1.785 12.046 7.342 1.00 92.56 142 GLU A N 1
ATOM 1101 C CA . GLU A 1 142 ? 2.673 13.046 6.739 1.00 92.56 142 GLU A CA 1
ATOM 1102 C C . GLU A 1 142 ? 3.550 12.454 5.631 1.00 92.56 142 GLU A C 1
ATOM 1104 O O . GLU A 1 142 ? 3.850 13.143 4.659 1.00 92.56 142 GLU A O 1
ATOM 1109 N N . GLU A 1 143 ? 3.943 11.184 5.731 1.00 94.00 143 GLU A N 1
ATOM 1110 C CA . GLU A 1 143 ? 4.603 10.481 4.628 1.00 94.00 143 GLU A CA 1
ATOM 1111 C C . GLU A 1 143 ? 3.635 10.253 3.455 1.00 94.00 143 GLU A C 1
ATOM 1113 O O . GLU A 1 143 ? 3.956 10.599 2.318 1.00 94.00 143 GLU A O 1
ATOM 1118 N N . PHE A 1 144 ? 2.424 9.759 3.731 1.00 93.38 144 PHE A N 1
ATOM 1119 C CA . PHE A 1 144 ? 1.392 9.512 2.722 1.00 93.38 144 PHE A CA 1
ATOM 1120 C C . PHE A 1 144 ? 1.003 10.781 1.957 1.00 93.38 144 PHE A C 1
ATOM 1122 O O . PHE A 1 144 ? 0.890 10.746 0.734 1.00 93.38 144 PHE A O 1
ATOM 1129 N N . LYS A 1 145 ? 0.857 11.925 2.638 1.00 92.44 145 LYS A N 1
ATOM 1130 C CA . LYS A 1 145 ? 0.557 13.222 1.998 1.00 92.44 145 LYS A CA 1
ATOM 1131 C C . LYS A 1 145 ? 1.602 13.639 0.965 1.00 92.44 145 LYS A C 1
ATOM 1133 O O . LYS A 1 145 ? 1.280 14.375 0.040 1.00 92.44 145 LYS A O 1
ATOM 1138 N N . LYS A 1 146 ? 2.846 13.179 1.117 1.00 92.25 146 LYS A N 1
ATOM 1139 C CA . LYS A 1 146 ? 3.937 13.451 0.175 1.00 92.25 146 LYS A CA 1
ATOM 1140 C C . LYS A 1 146 ? 3.968 12.469 -1.001 1.00 92.25 146 LYS A C 1
ATOM 1142 O O . LYS A 1 146 ? 4.814 12.638 -1.877 1.00 92.25 146 LYS A O 1
ATOM 1147 N N . SER A 1 147 ? 3.121 11.441 -0.995 1.00 93.88 147 SER A N 1
ATOM 1148 C CA . SER A 1 147 ? 2.981 10.468 -2.081 1.00 93.88 147 SER A CA 1
ATOM 1149 C C . SER A 1 147 ? 2.086 10.998 -3.205 1.00 93.88 147 SER A C 1
ATOM 1151 O O . SER A 1 147 ? 1.329 11.953 -3.019 1.00 93.88 147 SER A O 1
ATOM 1153 N N . VAL A 1 148 ? 2.104 10.328 -4.356 1.00 91.50 148 VAL A N 1
ATOM 1154 C CA . VAL A 1 148 ? 1.195 10.609 -5.482 1.00 91.50 148 VAL A CA 1
ATOM 1155 C C . VAL A 1 148 ? -0.272 10.386 -5.124 1.00 91.50 148 VAL A C 1
ATOM 1157 O O . VAL A 1 148 ? -1.145 11.084 -5.633 1.00 91.50 148 VAL A O 1
ATOM 1160 N N . HIS A 1 149 ? -0.541 9.471 -4.191 1.00 91.44 149 HIS A N 1
ATOM 1161 C CA . HIS A 1 149 ? -1.878 9.219 -3.659 1.00 91.44 149 HIS A CA 1
ATOM 1162 C C . HIS A 1 149 ? -2.295 10.248 -2.598 1.00 91.44 149 HIS A C 1
ATOM 1164 O O . HIS A 1 149 ? -3.483 10.400 -2.330 1.00 91.44 149 HIS A O 1
ATOM 1170 N N . GLY A 1 150 ? -1.345 11.004 -2.037 1.00 89.19 150 GLY A N 1
ATOM 1171 C CA . GLY A 1 150 ? -1.571 11.979 -0.967 1.00 89.19 150 GLY A CA 1
ATOM 1172 C C . GLY A 1 150 ? -2.467 13.161 -1.346 1.00 89.19 150 GLY A C 1
ATOM 1173 O O . GLY A 1 150 ? -3.013 13.811 -0.456 1.00 89.19 150 GLY A O 1
ATOM 1174 N N . LYS A 1 151 ? -2.660 13.413 -2.651 1.00 83.38 151 LYS A N 1
ATOM 1175 C CA . LYS A 1 151 ? -3.653 14.372 -3.173 1.00 83.38 151 LYS A CA 1
ATOM 1176 C C . LYS A 1 151 ? -5.101 13.899 -2.955 1.00 83.38 151 LYS A C 1
ATOM 1178 O O . LYS A 1 151 ? -6.019 14.707 -3.059 1.00 83.38 151 LYS A O 1
ATOM 1183 N N . GLY A 1 152 ? -5.296 12.609 -2.687 1.00 79.44 152 GLY A N 1
ATOM 1184 C CA . GLY A 1 152 ? -6.593 12.000 -2.442 1.00 79.44 152 GLY A CA 1
ATOM 1185 C C . GLY A 1 152 ? -7.135 12.259 -1.039 1.00 79.44 152 GLY A C 1
ATOM 1186 O O . GLY A 1 152 ? -6.613 13.038 -0.234 1.00 79.44 152 GLY A O 1
ATOM 1187 N N . TRP A 1 153 ? -8.223 11.565 -0.732 1.00 79.56 153 TRP A N 1
ATOM 1188 C CA . TRP A 1 153 ? -8.933 11.729 0.524 1.00 79.56 153 TRP A CA 1
ATOM 1189 C C . TRP A 1 153 ? -8.126 11.201 1.724 1.00 79.56 153 TRP A C 1
ATOM 1191 O O . TRP A 1 153 ? -7.810 10.019 1.802 1.00 79.56 153 TRP A O 1
ATOM 1201 N N . SER A 1 154 ? -7.814 12.067 2.695 1.00 78.25 154 SER A N 1
ATOM 1202 C CA . SER A 1 154 ? -6.984 11.715 3.866 1.00 78.25 154 SER A CA 1
ATOM 1203 C C . SER A 1 154 ? -7.588 12.040 5.241 1.00 78.25 154 SER A C 1
ATOM 1205 O O . SER A 1 154 ? -7.014 11.656 6.257 1.00 78.25 154 SER A O 1
ATOM 1207 N N . LYS A 1 155 ? -8.729 12.737 5.305 1.00 82.50 155 LYS A N 1
ATOM 1208 C CA . LYS A 1 155 ? -9.397 13.170 6.551 1.00 82.50 155 LYS A CA 1
ATOM 1209 C C . LYS A 1 155 ? -10.899 13.307 6.347 1.00 82.50 155 LYS A C 1
ATOM 1211 O O . LYS A 1 155 ? -11.323 13.504 5.217 1.00 82.50 155 LYS A O 1
ATOM 1216 N N . GLY A 1 156 ? -11.711 13.330 7.398 1.00 83.25 156 GLY A N 1
ATOM 1217 C CA . GLY A 1 156 ? -13.159 13.485 7.217 1.00 83.25 156 GLY A CA 1
ATOM 1218 C C . GLY A 1 156 ? -13.875 12.165 6.967 1.00 83.25 156 GLY A C 1
ATOM 1219 O O . GLY A 1 156 ? -14.916 12.145 6.315 1.00 83.25 156 GLY A O 1
ATOM 1220 N N . PHE A 1 157 ? -13.314 11.047 7.423 1.00 86.62 157 PHE A N 1
ATOM 1221 C CA . PHE A 1 157 ? -13.900 9.734 7.196 1.00 86.62 157 PHE A CA 1
ATOM 1222 C C . PHE A 1 157 ? -15.128 9.548 8.084 1.00 86.62 157 PHE A C 1
ATOM 1224 O O . PHE A 1 157 ? -15.035 9.619 9.303 1.00 86.62 157 PHE A O 1
ATOM 1231 N N . THR A 1 158 ? -16.281 9.282 7.477 1.00 85.69 158 THR A N 1
ATOM 1232 C CA . THR A 1 158 ? -17.527 8.952 8.188 1.00 85.69 158 THR A CA 1
ATOM 1233 C C . THR A 1 158 ? -18.121 7.680 7.593 1.00 85.69 158 THR A C 1
ATOM 1235 O O . THR A 1 158 ? -17.806 7.308 6.459 1.00 85.69 158 THR A O 1
ATOM 1238 N N . ALA A 1 159 ? -19.016 7.008 8.315 1.00 77.94 159 ALA A N 1
ATOM 1239 C CA . ALA A 1 159 ? -19.739 5.866 7.753 1.00 77.94 159 ALA A CA 1
ATOM 1240 C C . ALA A 1 159 ? -20.554 6.259 6.500 1.00 77.94 159 ALA A C 1
ATOM 1242 O O . ALA A 1 159 ? -20.551 5.534 5.506 1.00 77.94 159 ALA A O 1
ATOM 1243 N N . ALA A 1 160 ? -21.182 7.441 6.512 1.00 77.19 160 ALA A N 1
ATOM 1244 C CA . ALA A 1 160 ? -22.056 7.915 5.434 1.00 77.19 160 ALA A CA 1
ATOM 1245 C C . ALA A 1 160 ? -21.321 8.173 4.112 1.00 77.19 160 ALA A C 1
ATOM 1247 O O . ALA A 1 160 ? -21.899 8.054 3.035 1.00 77.19 160 ALA A O 1
ATOM 1248 N N . ASN A 1 161 ? -20.037 8.513 4.177 1.00 80.25 161 ASN A N 1
ATOM 1249 C CA . ASN A 1 161 ? -19.278 8.926 3.005 1.00 80.25 161 ASN A CA 1
ATOM 1250 C C . ASN A 1 161 ? -18.368 7.822 2.439 1.00 80.25 161 ASN A C 1
ATOM 1252 O O . ASN A 1 161 ? -17.635 8.055 1.482 1.00 80.25 161 ASN A O 1
ATOM 1256 N N . ARG A 1 162 ? -18.450 6.603 2.993 1.00 79.38 162 ARG A N 1
ATOM 1257 C CA . ARG A 1 162 ? -17.677 5.436 2.545 1.00 79.38 162 ARG A CA 1
ATOM 1258 C C . ARG A 1 162 ? -17.954 5.046 1.093 1.00 79.38 162 ARG A C 1
ATOM 1260 O O . ARG A 1 162 ? -17.042 4.620 0.402 1.00 79.38 162 ARG A O 1
ATOM 1267 N N . GLN A 1 163 ? -19.190 5.195 0.619 1.00 76.88 163 GLN A N 1
ATOM 1268 C CA . GLN A 1 163 ? -19.536 4.866 -0.770 1.00 76.88 163 GLN A CA 1
A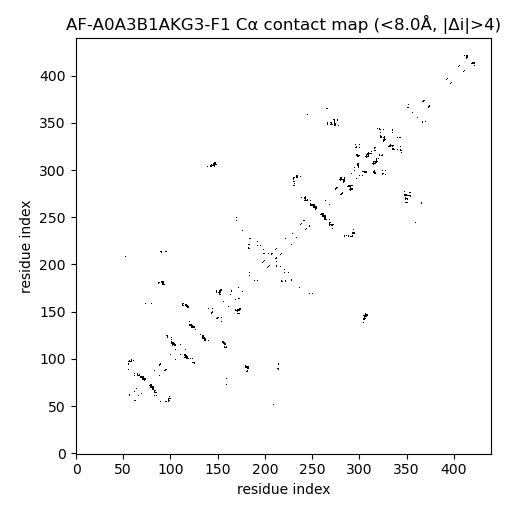TOM 1269 C C . GLN A 1 163 ? -18.986 5.877 -1.778 1.00 76.88 163 GLN A C 1
ATOM 1271 O O . GLN A 1 163 ? -18.580 5.471 -2.859 1.00 76.88 163 GLN A O 1
ATOM 1276 N N . ARG A 1 164 ? -18.898 7.161 -1.405 1.00 78.62 164 ARG A N 1
ATOM 1277 C CA . ARG A 1 164 ? -18.330 8.204 -2.275 1.00 78.62 164 ARG A CA 1
ATOM 1278 C C . ARG A 1 164 ? -16.870 7.937 -2.624 1.00 78.62 164 ARG A C 1
ATOM 1280 O O . ARG A 1 164 ? -16.433 8.224 -3.724 1.00 78.62 164 ARG A O 1
ATOM 1287 N N . GLU A 1 165 ? -16.135 7.307 -1.714 1.00 74.19 165 GLU A N 1
ATOM 1288 C CA . GLU A 1 165 ? -14.765 6.853 -1.969 1.00 74.19 165 GLU A CA 1
ATOM 1289 C C . GLU A 1 165 ? -14.681 5.778 -3.068 1.00 74.19 165 GLU A C 1
ATOM 1291 O O . GLU A 1 165 ? -13.652 5.621 -3.719 1.00 74.19 165 GLU A O 1
ATOM 1296 N N . ALA A 1 166 ? -15.749 5.003 -3.274 1.00 69.38 166 ALA A N 1
ATOM 1297 C CA . ALA A 1 166 ? -15.795 3.996 -4.326 1.00 69.38 166 ALA A CA 1
ATOM 1298 C C . ALA A 1 166 ? -16.216 4.581 -5.682 1.00 69.38 166 ALA A C 1
ATOM 1300 O O . ALA A 1 166 ? -15.727 4.096 -6.700 1.00 69.38 166 ALA A O 1
ATOM 1301 N N . SER A 1 167 ? -17.096 5.590 -5.692 1.00 70.31 167 SER A N 1
ATOM 1302 C CA . SER A 1 167 ? -17.702 6.144 -6.911 1.00 70.31 167 SER A CA 1
ATOM 1303 C C . SER A 1 167 ? -17.040 7.416 -7.440 1.00 70.31 167 SER A C 1
ATOM 1305 O O . SER A 1 167 ? -16.965 7.586 -8.651 1.00 70.31 167 SER A O 1
ATOM 1307 N N . ASP A 1 168 ? -16.573 8.303 -6.559 1.00 71.38 168 ASP A N 1
ATOM 1308 C CA . ASP A 1 168 ? -16.226 9.686 -6.922 1.00 71.38 168 ASP A CA 1
ATOM 1309 C C . ASP A 1 168 ? -14.707 9.931 -6.921 1.00 71.38 168 ASP A C 1
ATOM 1311 O O . ASP A 1 168 ? -14.235 10.922 -7.473 1.00 71.38 168 ASP A O 1
ATOM 1315 N N . GLU A 1 169 ? -13.933 9.049 -6.281 1.00 73.19 169 GLU A N 1
ATOM 1316 C CA . GLU A 1 169 ? -12.509 9.260 -6.020 1.00 73.19 169 GLU A CA 1
ATOM 1317 C C . GLU A 1 169 ? -11.637 8.301 -6.843 1.00 73.19 169 GLU A C 1
ATOM 1319 O O . GLU A 1 169 ? -11.693 7.072 -6.702 1.00 73.19 169 GLU A O 1
ATOM 1324 N N . ALA A 1 170 ? -10.786 8.874 -7.700 1.00 74.19 170 ALA A N 1
ATOM 1325 C CA . ALA A 1 170 ? -9.796 8.117 -8.465 1.00 74.19 170 ALA A CA 1
ATOM 1326 C C . ALA A 1 170 ? -8.651 7.619 -7.564 1.00 74.19 170 ALA A C 1
ATOM 1328 O O . ALA A 1 170 ? -8.197 6.481 -7.706 1.00 74.19 170 ALA A O 1
ATOM 1329 N N . LEU A 1 171 ? -8.225 8.452 -6.606 1.00 85.00 171 LEU A N 1
ATOM 1330 C CA . LEU A 1 171 ? -7.122 8.167 -5.690 1.00 85.00 171 LEU A CA 1
ATOM 1331 C C . LEU A 1 171 ? -7.597 7.386 -4.452 1.00 85.00 171 LEU A C 1
ATOM 1333 O O . LEU A 1 171 ? -8.681 7.657 -3.932 1.00 85.00 171 LEU A O 1
ATOM 1337 N N . PRO A 1 172 ? -6.791 6.440 -3.940 1.00 86.75 172 PRO A N 1
ATOM 1338 C CA . PRO A 1 172 ? -7.158 5.669 -2.759 1.00 86.75 172 PRO A CA 1
ATOM 1339 C C . PRO A 1 172 ? -7.078 6.517 -1.480 1.00 86.75 172 PRO A C 1
ATOM 1341 O O . PRO A 1 172 ? -6.189 7.355 -1.330 1.00 86.75 172 PRO A O 1
ATOM 1344 N N . SER A 1 173 ? -7.978 6.252 -0.528 1.00 88.06 173 SER A N 1
ATOM 1345 C CA . SER A 1 173 ? -7.884 6.772 0.842 1.00 88.06 173 SER A CA 1
ATOM 1346 C C . SER A 1 173 ? -7.242 5.753 1.790 1.00 88.06 173 SER A C 1
ATOM 1348 O O . SER A 1 173 ? -7.060 4.581 1.446 1.00 88.06 173 SER A O 1
ATOM 1350 N N . CYS A 1 174 ? -6.997 6.165 3.038 1.00 87.56 174 CYS A N 1
ATOM 1351 C CA . CYS A 1 174 ? -6.568 5.273 4.117 1.00 87.56 174 CYS A CA 1
ATOM 1352 C C . CYS A 1 174 ? -7.470 4.032 4.254 1.00 87.56 174 CYS A C 1
ATOM 1354 O O . CYS A 1 174 ? -6.959 2.940 4.478 1.00 87.56 174 CYS A O 1
ATOM 1356 N N . ARG A 1 175 ? -8.797 4.174 4.094 1.00 85.19 175 ARG A N 1
ATOM 1357 C CA . ARG A 1 175 ? -9.771 3.075 4.262 1.00 85.19 175 ARG A CA 1
ATOM 1358 C C . ARG A 1 175 ? -9.762 2.071 3.114 1.00 85.19 175 ARG A C 1
ATOM 1360 O O . ARG A 1 175 ? -10.139 0.922 3.333 1.00 85.19 175 ARG A O 1
ATOM 1367 N N . LYS A 1 176 ? -9.373 2.501 1.909 1.00 85.25 176 LYS A N 1
ATOM 1368 C CA . LYS A 1 176 ? -9.233 1.623 0.741 1.00 85.25 176 LYS A CA 1
ATOM 1369 C C . LYS A 1 176 ? -8.077 0.651 0.954 1.00 85.25 176 LYS A C 1
ATOM 1371 O O . LYS A 1 176 ? -8.220 -0.528 0.664 1.00 85.25 176 LYS A O 1
ATOM 1376 N N . CYS A 1 177 ? -6.968 1.159 1.495 1.00 84.62 177 CYS A N 1
ATOM 1377 C CA . CYS A 1 177 ? -5.773 0.362 1.737 1.00 84.62 177 CYS A CA 1
ATOM 1378 C C . CYS A 1 177 ? -5.825 -0.409 3.057 1.00 84.62 177 CYS A C 1
ATOM 1380 O O . CYS A 1 177 ? -5.390 -1.551 3.096 1.00 84.62 177 CYS A O 1
ATOM 1382 N N . HIS A 1 178 ? -6.366 0.180 4.128 1.00 84.25 178 HIS A N 1
ATOM 1383 C CA . HIS A 1 178 ? -6.433 -0.434 5.459 1.00 84.25 178 HIS A CA 1
ATOM 1384 C C . HIS A 1 178 ? -7.858 -0.892 5.801 1.00 84.25 178 HIS A C 1
ATOM 1386 O O . HIS A 1 178 ? -8.630 -0.126 6.392 1.00 84.25 178 HIS A O 1
ATOM 1392 N N . PRO A 1 179 ? -8.235 -2.142 5.472 1.00 73.44 179 PRO A N 1
ATOM 1393 C CA . PRO A 1 179 ? -9.466 -2.732 5.973 1.00 73.44 179 PRO A CA 1
ATOM 1394 C C . PRO A 1 179 ? -9.337 -3.065 7.468 1.00 73.44 179 PRO A C 1
ATOM 1396 O O . PRO A 1 179 ? -8.294 -3.517 7.943 1.00 73.44 179 PRO A O 1
ATOM 1399 N N . ASN A 1 180 ? -10.422 -2.872 8.224 1.00 68.38 180 ASN A N 1
ATOM 1400 C CA . ASN A 1 180 ? -10.490 -3.278 9.629 1.00 68.38 180 ASN A CA 1
ATOM 1401 C C . ASN A 1 180 ? -10.799 -4.779 9.718 1.00 68.38 180 ASN A C 1
ATOM 1403 O O . ASN A 1 180 ? -11.924 -5.163 10.026 1.00 68.38 180 ASN A O 1
ATOM 1407 N N . GLU A 1 181 ? -9.829 -5.618 9.356 1.00 70.94 181 GLU A N 1
ATOM 1408 C CA . GLU A 1 181 ? -9.949 -7.075 9.495 1.00 70.94 181 GLU A CA 1
ATOM 1409 C C . GLU A 1 181 ? -9.342 -7.544 10.822 1.00 70.94 181 GLU A C 1
ATOM 1411 O O . GLU A 1 181 ? -8.662 -6.795 11.531 1.00 70.94 181 GLU A O 1
ATOM 1416 N N . LEU A 1 182 ? -9.557 -8.823 11.114 1.00 71.88 182 LEU A N 1
ATOM 1417 C CA . LEU A 1 182 ? -9.086 -9.511 12.310 1.00 71.88 182 LEU A CA 1
ATOM 1418 C C . LEU A 1 182 ? -7.588 -9.319 12.584 1.00 71.88 182 LEU A C 1
ATOM 1420 O O . LEU A 1 182 ? -6.777 -9.076 11.683 1.00 71.88 182 LEU A O 1
ATOM 1424 N N . TYR A 1 183 ? -7.231 -9.469 13.859 1.00 66.44 183 TYR A N 1
ATOM 1425 C CA . TYR A 1 183 ? -5.860 -9.392 14.358 1.00 66.44 183 TYR A CA 1
ATOM 1426 C C . TYR A 1 183 ? -4.912 -10.345 13.623 1.00 66.44 183 TYR A C 1
ATOM 1428 O O . TYR A 1 183 ? -3.802 -9.962 13.250 1.00 66.44 183 TYR A O 1
ATOM 1436 N N . ILE A 1 184 ? -5.392 -11.570 13.397 1.00 72.56 184 ILE A N 1
ATOM 1437 C CA . ILE A 1 184 ? -4.730 -12.643 12.661 1.00 72.56 184 ILE A CA 1
ATOM 1438 C C . ILE A 1 184 ? -5.553 -12.909 11.402 1.00 72.56 184 ILE A C 1
ATOM 1440 O O . ILE A 1 184 ? -6.763 -13.134 11.484 1.00 72.56 184 ILE A O 1
ATOM 1444 N N . GLY A 1 185 ? -4.906 -12.862 10.237 1.00 74.00 185 GLY A N 1
ATOM 1445 C CA . GLY A 1 185 ? -5.560 -13.161 8.968 1.00 74.00 185 GLY A CA 1
ATOM 1446 C C . GLY A 1 185 ? -6.041 -14.611 8.927 1.00 74.00 185 GLY A C 1
ATOM 1447 O O . GLY A 1 185 ? -5.418 -15.501 9.503 1.00 74.00 185 GLY A O 1
ATOM 1448 N N . ALA A 1 186 ? -7.134 -14.878 8.208 1.00 78.31 186 ALA A N 1
ATOM 1449 C CA . ALA A 1 186 ? -7.699 -16.228 8.111 1.00 78.31 186 ALA A CA 1
ATOM 1450 C C . ALA A 1 186 ? -6.680 -17.274 7.613 1.00 78.31 186 ALA A C 1
ATOM 1452 O O . ALA A 1 186 ? -6.723 -18.423 8.044 1.00 78.31 186 ALA A O 1
ATOM 1453 N N . LYS A 1 187 ? -5.742 -16.861 6.747 1.00 78.25 187 LYS A N 1
ATOM 1454 C CA . LYS A 1 187 ? -4.667 -17.714 6.218 1.00 78.25 187 LYS A CA 1
ATOM 1455 C C . LYS A 1 187 ? -3.626 -18.116 7.269 1.00 78.25 187 LYS A C 1
ATOM 1457 O O . LYS A 1 187 ? -3.084 -19.211 7.190 1.00 78.25 187 LYS A O 1
ATOM 1462 N N . ASP A 1 188 ? -3.389 -17.256 8.256 1.00 76.25 188 ASP A N 1
ATOM 1463 C CA . ASP A 1 188 ? -2.377 -17.459 9.296 1.00 76.25 188 ASP A CA 1
ATOM 1464 C C . ASP A 1 188 ? -2.979 -18.080 10.557 1.00 76.25 188 ASP A C 1
ATOM 1466 O O . ASP A 1 188 ? -2.256 -18.559 11.423 1.00 76.25 188 ASP A O 1
ATOM 1470 N N . LEU A 1 189 ? -4.311 -18.113 10.657 1.00 76.50 189 LEU A N 1
ATOM 1471 C CA . LEU A 1 189 ? -5.029 -18.637 11.812 1.00 76.50 189 LEU A CA 1
ATOM 1472 C C . LEU A 1 189 ? -4.703 -20.109 12.140 1.00 76.50 189 LEU A C 1
ATOM 1474 O O . LEU A 1 189 ? -4.592 -20.412 13.327 1.00 76.50 189 LEU A O 1
ATOM 1478 N N . PRO A 1 190 ? -4.526 -21.033 11.170 1.00 82.38 190 PRO A N 1
ATOM 1479 C CA . PRO A 1 190 ? -4.112 -22.403 11.478 1.00 82.38 190 PRO A CA 1
ATOM 1480 C C . PRO A 1 190 ? -2.734 -22.454 12.138 1.00 82.38 190 PRO A C 1
ATOM 1482 O O . PRO A 1 190 ? -2.595 -23.046 13.203 1.00 82.38 190 PRO A O 1
ATOM 1485 N N . ARG A 1 191 ? -1.753 -21.755 11.554 1.00 78.81 191 ARG A N 1
ATOM 1486 C CA . ARG A 1 191 ? -0.396 -21.663 12.097 1.00 78.81 191 ARG A CA 1
ATOM 1487 C C . ARG A 1 191 ? -0.385 -20.985 13.461 1.00 78.81 191 ARG A C 1
ATOM 1489 O O . ARG A 1 191 ? 0.257 -21.472 14.374 1.00 78.81 191 ARG A O 1
ATOM 1496 N N . PHE A 1 192 ? -1.147 -19.905 13.623 1.00 76.25 192 PHE A N 1
ATOM 1497 C CA . PHE A 1 192 ? -1.332 -19.250 14.915 1.00 76.25 192 PHE A CA 1
ATOM 1498 C C . PHE A 1 192 ? -1.850 -20.237 15.966 1.00 76.25 192 PHE A C 1
ATOM 1500 O O . PHE A 1 192 ? -1.322 -20.305 17.066 1.00 76.25 192 PHE A O 1
ATOM 1507 N N . ARG A 1 193 ? -2.879 -21.025 15.642 1.00 77.00 193 ARG A N 1
ATOM 1508 C CA . ARG A 1 193 ? -3.425 -22.013 16.583 1.00 77.00 193 ARG A CA 1
ATOM 1509 C C . ARG A 1 193 ? -2.426 -23.112 16.918 1.00 77.00 193 ARG A C 1
ATOM 1511 O O . ARG A 1 193 ? -2.431 -23.571 18.049 1.00 77.00 193 ARG A O 1
ATOM 1518 N N . GLU A 1 194 ? -1.619 -23.538 15.955 1.00 81.88 194 GLU A N 1
ATOM 1519 C CA . GLU A 1 194 ? -0.576 -24.544 16.153 1.00 81.88 194 GLU A CA 1
ATOM 1520 C C . GLU A 1 194 ? 0.558 -24.009 17.033 1.00 81.88 194 GLU A C 1
ATOM 1522 O O . GLU A 1 194 ? 0.806 -24.562 18.104 1.00 81.88 194 GLU A O 1
ATOM 1527 N N . ASP A 1 195 ? 1.167 -22.890 16.631 1.00 76.06 195 ASP A N 1
ATOM 1528 C CA . ASP A 1 195 ? 2.288 -22.248 17.324 1.00 76.06 195 ASP A CA 1
ATOM 1529 C C . ASP A 1 195 ? 1.891 -21.788 18.744 1.00 76.06 195 ASP A C 1
ATOM 1531 O O . ASP A 1 195 ? 2.747 -21.692 19.624 1.00 76.06 195 ASP A O 1
ATOM 1535 N N . PHE A 1 196 ? 0.596 -21.541 18.995 1.00 72.62 196 PHE A N 1
ATOM 1536 C CA . PHE A 1 196 ? 0.081 -21.005 20.263 1.00 72.62 196 PHE A CA 1
ATOM 1537 C C . PHE A 1 196 ? -0.976 -21.881 20.950 1.00 72.62 196 PHE A C 1
ATOM 1539 O O . PHE A 1 196 ? -1.753 -21.387 21.770 1.00 72.62 196 PHE A O 1
ATOM 1546 N N . ASN A 1 197 ? -0.991 -23.189 20.679 1.00 75.38 197 ASN A N 1
ATOM 1547 C CA . ASN A 1 197 ? -1.930 -24.144 21.294 1.00 75.38 197 ASN A CA 1
ATOM 1548 C C . ASN A 1 197 ? -1.820 -24.266 22.830 1.00 75.38 197 ASN A C 1
ATOM 1550 O O . ASN A 1 197 ? -2.707 -24.829 23.466 1.00 75.38 197 ASN A O 1
ATOM 1554 N N . HIS A 1 198 ? -0.751 -23.732 23.417 1.00 74.94 198 HIS A N 1
ATOM 1555 C CA . HIS A 1 198 ? -0.433 -23.765 24.842 1.00 74.94 198 HIS A CA 1
ATOM 1556 C C . HIS A 1 198 ? -0.520 -22.375 25.496 1.00 74.94 198 HIS A C 1
ATOM 1558 O O . HIS A 1 198 ? -0.140 -22.211 26.653 1.00 74.94 198 HIS A O 1
ATOM 1564 N N . LEU A 1 199 ? -1.026 -21.354 24.789 1.00 70.62 199 LEU A N 1
ATOM 1565 C CA . LEU A 1 199 ? -1.159 -19.998 25.337 1.00 70.62 199 LEU A CA 1
ATOM 1566 C C . LEU A 1 199 ? -1.973 -19.990 26.641 1.00 70.62 199 LEU A C 1
ATOM 1568 O O . LEU A 1 199 ? -1.603 -19.327 27.610 1.00 70.62 199 LEU A O 1
ATOM 1572 N N . GLU A 1 200 ? -3.064 -20.755 26.676 1.00 68.56 200 GLU A N 1
ATOM 1573 C CA . GLU A 1 200 ? -3.928 -20.843 27.855 1.00 68.56 200 GLU A CA 1
ATOM 1574 C C . GLU A 1 200 ? -3.252 -21.578 29.022 1.00 68.56 200 GLU A C 1
ATOM 1576 O O . GLU A 1 200 ? -3.507 -21.252 30.177 1.00 68.56 200 GLU A O 1
ATOM 1581 N N . THR A 1 201 ? -2.365 -22.540 28.752 1.00 70.81 201 THR A N 1
ATOM 1582 C CA . THR A 1 201 ? -1.688 -23.312 29.804 1.00 70.81 201 THR A CA 1
ATOM 1583 C C . THR A 1 201 ? -0.453 -22.595 30.343 1.00 70.81 201 THR A C 1
ATOM 1585 O O . THR A 1 201 ? -0.282 -22.522 31.556 1.00 70.81 201 THR A O 1
ATOM 1588 N N . GLU A 1 202 ? 0.377 -22.021 29.470 1.00 74.69 202 GLU A N 1
ATOM 1589 C CA . GLU A 1 202 ? 1.642 -21.379 29.859 1.00 74.69 202 GLU A CA 1
ATOM 1590 C C . GLU A 1 202 ? 1.444 -19.940 30.340 1.00 74.69 202 GLU A C 1
ATOM 1592 O O . GLU A 1 202 ? 2.054 -19.509 31.317 1.00 74.69 202 GLU A O 1
ATOM 1597 N N . CYS A 1 203 ? 0.577 -19.173 29.673 1.00 73.44 203 CYS A N 1
ATOM 1598 C CA . CYS A 1 203 ? 0.308 -17.789 30.055 1.00 73.44 203 CYS A CA 1
ATOM 1599 C C . CYS A 1 203 ? -0.961 -17.665 30.902 1.00 73.44 203 CYS A C 1
ATOM 1601 O O . CYS A 1 203 ? -0.991 -16.865 31.840 1.00 73.44 203 CYS A O 1
ATOM 1603 N N . GLY A 1 204 ? -1.987 -18.474 30.615 1.00 70.62 204 GLY A N 1
ATOM 1604 C CA . GLY A 1 204 ? -3.276 -18.428 31.315 1.00 70.62 204 GLY A CA 1
ATOM 1605 C C . GLY A 1 204 ? -3.234 -18.881 32.778 1.00 70.62 204 GLY A C 1
ATOM 1606 O O . GLY A 1 204 ? -4.133 -18.537 33.547 1.00 70.62 204 GLY A O 1
ATOM 1607 N N . GLY A 1 205 ? -2.158 -19.554 33.205 1.00 72.12 205 GLY A N 1
ATOM 1608 C CA . GLY A 1 205 ? -1.903 -19.849 34.619 1.00 72.12 205 GLY A CA 1
ATOM 1609 C C . GLY A 1 205 ? -1.748 -18.592 35.488 1.00 72.12 205 GLY A C 1
ATOM 1610 O O . GLY A 1 205 ? -2.174 -18.593 36.642 1.00 72.12 205 GLY A O 1
ATOM 1611 N N . CYS A 1 206 ? -1.208 -17.506 34.922 1.00 66.88 206 CYS A N 1
ATOM 1612 C CA . CYS A 1 206 ? -1.039 -16.214 35.602 1.00 66.88 206 CYS A CA 1
ATOM 1613 C C . CYS A 1 206 ? -1.950 -15.116 35.034 1.00 66.88 206 CYS A C 1
ATOM 1615 O O . CYS A 1 206 ? -2.354 -14.209 35.761 1.00 66.88 206 CYS A O 1
ATOM 1617 N N . HIS A 1 207 ? -2.279 -15.180 33.744 1.00 70.62 207 HIS A N 1
ATOM 1618 C CA . HIS A 1 207 ? -3.030 -14.151 33.041 1.00 70.62 207 HIS A CA 1
ATOM 1619 C C . HIS A 1 207 ? -4.410 -14.647 32.601 1.00 70.62 207 HIS A C 1
ATOM 1621 O O . HIS A 1 207 ? -4.571 -15.297 31.571 1.00 70.62 207 HIS A O 1
ATOM 1627 N N . GLN A 1 208 ? -5.427 -14.309 33.386 1.00 64.69 208 GLN A N 1
ATOM 1628 C CA . GLN A 1 208 ? -6.786 -14.812 33.201 1.00 64.69 208 GLN A CA 1
ATOM 1629 C C . GLN A 1 208 ? -7.683 -13.808 32.461 1.00 64.69 208 GLN A C 1
ATOM 1631 O O . GLN A 1 208 ? -7.446 -12.600 32.470 1.00 64.69 208 GLN A O 1
ATOM 1636 N N . GLY A 1 209 ? -8.750 -14.318 31.839 1.00 64.94 209 GLY A N 1
ATOM 1637 C CA . GLY A 1 209 ? -9.798 -13.515 31.204 1.00 64.94 209 GLY A CA 1
ATOM 1638 C C . GLY A 1 209 ? -9.748 -13.515 29.673 1.00 64.94 209 GLY A C 1
ATOM 1639 O O . GLY A 1 209 ? -8.686 -13.434 29.052 1.00 64.94 209 GLY A O 1
ATOM 1640 N N . LYS A 1 210 ? -10.935 -13.570 29.049 1.00 59.34 210 LYS A N 1
ATOM 1641 C CA . LYS A 1 210 ? -11.090 -13.639 27.583 1.00 59.34 210 LYS A CA 1
ATOM 1642 C C . LYS A 1 210 ? -10.456 -12.440 26.877 1.00 59.34 210 LYS A C 1
ATOM 1644 O O . LYS A 1 210 ? -9.835 -12.610 25.833 1.00 59.34 210 LYS A O 1
ATOM 1649 N N . VAL A 1 211 ? -10.572 -11.243 27.454 1.00 58.03 211 VAL A N 1
ATOM 1650 C CA . VAL A 1 211 ? -10.031 -10.005 26.872 1.00 58.03 211 VAL A CA 1
ATOM 1651 C C . VAL A 1 211 ? -8.501 -10.026 26.843 1.00 58.03 211 VAL A C 1
ATOM 1653 O O . VAL A 1 211 ? -7.916 -9.717 25.807 1.00 58.03 211 VAL A O 1
ATOM 1656 N N . TRP A 1 212 ? -7.846 -10.457 27.928 1.00 65.06 212 TRP A N 1
ATOM 1657 C CA . TRP A 1 212 ? -6.385 -10.532 27.983 1.00 65.06 212 TRP A CA 1
ATOM 1658 C C . TRP A 1 212 ? -5.836 -11.555 26.980 1.00 65.06 212 TRP A C 1
ATOM 1660 O O . TRP A 1 212 ? -4.978 -11.207 26.166 1.00 65.06 212 TRP A O 1
ATOM 1670 N N . MET A 1 213 ? -6.384 -12.778 26.964 1.00 62.19 213 MET A N 1
ATOM 1671 C CA . MET A 1 213 ? -5.914 -13.823 26.043 1.00 62.19 213 MET A CA 1
ATOM 1672 C C . MET A 1 213 ? -6.146 -13.446 24.572 1.00 62.19 213 MET A C 1
ATOM 1674 O O . MET A 1 213 ? -5.298 -13.720 23.725 1.00 62.19 213 MET A O 1
ATOM 1678 N N . SER A 1 214 ? -7.249 -12.755 24.267 1.00 60.72 214 SER A N 1
ATOM 1679 C CA . SER A 1 214 ? -7.589 -12.376 22.889 1.00 60.72 214 SER A CA 1
ATOM 1680 C C . SER A 1 214 ? -6.815 -11.150 22.400 1.00 60.72 214 SER A C 1
ATOM 1682 O O . SER A 1 214 ? -6.269 -11.166 21.300 1.00 60.72 214 SER A O 1
ATOM 1684 N N . GLN A 1 215 ? -6.747 -10.079 23.198 1.00 64.69 215 GLN A N 1
ATOM 1685 C CA . GLN A 1 215 ? -6.175 -8.802 22.759 1.00 64.69 215 GLN A CA 1
ATOM 1686 C C . GLN A 1 215 ? -4.674 -8.716 23.028 1.00 64.69 215 GLN A C 1
ATOM 1688 O O . GLN A 1 215 ? -3.904 -8.391 22.127 1.00 64.69 215 GLN A O 1
ATOM 1693 N N . PHE A 1 216 ? -4.246 -9.019 24.256 1.00 66.81 216 PHE A N 1
ATOM 1694 C CA . PHE A 1 216 ? -2.843 -8.898 24.650 1.00 66.81 216 PHE A CA 1
ATOM 1695 C C . PHE A 1 216 ? -2.026 -10.103 24.186 1.00 66.81 216 PHE A C 1
ATOM 1697 O O . PHE A 1 216 ? -0.964 -9.925 23.588 1.00 66.81 216 PHE A O 1
ATOM 1704 N N . GLY A 1 217 ? -2.576 -11.311 24.361 1.00 67.94 217 GLY A N 1
ATOM 1705 C CA . GLY A 1 217 ? -2.072 -12.517 23.707 1.00 67.94 217 GLY A CA 1
ATOM 1706 C C . GLY A 1 217 ? -1.977 -12.283 22.201 1.00 67.94 217 GLY A C 1
ATOM 1707 O O . GLY A 1 217 ? -0.881 -12.246 21.658 1.00 67.94 217 GLY A O 1
ATOM 1708 N N . GLY A 1 218 ? -3.085 -11.951 21.534 1.00 67.50 218 GLY A N 1
ATOM 1709 C CA . GLY A 1 218 ? -3.078 -11.599 20.107 1.00 67.50 218 GLY A CA 1
ATOM 1710 C C . GLY A 1 218 ? -1.994 -10.583 19.708 1.00 67.50 218 GLY A C 1
ATOM 1711 O O . GLY A 1 218 ? -1.281 -10.813 18.728 1.00 67.50 218 GLY A O 1
ATOM 1712 N N . HIS A 1 219 ? -1.804 -9.506 20.485 1.00 71.12 219 HIS A N 1
ATOM 1713 C CA . HIS A 1 219 ? -0.779 -8.480 20.245 1.00 71.12 219 HIS A CA 1
ATOM 1714 C C . HIS A 1 219 ? 0.647 -9.011 20.254 1.00 71.12 219 HIS A C 1
ATOM 1716 O O . HIS A 1 219 ? 1.404 -8.761 19.310 1.00 71.12 219 HIS A O 1
ATOM 1722 N N . ILE A 1 220 ? 1.007 -9.748 21.300 1.00 69.75 220 ILE A N 1
ATOM 1723 C CA . ILE A 1 220 ? 2.326 -10.366 21.420 1.00 69.75 220 ILE A CA 1
ATOM 1724 C C . ILE A 1 220 ? 2.522 -11.370 20.284 1.00 69.75 220 ILE A C 1
ATOM 1726 O O . ILE A 1 220 ? 3.521 -11.324 19.566 1.00 69.75 220 ILE A O 1
ATOM 1730 N N . LEU A 1 221 ? 1.536 -12.237 20.082 1.00 67.06 221 LEU A N 1
ATOM 1731 C CA . LEU A 1 221 ? 1.632 -13.383 19.189 1.00 67.06 221 LEU A CA 1
ATOM 1732 C C . LEU A 1 221 ? 1.681 -12.991 17.709 1.00 67.06 221 LEU A C 1
ATOM 1734 O O . LEU A 1 221 ? 2.454 -13.566 16.943 1.00 67.06 221 LEU A O 1
ATOM 1738 N N . ARG A 1 222 ? 0.962 -11.943 17.294 1.00 67.50 222 ARG A N 1
ATOM 1739 C CA . ARG A 1 222 ? 1.099 -11.386 15.936 1.00 67.50 222 ARG A CA 1
ATOM 1740 C C . ARG A 1 222 ? 2.532 -10.965 15.638 1.00 67.50 222 ARG A C 1
ATOM 1742 O O . ARG A 1 222 ? 2.996 -11.120 14.515 1.00 67.50 222 ARG A O 1
ATOM 1749 N N . ARG A 1 223 ? 3.238 -10.429 16.634 1.00 67.62 223 ARG A N 1
ATOM 1750 C CA . ARG A 1 223 ? 4.617 -9.963 16.472 1.00 67.62 223 ARG A CA 1
ATOM 1751 C C . ARG A 1 223 ? 5.587 -11.116 16.184 1.00 67.62 223 ARG A C 1
ATOM 1753 O O . ARG A 1 223 ? 6.621 -10.877 15.568 1.00 67.62 223 ARG A O 1
ATOM 1760 N N . PHE A 1 224 ? 5.225 -12.341 16.570 1.00 65.25 224 PHE A N 1
ATOM 1761 C CA . PHE A 1 224 ? 5.976 -13.563 16.280 1.00 65.25 224 PHE A CA 1
ATOM 1762 C C . PHE A 1 224 ? 5.662 -14.169 14.905 1.00 65.25 224 PHE A C 1
ATOM 1764 O O . PHE A 1 224 ? 6.540 -14.786 14.309 1.00 65.25 224 PHE A O 1
ATOM 1771 N N . LEU A 1 225 ? 4.458 -13.957 14.363 1.00 63.66 225 LEU A N 1
ATOM 1772 C CA . LEU A 1 225 ? 4.081 -14.451 13.030 1.00 63.66 225 LEU A CA 1
ATOM 1773 C C . LEU A 1 225 ? 4.603 -13.591 11.866 1.00 63.66 225 LEU A C 1
ATOM 1775 O O . LEU A 1 225 ? 4.479 -13.987 10.710 1.00 63.66 225 LEU A O 1
ATOM 1779 N N . GLY A 1 226 ? 5.232 -12.449 12.156 1.00 63.75 226 GLY A N 1
ATOM 1780 C CA . GLY A 1 226 ? 5.817 -11.561 11.152 1.00 63.75 226 GLY A CA 1
ATOM 1781 C C . GLY A 1 226 ? 4.874 -10.442 10.706 1.00 63.75 226 GLY A C 1
ATOM 1782 O O . GLY A 1 226 ? 3.966 -10.029 11.432 1.00 63.75 226 GLY A O 1
ATOM 1783 N N . SER A 1 227 ? 5.129 -9.867 9.527 1.00 66.88 227 SER A N 1
ATOM 1784 C CA . SER A 1 227 ? 4.271 -8.814 8.981 1.00 66.88 227 SER A CA 1
ATOM 1785 C C . SER A 1 227 ? 2.884 -9.368 8.665 1.00 66.88 227 SER A C 1
ATOM 1787 O O . SER A 1 227 ? 2.740 -10.463 8.139 1.00 66.88 227 SER A O 1
ATOM 1789 N N . ARG A 1 228 ? 1.841 -8.577 8.950 1.00 69.25 228 ARG A N 1
ATOM 1790 C CA . ARG A 1 228 ? 0.448 -8.936 8.613 1.00 69.25 228 ARG A CA 1
ATOM 1791 C C . ARG A 1 228 ? 0.264 -9.227 7.124 1.00 69.25 228 ARG A C 1
ATOM 1793 O O . ARG A 1 228 ? -0.598 -10.018 6.770 1.00 69.25 228 ARG A O 1
ATOM 1800 N N . TRP A 1 229 ? 1.016 -8.525 6.287 1.00 77.12 229 TRP A N 1
ATOM 1801 C CA . TRP A 1 229 ? 0.988 -8.685 4.847 1.00 77.12 229 TRP A CA 1
ATOM 1802 C C . TRP A 1 229 ? 2.310 -9.269 4.378 1.00 77.12 229 TRP A C 1
ATOM 1804 O O . TRP A 1 229 ? 3.382 -8.757 4.725 1.00 77.12 229 TRP A O 1
ATOM 1814 N N . ASP A 1 230 ? 2.213 -10.353 3.617 1.00 85.50 230 ASP A N 1
ATOM 1815 C CA . ASP A 1 230 ? 3.325 -10.888 2.843 1.00 85.50 230 ASP A CA 1
ATOM 1816 C C . ASP A 1 230 ? 3.479 -10.092 1.533 1.00 85.50 230 ASP A C 1
ATOM 1818 O O . ASP A 1 230 ? 2.686 -9.195 1.213 1.00 85.50 230 ASP A O 1
ATOM 1822 N N . LYS A 1 231 ? 4.529 -10.366 0.758 1.00 91.06 231 LYS A N 1
ATOM 1823 C CA . LYS A 1 231 ? 4.784 -9.614 -0.480 1.00 91.06 231 LYS A CA 1
ATOM 1824 C C . LYS A 1 231 ? 3.701 -9.822 -1.541 1.00 91.06 231 LYS A C 1
ATOM 1826 O O . LYS A 1 231 ? 3.504 -8.950 -2.391 1.00 91.06 231 LYS A O 1
ATOM 1831 N N . ARG A 1 232 ? 2.969 -10.938 -1.496 1.00 91.25 232 ARG A N 1
ATOM 1832 C CA . ARG A 1 232 ? 1.843 -11.200 -2.403 1.00 91.25 232 ARG A CA 1
ATOM 1833 C C . ARG A 1 232 ? 0.613 -10.410 -1.985 1.00 91.25 232 ARG A C 1
ATOM 1835 O O . ARG A 1 232 ? -0.060 -9.882 -2.867 1.00 91.25 232 ARG A O 1
ATOM 1842 N N . ASP A 1 233 ? 0.348 -10.274 -0.687 1.00 88.75 233 ASP A N 1
ATOM 1843 C CA . ASP A 1 233 ? -0.724 -9.407 -0.186 1.00 88.75 233 ASP A CA 1
ATOM 1844 C C . ASP A 1 233 ? -0.465 -7.947 -0.568 1.00 88.75 233 ASP A C 1
ATOM 1846 O O . ASP A 1 233 ? -1.378 -7.272 -1.040 1.00 88.75 233 ASP A O 1
ATOM 1850 N N . HIS A 1 234 ? 0.783 -7.476 -0.440 1.00 90.25 234 HIS A N 1
ATOM 1851 C CA . HIS A 1 234 ? 1.167 -6.137 -0.897 1.00 90.25 234 HIS A CA 1
ATOM 1852 C C . HIS A 1 234 ? 0.874 -5.946 -2.391 1.00 90.25 234 HIS A C 1
ATOM 1854 O O . HIS A 1 234 ? 0.242 -4.964 -2.775 1.00 90.25 234 HIS A O 1
ATOM 1860 N N . ASN A 1 235 ? 1.273 -6.901 -3.238 1.00 93.94 235 ASN A N 1
ATOM 1861 C CA . ASN A 1 235 ? 0.984 -6.835 -4.672 1.00 93.94 235 ASN A CA 1
ATOM 1862 C C . ASN A 1 235 ? -0.515 -6.887 -4.969 1.00 93.94 235 ASN A C 1
ATOM 1864 O O . ASN A 1 235 ? -0.985 -6.161 -5.841 1.00 93.94 235 ASN A O 1
ATOM 1868 N N . ARG A 1 236 ? -1.268 -7.732 -4.257 1.00 92.00 236 ARG A N 1
ATOM 1869 C CA . ARG A 1 236 ? -2.723 -7.822 -4.397 1.00 92.00 236 ARG A CA 1
ATOM 1870 C C . ARG A 1 236 ? -3.373 -6.477 -4.094 1.00 92.00 236 ARG A C 1
ATOM 1872 O O . ARG A 1 236 ? -4.146 -6.004 -4.914 1.00 92.00 236 ARG A O 1
ATOM 1879 N N . LEU A 1 237 ? -2.984 -5.835 -2.993 1.00 90.81 237 LEU A N 1
ATOM 1880 C CA . LEU A 1 237 ? -3.497 -4.522 -2.617 1.00 90.81 237 LEU A CA 1
ATOM 1881 C C . LEU A 1 237 ? -3.272 -3.475 -3.718 1.00 90.81 237 LEU A C 1
ATOM 1883 O O . LEU A 1 237 ? -4.166 -2.691 -4.023 1.00 90.81 237 LEU A O 1
ATOM 1887 N N . CYS A 1 238 ? -2.084 -3.453 -4.326 1.00 92.94 238 CYS A N 1
ATOM 1888 C CA . CYS A 1 238 ? -1.808 -2.552 -5.445 1.00 92.94 238 CYS A CA 1
ATOM 1889 C C . CYS A 1 238 ? -2.656 -2.913 -6.674 1.00 92.94 238 CYS A C 1
ATOM 1891 O O . CYS A 1 238 ? -3.239 -2.032 -7.307 1.00 92.94 238 CYS A O 1
ATOM 1893 N N . ASN A 1 239 ? -2.744 -4.203 -6.998 1.00 93.94 239 ASN A N 1
ATOM 1894 C CA . ASN A 1 239 ? -3.441 -4.708 -8.178 1.00 93.94 239 ASN A CA 1
ATOM 1895 C C . ASN A 1 239 ? -4.963 -4.549 -8.103 1.00 93.94 239 ASN A C 1
ATOM 1897 O O . ASN A 1 239 ? -5.578 -4.426 -9.157 1.00 93.94 239 ASN A O 1
ATOM 1901 N N . ASP A 1 240 ? -5.556 -4.449 -6.910 1.00 90.88 240 ASP A N 1
ATOM 1902 C CA . ASP A 1 240 ? -6.984 -4.140 -6.737 1.00 90.88 240 ASP A CA 1
ATOM 1903 C C . ASP A 1 240 ? -7.392 -2.825 -7.437 1.00 90.88 240 ASP A C 1
ATOM 1905 O O . ASP A 1 240 ? -8.568 -2.621 -7.734 1.00 90.88 240 ASP A O 1
ATOM 1909 N N . CYS A 1 241 ? -6.431 -1.932 -7.709 1.00 90.94 241 CYS A N 1
ATOM 1910 C CA . CYS A 1 241 ? -6.625 -0.765 -8.573 1.00 90.94 241 CYS A CA 1
ATOM 1911 C C . CYS A 1 241 ? -5.744 -0.810 -9.830 1.00 90.94 241 CYS A C 1
ATOM 1913 O O . CYS A 1 241 ? -6.246 -0.596 -10.926 1.00 90.94 241 CYS A O 1
ATOM 1915 N N . HIS A 1 242 ? -4.441 -1.072 -9.699 1.00 93.38 242 HIS A N 1
ATOM 1916 C CA . HIS A 1 242 ? -3.485 -0.930 -10.805 1.00 93.38 242 HIS A CA 1
ATOM 1917 C C . HIS A 1 242 ? -3.587 -2.016 -11.886 1.00 93.38 242 HIS A C 1
ATOM 1919 O O . HIS A 1 242 ? -3.116 -1.788 -12.996 1.00 93.38 242 HIS A O 1
ATOM 1925 N N . ALA A 1 243 ? -4.221 -3.160 -11.601 1.00 92.44 243 ALA A N 1
ATOM 1926 C CA . ALA A 1 243 ? -4.526 -4.172 -12.617 1.00 92.44 243 ALA A CA 1
ATOM 1927 C C . ALA A 1 243 ? -5.910 -3.967 -13.268 1.00 92.44 243 ALA A C 1
ATOM 1929 O O . ALA A 1 243 ? -6.270 -4.682 -14.202 1.00 92.44 243 ALA A O 1
ATOM 1930 N N . ASP A 1 244 ? -6.701 -2.995 -12.796 1.00 91.81 244 ASP A N 1
ATOM 1931 C CA . ASP A 1 244 ? -7.946 -2.598 -13.451 1.00 91.81 244 ASP A CA 1
ATOM 1932 C C . ASP A 1 244 ? -7.636 -1.595 -14.568 1.00 91.81 244 ASP A C 1
ATOM 1934 O O . ASP A 1 244 ? -7.489 -0.389 -14.350 1.00 91.81 244 ASP A O 1
ATOM 1938 N N . HIS A 1 245 ? -7.544 -2.108 -15.794 1.00 90.88 245 HIS A N 1
ATOM 1939 C CA . HIS A 1 245 ? -7.199 -1.300 -16.960 1.00 90.88 245 HIS A CA 1
ATOM 1940 C C . HIS A 1 245 ? -8.211 -0.193 -17.258 1.00 90.88 245 HIS A C 1
ATOM 1942 O O . HIS A 1 245 ? -7.817 0.864 -17.751 1.00 90.88 245 HIS A O 1
ATOM 1948 N N . GLN A 1 246 ? -9.499 -0.410 -16.975 1.00 88.00 246 GLN A N 1
ATOM 1949 C CA . GLN A 1 246 ? -10.524 0.606 -17.215 1.00 88.00 246 GLN A CA 1
ATOM 1950 C C . GLN A 1 246 ? -10.346 1.752 -16.226 1.00 88.00 246 GLN A C 1
ATOM 1952 O O . GLN A 1 246 ? -10.236 2.908 -16.632 1.00 88.00 246 GLN A O 1
ATOM 1957 N N . ARG A 1 247 ? -10.198 1.419 -14.942 1.00 86.81 247 ARG A N 1
ATOM 1958 C CA . ARG A 1 247 ? -9.961 2.409 -13.891 1.00 86.81 247 ARG A CA 1
ATOM 1959 C C . ARG A 1 247 ? -8.655 3.174 -14.106 1.00 86.81 247 ARG A C 1
ATOM 1961 O O . ARG A 1 247 ? -8.627 4.390 -13.940 1.00 86.81 247 ARG A O 1
ATOM 1968 N N . MET A 1 248 ? -7.571 2.493 -14.479 1.00 90.00 248 MET A N 1
ATOM 1969 C CA . MET A 1 248 ? -6.272 3.141 -14.700 1.00 90.00 248 MET A CA 1
ATOM 1970 C C . MET A 1 248 ? -6.245 4.018 -15.954 1.00 90.00 248 MET A C 1
ATOM 1972 O O . MET A 1 248 ? -5.557 5.037 -15.951 1.00 90.00 248 MET A O 1
ATOM 1976 N N . ALA A 1 249 ? -7.014 3.689 -16.995 1.00 88.88 249 ALA A N 1
ATOM 1977 C CA . ALA A 1 249 ? -7.130 4.526 -18.192 1.00 88.88 249 ALA A CA 1
ATOM 1978 C C . ALA A 1 249 ? -7.848 5.863 -17.924 1.00 88.88 249 ALA A C 1
ATOM 1980 O O . ALA A 1 249 ? -7.654 6.835 -18.656 1.00 88.88 249 ALA A O 1
ATOM 1981 N N . GLU A 1 250 ? -8.669 5.938 -16.875 1.00 87.00 250 GLU A N 1
ATOM 1982 C CA . GLU A 1 250 ? -9.374 7.165 -16.500 1.00 87.00 250 GLU A CA 1
ATOM 1983 C C . GLU A 1 250 ? -8.500 8.157 -15.723 1.00 87.00 250 GLU A C 1
ATOM 1985 O O . GLU A 1 250 ? -8.823 9.350 -15.696 1.00 87.00 250 GLU A O 1
ATOM 1990 N N . VAL A 1 251 ? -7.385 7.696 -15.147 1.00 86.94 251 VAL A N 1
ATOM 1991 C CA . VAL A 1 251 ? -6.473 8.521 -14.346 1.00 86.94 251 VAL A CA 1
ATOM 1992 C C . VAL A 1 251 ? -5.874 9.642 -15.195 1.00 86.94 251 VAL A C 1
ATOM 1994 O O . VAL A 1 251 ? -5.369 9.425 -16.298 1.00 86.94 251 VAL A O 1
ATOM 1997 N N . GLU A 1 252 ? -5.910 10.858 -14.654 1.00 87.94 252 GLU A N 1
ATOM 1998 C CA . GLU A 1 252 ? -5.263 12.029 -15.237 1.00 87.94 252 GLU A CA 1
ATOM 1999 C C . GLU A 1 252 ? -3.988 12.360 -14.467 1.00 87.94 252 GLU A C 1
ATOM 2001 O O . GLU A 1 252 ? -4.003 12.535 -13.245 1.00 87.94 252 GLU A O 1
ATOM 2006 N N . ILE A 1 253 ? -2.883 12.462 -15.195 1.00 86.38 253 ILE A N 1
ATOM 2007 C CA . ILE A 1 253 ? -1.567 12.790 -14.665 1.00 86.38 253 ILE A CA 1
ATOM 2008 C C . ILE A 1 253 ? -1.249 14.225 -15.074 1.00 86.38 253 ILE A C 1
ATOM 2010 O O . ILE A 1 253 ? -1.316 14.600 -16.242 1.00 86.38 253 ILE A O 1
ATOM 2014 N N . GLU A 1 254 ? -0.930 15.042 -14.080 1.00 85.56 254 GLU A N 1
ATOM 2015 C CA . GLU A 1 254 ? -0.503 16.422 -14.269 1.00 85.56 254 GLU A CA 1
ATOM 2016 C C . GLU A 1 254 ? 0.997 16.449 -14.562 1.00 85.56 254 GLU A C 1
ATOM 2018 O O . GLU A 1 254 ? 1.798 15.958 -13.763 1.00 85.56 254 GLU A O 1
ATOM 2023 N N . ASN A 1 255 ? 1.376 17.018 -15.703 1.00 82.62 255 ASN A N 1
ATOM 2024 C CA . ASN A 1 255 ? 2.772 17.253 -16.027 1.00 82.62 255 ASN A CA 1
ATOM 2025 C C . ASN A 1 255 ? 3.310 18.388 -15.128 1.00 82.62 255 ASN A C 1
ATOM 2027 O O . ASN A 1 255 ? 2.734 19.476 -15.127 1.00 82.62 255 ASN A O 1
ATOM 2031 N N . PRO A 1 256 ? 4.401 18.173 -14.375 1.00 78.62 256 PRO A N 1
ATOM 2032 C CA . PRO A 1 256 ? 4.894 19.144 -13.400 1.00 78.62 256 PRO A CA 1
ATOM 2033 C C . PRO A 1 256 ? 5.536 20.381 -14.044 1.00 78.62 256 PRO A C 1
ATOM 2035 O O . PRO A 1 256 ? 5.563 21.436 -13.418 1.00 78.62 256 PRO A O 1
ATOM 2038 N N . GLU A 1 257 ? 6.031 20.279 -15.279 1.00 81.62 257 GLU A N 1
ATOM 2039 C CA . GLU A 1 257 ? 6.665 21.388 -16.002 1.00 81.62 257 GLU A CA 1
ATOM 2040 C C . GLU A 1 257 ? 5.632 22.281 -16.696 1.00 81.62 257 GLU A C 1
ATOM 2042 O O . GLU A 1 257 ? 5.777 23.501 -16.730 1.00 81.62 257 GLU A O 1
ATOM 2047 N N . THR A 1 258 ? 4.577 21.679 -17.254 1.00 85.38 258 THR A N 1
ATOM 2048 C CA . THR A 1 258 ? 3.564 22.403 -18.043 1.00 85.38 258 THR A CA 1
ATOM 2049 C C . THR A 1 258 ? 2.257 22.650 -17.291 1.00 85.38 258 THR A C 1
ATOM 2051 O O . THR A 1 258 ? 1.422 23.423 -17.758 1.00 85.38 258 THR A O 1
ATOM 2054 N N . GLY A 1 259 ? 2.037 21.978 -16.156 1.00 85.25 259 GLY A N 1
ATOM 2055 C CA . GLY A 1 259 ? 0.785 22.003 -15.388 1.00 85.25 259 GLY A CA 1
ATOM 2056 C C . GLY A 1 259 ? -0.410 21.368 -16.110 1.00 85.25 259 GLY A C 1
ATOM 2057 O O . GLY A 1 259 ? -1.535 21.389 -15.607 1.00 85.25 259 GLY A O 1
ATOM 2058 N N . LYS A 1 260 ? -0.207 20.818 -17.312 1.00 89.62 260 LYS A N 1
ATOM 2059 C CA . LYS A 1 260 ? -1.279 20.247 -18.122 1.00 89.62 260 LYS A CA 1
ATOM 2060 C C . LYS A 1 260 ? -1.613 18.843 -17.627 1.00 89.62 260 LYS A C 1
ATOM 2062 O O . LYS A 1 260 ? -0.723 18.022 -17.416 1.00 89.62 260 LYS A O 1
ATOM 2067 N N . LYS A 1 261 ? -2.908 18.565 -17.474 1.00 88.31 261 LYS A N 1
ATOM 2068 C CA . LYS A 1 261 ? -3.416 17.224 -17.175 1.00 88.31 261 LYS A CA 1
ATOM 2069 C C . LYS A 1 261 ? -3.606 16.436 -18.461 1.00 88.31 261 LYS A C 1
ATOM 2071 O O . LYS A 1 261 ? -4.259 16.911 -19.391 1.00 88.31 261 LYS A O 1
ATOM 2076 N N . GLU A 1 262 ? -3.047 15.239 -18.497 1.00 89.25 262 GLU A N 1
ATOM 2077 C CA . GLU A 1 262 ? -3.162 14.311 -19.617 1.00 89.25 262 GLU A CA 1
ATOM 2078 C C . GLU A 1 262 ? -3.595 12.941 -19.102 1.00 89.25 262 GLU A C 1
ATOM 2080 O O . GLU A 1 262 ? -3.356 12.591 -17.945 1.00 89.25 262 GLU A O 1
ATOM 2085 N N . LYS A 1 263 ? -4.276 12.163 -19.945 1.00 88.44 263 LYS A N 1
ATOM 2086 C CA . LYS A 1 263 ? -4.656 10.796 -19.585 1.00 88.44 263 LYS A CA 1
ATOM 2087 C C . LYS A 1 263 ? -3.408 9.938 -19.404 1.00 88.44 263 LYS A C 1
ATOM 2089 O O . LYS A 1 263 ? -2.407 10.133 -20.095 1.00 88.44 263 LYS A O 1
ATOM 2094 N N . ALA A 1 264 ? -3.485 8.993 -18.475 1.00 87.00 264 ALA A N 1
ATOM 2095 C CA . ALA A 1 264 ? -2.427 8.027 -18.250 1.00 87.00 264 ALA A CA 1
ATOM 2096 C C . ALA A 1 264 ? -2.060 7.285 -19.549 1.00 87.00 264 ALA A C 1
ATOM 2098 O O . ALA A 1 264 ? -2.922 6.934 -20.355 1.00 87.00 264 ALA A O 1
ATOM 2099 N N . SER A 1 265 ? -0.765 7.048 -19.754 1.00 88.31 265 SER A N 1
ATOM 2100 C CA . SER A 1 265 ? -0.258 6.318 -20.920 1.00 88.31 265 SER A CA 1
ATOM 2101 C C . SER A 1 265 ? -0.567 4.820 -20.824 1.00 88.31 265 SER A C 1
ATOM 2103 O O . SER A 1 265 ? -0.739 4.296 -19.721 1.00 88.31 265 SER A O 1
ATOM 2105 N N . ALA A 1 266 ? -0.552 4.081 -21.944 1.00 86.50 266 ALA A N 1
ATOM 2106 C CA . ALA A 1 266 ? -0.711 2.622 -21.880 1.00 86.50 266 ALA A CA 1
ATOM 2107 C C . ALA A 1 266 ? 0.357 1.950 -21.011 1.00 86.50 266 ALA A C 1
ATOM 2109 O O . ALA A 1 266 ? 0.067 0.958 -20.353 1.00 86.50 266 ALA A O 1
ATOM 2110 N N . ARG A 1 267 ? 1.569 2.515 -20.949 1.00 87.62 267 ARG A N 1
ATOM 2111 C CA . ARG A 1 267 ? 2.619 2.064 -20.029 1.00 87.62 267 ARG A CA 1
ATOM 2112 C C . ARG A 1 267 ? 2.167 2.107 -18.567 1.00 87.62 267 ARG A C 1
ATOM 2114 O O . ARG A 1 267 ? 2.427 1.163 -17.834 1.00 87.62 267 ARG A O 1
ATOM 2121 N N . PHE A 1 268 ? 1.495 3.178 -18.147 1.00 90.62 268 PHE A N 1
ATOM 2122 C CA . PHE A 1 268 ? 0.950 3.278 -16.793 1.00 90.62 268 PHE A CA 1
ATOM 2123 C C . PHE A 1 268 ? -0.180 2.267 -16.574 1.00 90.62 268 PHE A C 1
ATOM 2125 O O . PHE A 1 268 ? -0.196 1.570 -15.563 1.00 90.62 268 PHE A O 1
ATOM 2132 N N . VAL A 1 269 ? -1.096 2.154 -17.541 1.00 91.25 269 VAL A N 1
ATOM 2133 C CA . VAL A 1 269 ? -2.244 1.234 -17.468 1.00 91.25 269 VAL A CA 1
ATOM 2134 C C . VAL A 1 269 ? -1.798 -0.229 -17.390 1.00 91.25 269 VAL A C 1
ATOM 2136 O O . VAL A 1 269 ? -2.400 -1.008 -16.664 1.00 91.25 269 VAL A O 1
ATOM 2139 N N . LEU A 1 270 ? -0.730 -0.596 -18.100 1.00 91.25 270 LEU A N 1
ATOM 2140 C CA . LEU A 1 270 ? -0.199 -1.961 -18.190 1.00 91.25 270 LEU A CA 1
ATOM 2141 C C . LEU A 1 270 ? 1.000 -2.210 -17.253 1.00 91.25 270 LEU A C 1
ATOM 2143 O O . LEU A 1 270 ? 1.735 -3.191 -17.416 1.00 91.25 270 LEU A O 1
ATOM 2147 N N . ALA A 1 271 ? 1.230 -1.332 -16.276 1.00 93.06 271 ALA A N 1
ATOM 2148 C CA . ALA A 1 271 ? 2.357 -1.447 -15.353 1.00 93.06 271 ALA A CA 1
ATOM 2149 C C . ALA A 1 271 ? 2.293 -2.756 -14.539 1.00 93.06 271 ALA A C 1
ATOM 2151 O O . ALA A 1 271 ? 3.261 -3.515 -14.502 1.00 93.06 271 ALA A O 1
ATOM 2152 N N . SER A 1 272 ? 1.136 -3.084 -13.956 1.00 94.50 272 SER A N 1
ATOM 2153 C CA . SER A 1 272 ? 0.956 -4.337 -13.207 1.00 94.50 272 SER A CA 1
ATOM 2154 C C . SER A 1 272 ? 1.174 -5.583 -14.074 1.00 94.50 272 SER A C 1
ATOM 2156 O O . SER A 1 272 ? 1.797 -6.549 -13.623 1.00 94.50 272 SER A O 1
ATOM 2158 N N . ASP A 1 273 ? 0.715 -5.550 -15.326 1.00 93.06 273 ASP A N 1
ATOM 2159 C CA . ASP A 1 273 ? 0.857 -6.655 -16.276 1.00 93.06 273 ASP A CA 1
ATOM 2160 C C . ASP A 1 273 ? 2.323 -6.898 -16.649 1.00 93.06 273 ASP A C 1
ATOM 2162 O O . ASP A 1 273 ? 2.808 -8.028 -16.558 1.00 93.06 273 ASP A O 1
ATOM 2166 N N . SER A 1 274 ? 3.050 -5.844 -17.020 1.00 93.00 274 SER A N 1
ATOM 2167 C CA . SER A 1 274 ? 4.471 -5.925 -17.391 1.00 93.00 274 SER A CA 1
ATOM 2168 C C . SER A 1 274 ? 5.340 -6.353 -16.208 1.00 93.00 274 SER A C 1
ATOM 2170 O O . SER A 1 274 ? 6.125 -7.297 -16.337 1.00 93.00 274 SER A O 1
ATOM 2172 N N . TYR A 1 275 ? 5.112 -5.788 -15.018 1.00 95.31 275 TYR A N 1
ATOM 2173 C CA . TYR A 1 275 ? 5.760 -6.241 -13.784 1.00 95.31 275 TYR A CA 1
ATOM 2174 C C . TYR A 1 275 ? 5.522 -7.738 -13.538 1.00 95.31 275 TYR A C 1
ATOM 2176 O O . TYR A 1 275 ? 6.440 -8.470 -13.148 1.00 95.31 275 TYR A O 1
ATOM 2184 N N . SER A 1 276 ? 4.311 -8.234 -13.807 1.00 93.44 276 SER A N 1
ATOM 2185 C CA . SER A 1 276 ? 3.993 -9.652 -13.648 1.00 93.44 276 SER A CA 1
ATOM 2186 C C . SER A 1 276 ? 4.860 -10.550 -14.546 1.00 93.44 276 SER A C 1
ATOM 2188 O O . SER A 1 276 ? 5.123 -11.703 -14.192 1.00 93.44 276 SER A O 1
ATOM 2190 N N . MET A 1 277 ? 5.370 -10.048 -15.666 1.00 92.19 277 MET A N 1
ATOM 2191 C CA . MET A 1 277 ? 6.227 -10.818 -16.569 1.00 92.19 277 MET A CA 1
ATOM 2192 C C . MET A 1 277 ? 7.678 -10.921 -16.081 1.00 92.19 277 MET A C 1
ATOM 2194 O O . MET A 1 277 ? 8.398 -11.837 -16.487 1.00 92.19 277 MET A O 1
ATOM 2198 N N . THR A 1 278 ? 8.090 -10.058 -15.150 1.00 94.00 278 THR A N 1
ATOM 2199 C CA . THR A 1 278 ? 9.432 -10.075 -14.551 1.00 94.00 278 THR A CA 1
ATOM 2200 C C . THR A 1 278 ? 9.662 -11.303 -13.662 1.00 94.00 278 THR A C 1
ATOM 2202 O O . THR A 1 278 ? 8.726 -11.941 -13.169 1.00 94.00 278 THR A O 1
ATOM 2205 N N . LEU A 1 279 ? 10.932 -11.627 -13.389 1.00 93.62 279 LEU A N 1
ATOM 2206 C CA . LEU A 1 279 ? 11.274 -12.696 -12.445 1.00 93.62 279 LEU A CA 1
ATOM 2207 C C . LEU A 1 279 ? 10.702 -12.423 -11.042 1.00 93.62 279 LEU A C 1
ATOM 2209 O O . LEU A 1 279 ? 10.189 -13.348 -10.419 1.00 93.62 279 LEU A O 1
ATOM 2213 N N . HIS A 1 280 ? 10.710 -11.169 -10.574 1.00 95.25 280 HIS A N 1
ATOM 2214 C CA . HIS A 1 280 ? 10.141 -10.791 -9.276 1.00 95.25 280 HIS A CA 1
ATOM 2215 C C . HIS A 1 280 ? 8.653 -11.147 -9.178 1.00 95.25 280 HIS A C 1
ATOM 2217 O O . HIS A 1 280 ? 8.246 -11.860 -8.258 1.00 95.25 280 HIS A O 1
ATOM 2223 N N . GLY A 1 281 ? 7.858 -10.735 -10.172 1.00 94.25 281 GLY A N 1
ATOM 2224 C CA . GLY A 1 281 ? 6.432 -11.048 -10.227 1.00 94.25 281 GLY A CA 1
ATOM 2225 C C . GLY A 1 281 ? 6.159 -12.551 -10.342 1.00 94.25 281 GLY A C 1
ATOM 2226 O O . GLY A 1 281 ? 5.238 -13.066 -9.704 1.00 94.25 281 GLY A O 1
ATOM 2227 N N . ARG A 1 282 ? 6.965 -13.282 -11.123 1.00 94.38 282 ARG A N 1
ATOM 2228 C CA . ARG A 1 282 ? 6.829 -14.740 -11.302 1.00 94.38 282 ARG A CA 1
ATOM 2229 C C . ARG A 1 282 ? 7.161 -15.524 -10.032 1.00 94.38 282 ARG A C 1
ATOM 2231 O O . ARG A 1 282 ? 6.457 -16.488 -9.727 1.00 94.38 282 ARG A O 1
ATOM 2238 N N . LEU A 1 283 ? 8.188 -15.108 -9.288 1.00 95.56 283 LEU A N 1
ATOM 2239 C CA . LEU A 1 283 ? 8.551 -15.707 -8.000 1.00 95.56 283 LEU A CA 1
ATOM 2240 C C . LEU A 1 283 ? 7.408 -15.561 -6.995 1.00 95.56 283 LEU A C 1
ATOM 2242 O O . LEU A 1 283 ? 6.951 -16.562 -6.445 1.00 95.56 283 LEU A O 1
ATOM 2246 N N . LEU A 1 284 ? 6.868 -14.349 -6.842 1.00 94.81 284 LEU A N 1
ATOM 2247 C CA . LEU A 1 284 ? 5.755 -14.098 -5.924 1.00 94.81 284 LEU A CA 1
ATOM 2248 C C . LEU A 1 284 ? 4.485 -14.860 -6.327 1.00 94.81 284 LEU A C 1
ATOM 2250 O O . LEU A 1 284 ? 3.841 -15.461 -5.469 1.00 94.81 284 LEU A O 1
ATOM 2254 N N . ARG A 1 285 ? 4.154 -14.943 -7.625 1.00 91.62 285 ARG A N 1
ATOM 2255 C CA . ARG A 1 285 ? 3.041 -15.797 -8.094 1.00 91.62 285 ARG A CA 1
ATOM 2256 C C . ARG A 1 285 ? 3.241 -17.278 -7.783 1.00 91.62 285 ARG A C 1
ATOM 2258 O O . ARG A 1 285 ? 2.264 -17.985 -7.573 1.00 91.62 285 ARG A O 1
ATOM 2265 N N . SER A 1 286 ? 4.490 -17.731 -7.728 1.00 92.19 286 SER A N 1
ATOM 2266 C CA . SER A 1 286 ? 4.845 -19.112 -7.384 1.00 92.19 286 SER A CA 1
ATOM 2267 C C . SER A 1 286 ? 4.959 -19.341 -5.870 1.00 92.19 286 SER A C 1
ATOM 2269 O O . SER A 1 286 ? 5.362 -20.420 -5.450 1.00 92.19 286 SER A O 1
ATOM 2271 N N . GLY A 1 287 ? 4.625 -18.342 -5.041 1.00 89.81 287 GLY A N 1
ATOM 2272 C CA . GLY A 1 287 ? 4.716 -18.432 -3.581 1.00 89.81 287 GLY A CA 1
ATOM 2273 C C . GLY A 1 287 ? 6.130 -18.269 -3.019 1.00 89.81 287 GLY A C 1
ATOM 2274 O O . GLY A 1 287 ? 6.367 -18.636 -1.873 1.00 89.81 287 GLY A O 1
ATOM 2275 N N . VAL A 1 288 ? 7.071 -17.740 -3.806 1.00 92.31 288 VAL A N 1
ATOM 2276 C CA . VAL A 1 288 ? 8.464 -17.539 -3.391 1.00 92.31 288 VAL A CA 1
ATOM 2277 C C . VAL A 1 288 ? 8.680 -16.086 -2.959 1.00 92.31 288 VAL A C 1
ATOM 2279 O O . VAL A 1 288 ? 8.842 -15.199 -3.796 1.00 92.31 288 VAL A O 1
ATOM 2282 N N . GLU A 1 289 ? 8.758 -15.854 -1.646 1.00 88.50 289 GLU A N 1
ATOM 2283 C CA . GLU A 1 289 ? 8.916 -14.524 -1.013 1.00 88.50 289 GLU A CA 1
ATOM 2284 C C . GLU A 1 289 ? 10.259 -13.820 -1.314 1.00 88.50 289 GLU A C 1
ATOM 2286 O O . GLU A 1 289 ? 10.461 -12.656 -0.963 1.00 88.50 289 GLU A O 1
ATOM 2291 N N . ALA A 1 290 ? 11.187 -14.498 -1.998 1.00 90.19 290 ALA A N 1
ATOM 2292 C CA . ALA A 1 290 ? 12.426 -13.887 -2.482 1.00 90.19 290 ALA A CA 1
ATOM 2293 C C . ALA A 1 290 ? 12.193 -12.871 -3.619 1.00 90.19 290 ALA A C 1
ATOM 2295 O O . ALA A 1 290 ? 13.069 -12.054 -3.887 1.00 90.19 290 ALA A O 1
ATOM 2296 N N . GLY A 1 291 ? 11.031 -12.891 -4.286 1.00 92.94 291 GLY A N 1
ATOM 2297 C CA . GLY A 1 291 ? 10.674 -11.850 -5.255 1.00 92.94 291 GLY A CA 1
ATOM 2298 C C . GLY A 1 291 ? 10.464 -10.483 -4.589 1.00 92.94 291 GLY A C 1
ATOM 2299 O O . GLY A 1 291 ? 10.094 -10.407 -3.420 1.00 92.94 291 GLY A O 1
ATOM 2300 N N . ALA A 1 292 ? 10.700 -9.392 -5.320 1.00 94.19 292 ALA A N 1
ATOM 2301 C CA . ALA A 1 292 ? 10.406 -8.034 -4.853 1.00 94.19 292 ALA A CA 1
ATOM 2302 C C . ALA A 1 292 ? 8.942 -7.672 -5.133 1.00 94.19 292 ALA A C 1
ATOM 2304 O O . ALA A 1 292 ? 8.482 -7.861 -6.260 1.00 94.19 292 ALA A O 1
ATOM 2305 N N . SER A 1 293 ? 8.217 -7.165 -4.136 1.00 94.69 293 SER A N 1
ATOM 2306 C CA . SER A 1 293 ? 6.853 -6.634 -4.298 1.00 94.69 293 SER A CA 1
ATOM 2307 C C . SER A 1 293 ? 6.860 -5.207 -4.855 1.00 94.69 293 SER A C 1
ATOM 2309 O O . SER A 1 293 ? 7.902 -4.552 -4.879 1.00 94.69 293 SER A O 1
ATOM 2311 N N . CYS A 1 294 ? 5.697 -4.686 -5.258 1.00 95.25 294 CYS A N 1
ATOM 2312 C CA . CYS A 1 294 ? 5.562 -3.308 -5.742 1.00 95.25 294 CYS A CA 1
ATOM 2313 C C . CYS A 1 294 ? 6.144 -2.297 -4.739 1.00 95.25 294 CYS A C 1
ATOM 2315 O O . CYS A 1 294 ? 6.864 -1.370 -5.114 1.00 95.25 294 CYS A O 1
ATOM 2317 N N . ILE A 1 295 ? 5.867 -2.489 -3.445 1.00 93.56 295 ILE A N 1
ATOM 2318 C CA . ILE A 1 295 ? 6.278 -1.544 -2.405 1.00 93.56 295 ILE A CA 1
ATOM 2319 C C . ILE A 1 295 ? 7.778 -1.610 -2.099 1.00 93.56 295 ILE A C 1
ATOM 2321 O O . ILE A 1 295 ? 8.348 -0.601 -1.694 1.00 93.56 295 ILE A O 1
ATOM 2325 N N . ASP A 1 296 ? 8.431 -2.746 -2.359 1.00 94.06 296 ASP A N 1
ATOM 2326 C CA . ASP A 1 296 ? 9.883 -2.889 -2.193 1.00 94.06 296 ASP A CA 1
ATOM 2327 C C . ASP A 1 296 ? 10.663 -2.035 -3.209 1.00 94.06 296 ASP A C 1
ATOM 2329 O O . ASP A 1 296 ? 11.827 -1.722 -2.987 1.00 94.06 296 ASP A O 1
ATOM 2333 N N . CYS A 1 297 ? 10.028 -1.604 -4.303 1.00 94.50 297 CYS A N 1
ATOM 2334 C CA . CYS A 1 297 ? 10.625 -0.659 -5.248 1.00 94.50 297 CYS A CA 1
ATOM 2335 C C . CYS A 1 297 ? 10.064 0.759 -5.090 1.00 94.50 297 CYS A C 1
ATOM 2337 O O . CYS A 1 297 ? 10.821 1.726 -5.106 1.00 94.50 297 CYS A O 1
ATOM 2339 N N . HIS A 1 298 ? 8.748 0.900 -4.913 1.00 95.44 298 HIS A N 1
ATOM 2340 C CA . HIS A 1 298 ? 8.087 2.209 -4.916 1.00 95.44 298 HIS A CA 1
ATOM 2341 C C . HIS A 1 298 ? 8.126 2.948 -3.571 1.00 95.44 298 HIS A C 1
ATOM 2343 O O . HIS A 1 298 ? 8.117 4.179 -3.561 1.00 95.44 298 HIS A O 1
ATOM 2349 N N . ALA A 1 299 ? 8.175 2.233 -2.442 1.00 94.38 299 ALA A N 1
ATOM 2350 C CA . ALA A 1 299 ? 8.362 2.827 -1.116 1.00 94.38 299 ALA A CA 1
ATOM 2351 C C . ALA A 1 299 ? 9.125 1.876 -0.160 1.00 94.38 299 ALA A C 1
ATOM 2353 O O . ALA A 1 299 ? 8.582 1.474 0.872 1.00 94.38 299 ALA A O 1
ATOM 2354 N N . PRO A 1 300 ? 10.391 1.522 -0.468 1.00 91.81 300 PRO A N 1
ATOM 2355 C CA . PRO A 1 300 ? 11.195 0.598 0.342 1.00 91.81 300 PRO A CA 1
ATOM 2356 C C . PRO A 1 300 ? 11.559 1.139 1.729 1.00 91.81 300 PRO A C 1
ATOM 2358 O O . PRO A 1 300 ? 11.876 0.376 2.637 1.00 91.81 300 PRO A O 1
ATOM 2361 N N . LYS A 1 301 ? 11.565 2.465 1.890 1.00 88.75 301 LYS A N 1
ATOM 2362 C CA . LYS A 1 301 ? 12.036 3.165 3.092 1.00 88.75 301 LYS A CA 1
ATOM 2363 C C . LYS A 1 301 ? 10.863 3.775 3.866 1.00 88.75 301 LYS A C 1
ATOM 2365 O O . LYS A 1 301 ? 9.773 3.962 3.331 1.00 88.75 301 LYS A O 1
ATOM 2370 N N . GLY A 1 302 ? 11.117 4.142 5.122 1.00 89.00 302 GLY A N 1
ATOM 2371 C CA . GLY A 1 302 ? 10.140 4.829 5.969 1.00 89.00 302 GLY A CA 1
ATOM 2372 C C . GLY A 1 302 ? 8.986 3.924 6.401 1.00 89.00 302 GLY A C 1
ATOM 2373 O O . GLY A 1 302 ? 9.189 2.752 6.718 1.00 89.00 302 GLY A O 1
ATOM 2374 N N . PHE A 1 303 ? 7.775 4.475 6.421 1.00 89.50 303 PHE A N 1
ATOM 2375 C CA . PHE A 1 303 ? 6.546 3.767 6.779 1.00 89.50 303 PHE A CA 1
ATOM 2376 C C . PHE A 1 303 ? 5.880 3.079 5.581 1.00 89.50 303 PHE A C 1
ATOM 2378 O O . PHE A 1 303 ? 4.762 2.584 5.725 1.00 89.50 303 PHE A O 1
ATOM 2385 N N . ARG A 1 304 ? 6.539 3.032 4.412 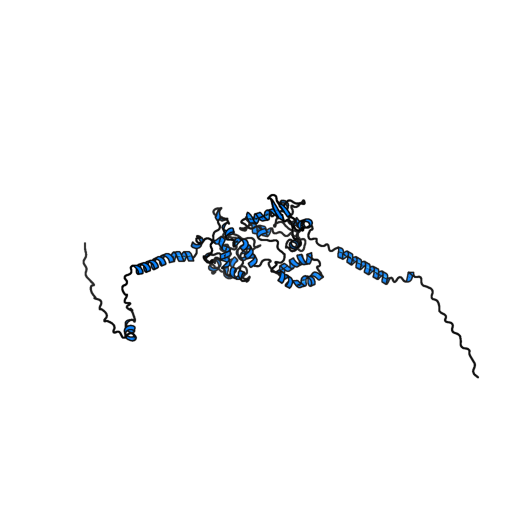1.00 90.94 304 ARG A N 1
ATOM 2386 C CA . ARG A 1 304 ? 6.039 2.404 3.175 1.00 90.94 304 ARG A CA 1
ATOM 2387 C C . ARG A 1 304 ? 4.752 3.041 2.630 1.00 90.94 304 ARG A C 1
ATOM 2389 O O . ARG A 1 304 ? 3.949 2.372 1.989 1.00 90.94 304 ARG A O 1
ATOM 2396 N N . HIS A 1 305 ? 4.535 4.329 2.892 1.00 93.31 305 HIS A N 1
ATOM 2397 C CA . HIS A 1 305 ? 3.384 5.091 2.380 1.00 93.31 305 HIS A CA 1
ATOM 2398 C C . HIS A 1 305 ? 3.802 6.204 1.405 1.00 93.31 305 HIS A C 1
ATOM 2400 O O . HIS A 1 305 ? 2.951 6.815 0.760 1.00 93.31 305 HIS A O 1
ATOM 2406 N N . GLY A 1 306 ? 5.103 6.465 1.267 1.00 92.94 306 GLY A N 1
ATOM 2407 C CA . GLY A 1 306 ? 5.669 7.507 0.413 1.00 92.94 306 GLY A CA 1
ATOM 2408 C C . GLY A 1 306 ? 5.898 7.096 -1.043 1.00 92.94 306 GLY A C 1
ATOM 2409 O O . GLY A 1 306 ? 7.016 7.238 -1.523 1.00 92.94 306 GLY A O 1
ATOM 2410 N N . VAL A 1 307 ? 4.874 6.617 -1.758 1.00 94.62 307 VAL A N 1
ATOM 2411 C CA . VAL A 1 307 ? 4.982 6.310 -3.203 1.00 94.62 307 VAL A CA 1
ATOM 2412 C C . VAL A 1 307 ? 5.071 7.611 -4.010 1.00 94.62 307 VAL A C 1
ATOM 2414 O O . VAL A 1 307 ? 4.090 8.347 -4.112 1.00 94.62 307 VAL A O 1
ATOM 2417 N N . ARG A 1 308 ? 6.244 7.932 -4.557 1.00 94.38 308 ARG A N 1
ATOM 2418 C CA . ARG A 1 308 ? 6.514 9.182 -5.300 1.00 94.38 308 ARG A CA 1
ATOM 2419 C C . ARG A 1 308 ? 6.557 8.935 -6.813 1.00 94.38 308 ARG A C 1
ATOM 2421 O O . ARG A 1 308 ? 6.626 7.788 -7.244 1.00 94.38 308 ARG A O 1
ATOM 2428 N N . ARG A 1 309 ? 6.509 10.011 -7.607 1.00 91.62 309 ARG A N 1
ATOM 2429 C CA . ARG A 1 309 ? 6.747 9.942 -9.061 1.00 91.62 309 ARG A CA 1
ATOM 2430 C C . ARG A 1 309 ? 8.225 9.681 -9.325 1.00 91.62 309 ARG A C 1
ATOM 2432 O O . ARG A 1 309 ? 9.064 10.113 -8.550 1.00 91.62 309 ARG A O 1
ATOM 2439 N N . ASP A 1 310 ? 8.530 8.981 -10.402 1.00 91.31 310 ASP A N 1
ATOM 2440 C CA . ASP A 1 310 ? 9.889 8.632 -10.818 1.00 91.31 310 ASP A CA 1
ATOM 2441 C C . ASP A 1 310 ? 10.759 9.838 -11.206 1.00 91.31 310 ASP A C 1
ATOM 2443 O O . ASP A 1 310 ? 11.979 9.731 -11.156 1.00 91.31 310 ASP A O 1
ATOM 2447 N N . ASP A 1 311 ? 10.157 10.985 -11.523 1.00 90.50 311 ASP A N 1
ATOM 2448 C CA . ASP A 1 311 ? 10.851 12.260 -11.756 1.00 90.50 311 ASP A CA 1
ATOM 2449 C C . ASP A 1 311 ? 11.166 13.047 -10.471 1.00 90.50 311 ASP A C 1
ATOM 2451 O O . ASP A 1 311 ? 11.868 14.056 -10.510 1.00 90.50 311 ASP A O 1
ATOM 2455 N N . ASP A 1 312 ? 10.678 12.592 -9.316 1.00 93.31 312 ASP A N 1
ATOM 2456 C CA . ASP A 1 312 ? 10.991 13.199 -8.031 1.00 93.31 312 ASP A CA 1
ATOM 2457 C C . ASP A 1 312 ? 12.357 12.694 -7.535 1.00 93.31 312 ASP A C 1
ATOM 2459 O O . ASP A 1 312 ? 12.504 11.490 -7.311 1.00 93.31 312 ASP A O 1
ATOM 2463 N N . PRO A 1 313 ? 13.343 13.571 -7.265 1.00 94.44 313 PRO A N 1
ATOM 2464 C CA . PRO A 1 313 ? 14.673 13.153 -6.822 1.00 94.44 313 PRO A CA 1
ATOM 2465 C C . PRO A 1 313 ? 14.689 12.350 -5.520 1.00 94.44 313 PRO A C 1
ATOM 2467 O O . PRO A 1 313 ? 15.690 11.702 -5.229 1.00 94.44 313 PRO A O 1
ATOM 2470 N N . LEU A 1 314 ? 13.617 12.397 -4.717 1.00 92.94 314 LEU A N 1
ATOM 2471 C CA . LEU A 1 314 ? 13.446 11.623 -3.486 1.00 92.94 314 LEU A CA 1
ATOM 2472 C C . LEU A 1 314 ? 12.708 10.292 -3.701 1.00 92.94 314 LEU A C 1
ATOM 2474 O O . LEU A 1 314 ? 12.608 9.509 -2.755 1.00 92.94 314 LEU A O 1
ATOM 2478 N N . ALA A 1 315 ? 12.217 9.992 -4.903 1.00 95.50 315 ALA A N 1
ATOM 2479 C CA . ALA A 1 315 ? 11.596 8.709 -5.203 1.00 95.50 315 ALA A CA 1
ATOM 2480 C C . ALA A 1 315 ? 12.615 7.574 -5.251 1.00 95.50 315 ALA A C 1
ATOM 2482 O O . ALA A 1 315 ? 13.631 7.658 -5.931 1.00 95.50 315 ALA A O 1
ATOM 2483 N N . ALA A 1 316 ? 12.290 6.451 -4.612 1.00 94.94 316 ALA A N 1
ATOM 2484 C CA . ALA A 1 316 ? 13.114 5.247 -4.695 1.00 94.94 316 ALA A CA 1
ATOM 2485 C C . ALA A 1 316 ? 13.265 4.733 -6.142 1.00 94.94 316 ALA A C 1
ATOM 2487 O O . ALA A 1 316 ? 14.262 4.102 -6.479 1.00 94.94 316 ALA A O 1
ATOM 2488 N N . THR A 1 317 ? 12.305 5.037 -7.015 1.00 94.62 317 THR A N 1
ATOM 2489 C CA . THR A 1 317 ? 12.343 4.699 -8.442 1.00 94.62 317 THR A CA 1
ATOM 2490 C C . THR A 1 317 ? 12.971 5.783 -9.322 1.00 94.62 317 THR A C 1
ATOM 2492 O O . THR A 1 317 ? 12.977 5.621 -10.538 1.00 94.62 317 THR A O 1
ATOM 2495 N N . HIS A 1 318 ? 13.491 6.875 -8.750 1.00 95.38 318 HIS A N 1
ATOM 2496 C CA . HIS A 1 318 ? 14.236 7.881 -9.509 1.00 95.38 318 HIS A CA 1
ATOM 2497 C C . HIS A 1 318 ? 15.526 7.279 -10.069 1.00 95.38 318 HIS A C 1
ATOM 2499 O O . HIS A 1 318 ? 16.167 6.482 -9.382 1.00 95.38 318 HIS A O 1
ATOM 2505 N N . ALA A 1 319 ? 15.940 7.690 -11.272 1.00 93.00 319 ALA A N 1
ATOM 2506 C CA . ALA A 1 319 ? 17.107 7.136 -11.971 1.00 93.00 319 ALA A CA 1
ATOM 2507 C C . ALA A 1 319 ? 18.368 7.087 -11.084 1.00 93.00 319 ALA A C 1
ATOM 2509 O O . ALA A 1 319 ? 19.030 6.054 -10.992 1.00 93.00 319 ALA A O 1
ATOM 2510 N N . ASP A 1 320 ? 18.630 8.165 -10.340 1.00 93.06 320 ASP A N 1
ATOM 2511 C CA . ASP A 1 320 ? 19.779 8.266 -9.425 1.00 93.06 320 ASP A CA 1
ATOM 2512 C C . ASP A 1 320 ? 19.662 7.390 -8.162 1.00 93.06 320 ASP A C 1
ATOM 2514 O O . ASP A 1 320 ? 20.652 7.161 -7.468 1.00 93.06 320 ASP A O 1
ATOM 2518 N N . GLN A 1 321 ? 18.465 6.892 -7.839 1.00 94.56 321 GLN A N 1
ATOM 2519 C CA . GLN A 1 321 ? 18.210 6.035 -6.677 1.00 94.56 321 GLN A CA 1
ATOM 2520 C C . GLN A 1 321 ? 18.098 4.547 -7.023 1.00 94.56 321 GLN A C 1
ATOM 2522 O O . GLN A 1 321 ? 18.192 3.716 -6.116 1.00 94.56 321 GLN A O 1
ATOM 2527 N N . LEU A 1 322 ? 17.950 4.186 -8.305 1.00 93.94 322 LEU A N 1
ATOM 2528 C CA . LEU A 1 322 ? 17.722 2.799 -8.734 1.00 93.94 322 LEU A CA 1
ATOM 2529 C C . LEU A 1 322 ? 18.805 1.840 -8.238 1.00 93.94 322 LEU A C 1
ATOM 2531 O O . LEU A 1 322 ? 18.487 0.737 -7.806 1.00 93.94 322 LEU A O 1
ATOM 2535 N N . ALA A 1 323 ? 20.069 2.263 -8.215 1.00 94.00 323 ALA A N 1
ATOM 2536 C CA . ALA A 1 323 ? 21.159 1.441 -7.694 1.00 94.00 323 ALA A CA 1
ATOM 2537 C C . ALA A 1 323 ? 20.955 1.041 -6.222 1.00 94.00 323 ALA A C 1
ATOM 2539 O O . ALA A 1 323 ? 21.206 -0.108 -5.853 1.00 94.00 323 ALA A O 1
ATOM 2540 N N . GLU A 1 324 ? 20.459 1.963 -5.394 1.00 93.25 324 GLU A N 1
ATOM 2541 C CA . GLU A 1 324 ? 20.156 1.693 -3.987 1.00 93.25 324 GLU A CA 1
ATOM 2542 C C . GLU A 1 324 ? 18.879 0.864 -3.839 1.00 93.25 324 GLU A C 1
ATOM 2544 O O . GLU A 1 324 ? 18.829 -0.049 -3.019 1.00 93.25 324 GLU A O 1
ATOM 2549 N N . THR A 1 325 ? 17.865 1.134 -4.660 1.00 94.06 325 THR A N 1
ATOM 2550 C CA . THR A 1 325 ? 16.593 0.403 -4.644 1.00 94.06 325 THR A CA 1
ATOM 2551 C C . THR A 1 325 ? 16.763 -1.043 -5.096 1.00 94.06 325 THR A C 1
ATOM 2553 O O . THR A 1 325 ? 16.275 -1.949 -4.427 1.00 94.06 325 THR A O 1
ATOM 2556 N N . CYS A 1 326 ? 17.518 -1.309 -6.162 1.00 93.62 326 CYS A N 1
ATOM 2557 C CA . CYS A 1 326 ? 17.835 -2.672 -6.591 1.00 93.62 326 CYS A CA 1
ATOM 2558 C C . CYS A 1 326 ? 18.683 -3.415 -5.549 1.00 93.62 326 CYS A C 1
ATOM 2560 O O . CYS A 1 326 ? 18.499 -4.613 -5.340 1.00 93.62 326 CYS A O 1
ATOM 2562 N N . ALA A 1 327 ? 19.605 -2.714 -4.885 1.00 92.06 327 ALA A N 1
ATOM 2563 C CA . ALA A 1 327 ? 20.443 -3.282 -3.834 1.00 92.06 327 ALA A CA 1
ATOM 2564 C C . ALA A 1 327 ? 19.757 -3.362 -2.459 1.00 92.06 327 ALA A C 1
ATOM 2566 O O . ALA A 1 327 ? 20.389 -3.811 -1.491 1.00 92.06 327 ALA A O 1
ATOM 2567 N N . SER A 1 328 ? 18.503 -2.914 -2.358 1.00 85.56 328 SER A N 1
ATOM 2568 C CA . SER A 1 328 ? 17.716 -2.998 -1.131 1.00 85.56 328 SER A CA 1
ATOM 2569 C C . SER A 1 328 ? 17.512 -4.457 -0.718 1.00 85.56 328 SER A C 1
ATOM 2571 O O . SER A 1 328 ? 17.637 -5.380 -1.528 1.00 85.56 328 SER A O 1
ATOM 2573 N N . GLU A 1 329 ? 17.291 -4.676 0.579 1.00 73.12 329 GLU A N 1
ATOM 2574 C CA . GLU A 1 329 ? 17.056 -6.009 1.161 1.00 73.12 329 GLU A CA 1
ATOM 2575 C C . GLU A 1 329 ? 18.188 -7.035 0.918 1.00 73.12 329 GLU A C 1
ATOM 2577 O O . GLU A 1 329 ? 18.029 -8.230 1.156 1.00 73.12 329 GLU A O 1
ATOM 2582 N N . GLY A 1 330 ? 19.362 -6.581 0.458 1.00 79.25 330 GLY A N 1
ATOM 2583 C CA . GLY A 1 330 ? 20.547 -7.417 0.263 1.00 79.25 330 GLY A CA 1
ATOM 2584 C C . GLY A 1 330 ? 20.511 -8.332 -0.966 1.00 79.25 330 GLY A C 1
ATOM 2585 O O . GLY A 1 330 ? 21.425 -9.138 -1.125 1.00 79.25 330 GLY A O 1
ATOM 2586 N N . CYS A 1 331 ? 19.516 -8.215 -1.854 1.00 85.94 331 CYS A N 1
ATOM 2587 C CA . CYS A 1 331 ? 19.362 -9.128 -2.994 1.00 85.94 331 CYS A CA 1
ATOM 2588 C C . CYS A 1 331 ? 20.358 -8.848 -4.135 1.00 85.94 331 CYS A C 1
ATOM 2590 O O . CYS A 1 331 ? 21.055 -9.759 -4.583 1.00 85.94 331 CYS A O 1
ATOM 2592 N N . HIS A 1 332 ? 20.479 -7.593 -4.588 1.00 92.62 332 HIS A N 1
ATOM 2593 C CA . HIS A 1 332 ? 21.403 -7.205 -5.666 1.00 92.62 332 HIS A CA 1
ATOM 2594 C C . HIS A 1 332 ? 22.481 -6.233 -5.182 1.00 92.62 332 HIS A C 1
ATOM 2596 O O . HIS A 1 332 ? 22.612 -5.124 -5.694 1.00 92.62 332 HIS A O 1
ATOM 2602 N N . GLY A 1 333 ? 23.300 -6.643 -4.208 1.00 90.25 333 GLY A N 1
ATOM 2603 C CA . GLY A 1 333 ? 24.361 -5.788 -3.647 1.00 90.25 333 GLY A CA 1
ATOM 2604 C C . GLY A 1 333 ? 25.338 -5.212 -4.687 1.00 90.25 333 GLY A C 1
ATOM 2605 O O . GLY A 1 333 ? 25.871 -4.119 -4.497 1.00 90.25 333 GLY A O 1
ATOM 2606 N N . PHE A 1 334 ? 25.516 -5.899 -5.820 1.00 91.94 334 PHE A N 1
ATOM 2607 C CA . PHE A 1 334 ? 26.336 -5.445 -6.945 1.00 91.94 334 PHE A CA 1
ATOM 2608 C C . PHE A 1 334 ? 25.748 -4.242 -7.704 1.00 91.94 334 PHE A C 1
ATOM 2610 O O . PHE A 1 334 ? 26.486 -3.581 -8.433 1.00 91.94 334 PHE A O 1
ATOM 2617 N N . ALA A 1 335 ? 24.458 -3.927 -7.549 1.00 93.38 335 ALA A N 1
ATOM 2618 C CA . ALA A 1 335 ? 23.796 -2.836 -8.269 1.00 93.38 335 ALA A CA 1
ATOM 2619 C C . ALA A 1 335 ? 24.388 -1.453 -7.947 1.00 93.38 335 ALA A C 1
ATOM 2621 O O . ALA A 1 335 ? 24.355 -0.563 -8.790 1.00 93.38 335 ALA A O 1
ATOM 2622 N N . ARG A 1 336 ? 25.013 -1.292 -6.771 1.00 91.94 336 ARG A N 1
ATOM 2623 C CA . ARG A 1 336 ? 25.724 -0.062 -6.375 1.00 91.94 336 ARG A CA 1
ATOM 2624 C C . ARG A 1 336 ? 27.003 0.194 -7.176 1.00 91.94 336 ARG A C 1
ATOM 2626 O O . ARG A 1 336 ? 27.553 1.289 -7.118 1.00 91.94 336 ARG A O 1
ATOM 2633 N N . HIS A 1 337 ? 27.515 -0.809 -7.889 1.00 92.06 337 HIS A N 1
ATOM 2634 C CA . HIS A 1 337 ? 28.750 -0.666 -8.645 1.00 92.06 337 HIS A CA 1
ATOM 2635 C C . HIS A 1 337 ? 28.496 0.071 -9.976 1.00 92.06 337 HIS A C 1
ATOM 2637 O O . HIS A 1 337 ? 27.648 -0.381 -10.747 1.00 92.06 337 HIS A O 1
ATOM 2643 N N . PRO A 1 338 ? 29.266 1.121 -10.329 1.00 87.69 338 PRO A N 1
ATOM 2644 C CA . PRO A 1 338 ? 29.032 1.918 -11.542 1.00 87.69 338 PRO A CA 1
ATOM 2645 C C . PRO A 1 338 ? 29.013 1.112 -12.851 1.00 87.69 338 PRO A C 1
ATOM 2647 O O . PRO A 1 338 ? 28.274 1.437 -13.775 1.00 87.69 338 PRO A O 1
ATOM 2650 N N . LEU A 1 339 ? 29.784 0.019 -12.927 1.00 91.19 339 LEU A N 1
ATOM 2651 C CA . LEU A 1 339 ? 29.795 -0.873 -14.102 1.00 91.19 339 LEU A CA 1
ATOM 2652 C C . LEU A 1 339 ? 28.463 -1.604 -14.341 1.00 91.19 339 LEU A C 1
ATOM 2654 O O . LEU A 1 339 ? 28.242 -2.115 -15.434 1.00 91.19 339 LEU A O 1
ATOM 2658 N N . ASN A 1 340 ? 27.569 -1.636 -13.352 1.00 89.19 340 ASN A N 1
ATOM 2659 C CA . ASN A 1 340 ? 26.265 -2.286 -13.443 1.00 89.19 340 ASN A CA 1
ATOM 2660 C C . ASN A 1 340 ? 25.137 -1.299 -13.789 1.00 89.19 340 ASN A C 1
ATOM 2662 O O . ASN A 1 340 ? 23.965 -1.625 -13.614 1.00 89.19 340 ASN A O 1
ATOM 2666 N N . ALA A 1 341 ? 25.463 -0.119 -14.334 1.00 85.19 341 ALA A N 1
ATOM 2667 C CA . ALA A 1 341 ? 24.479 0.868 -14.787 1.00 85.19 341 ALA A CA 1
ATOM 2668 C C . ALA A 1 341 ? 23.431 0.271 -15.754 1.00 85.19 341 ALA A C 1
ATOM 2670 O O . ALA A 1 341 ? 22.248 0.587 -15.681 1.00 85.19 341 ALA A O 1
ATOM 2671 N N . GLY A 1 342 ? 23.843 -0.650 -16.633 1.00 86.94 342 GLY A N 1
ATOM 2672 C CA . GLY A 1 342 ? 22.918 -1.344 -17.537 1.00 86.94 342 GLY A CA 1
ATOM 2673 C C . GLY A 1 342 ? 21.901 -2.234 -16.813 1.00 86.94 342 GLY A C 1
ATOM 2674 O O . GLY A 1 342 ? 20.766 -2.344 -17.260 1.00 86.94 342 GLY A O 1
ATOM 2675 N N . PHE A 1 343 ? 22.283 -2.828 -15.678 1.00 91.38 343 PHE A N 1
ATOM 2676 C CA . PHE A 1 343 ? 21.388 -3.648 -14.861 1.00 91.38 343 PHE A CA 1
ATOM 2677 C C . PHE A 1 343 ? 20.325 -2.792 -14.166 1.00 91.38 343 PHE A C 1
ATOM 2679 O O . PHE A 1 343 ? 19.144 -3.118 -14.243 1.00 91.38 343 PHE A O 1
ATOM 2686 N N . VAL A 1 344 ? 20.724 -1.684 -13.533 1.00 91.25 344 VAL A N 1
ATOM 2687 C CA . VAL A 1 344 ? 19.790 -0.810 -12.791 1.00 91.25 344 VAL A CA 1
ATOM 2688 C C . VAL A 1 344 ? 18.803 -0.092 -13.708 1.00 91.25 344 VAL A C 1
ATOM 2690 O O . VAL A 1 344 ? 17.683 0.171 -13.297 1.00 91.25 344 VAL A O 1
ATOM 2693 N N . ASN A 1 345 ? 19.182 0.144 -14.966 1.00 87.94 345 ASN A N 1
ATOM 2694 C CA . ASN A 1 345 ? 18.313 0.731 -15.987 1.00 87.94 345 ASN A CA 1
ATOM 2695 C C . ASN A 1 345 ? 17.379 -0.293 -16.656 1.00 87.94 345 ASN A C 1
ATOM 2697 O O . ASN A 1 345 ? 16.742 0.026 -17.660 1.00 87.94 345 ASN A O 1
ATOM 2701 N N . THR A 1 346 ? 17.304 -1.524 -16.138 1.00 88.38 346 THR A N 1
ATOM 2702 C CA . THR A 1 346 ? 16.332 -2.507 -16.621 1.00 88.38 346 THR A CA 1
ATOM 2703 C C . THR A 1 346 ? 14.931 -2.012 -16.309 1.00 88.38 346 THR A C 1
ATOM 2705 O O . THR A 1 346 ? 14.546 -1.848 -15.152 1.00 88.38 346 THR A O 1
ATOM 2708 N N . ASP A 1 347 ? 14.153 -1.812 -17.360 1.00 89.38 347 ASP A N 1
ATOM 2709 C CA . ASP A 1 347 ? 12.793 -1.337 -17.239 1.00 89.38 347 ASP A CA 1
ATOM 2710 C C . ASP A 1 347 ? 11.855 -2.464 -16.791 1.00 89.38 347 ASP A C 1
ATOM 2712 O O . ASP A 1 347 ? 11.528 -3.361 -17.563 1.00 89.38 347 ASP A O 1
ATOM 2716 N N . LEU A 1 348 ? 11.412 -2.424 -15.533 1.00 91.75 348 LEU A N 1
ATOM 2717 C CA . LEU A 1 348 ? 10.499 -3.426 -14.970 1.00 91.75 348 LEU A CA 1
ATOM 2718 C C . LEU A 1 348 ? 9.030 -3.236 -15.389 1.00 91.75 348 LEU A C 1
ATOM 2720 O O . LEU A 1 348 ? 8.202 -4.078 -15.044 1.00 91.75 348 LEU A O 1
ATOM 2724 N N . HIS A 1 349 ? 8.718 -2.165 -16.125 1.00 93.25 349 HIS A N 1
ATOM 2725 C CA . HIS A 1 349 ? 7.379 -1.836 -16.624 1.00 93.25 349 HIS A CA 1
ATOM 2726 C C . HIS A 1 349 ? 7.338 -1.740 -18.160 1.00 93.25 349 HIS A C 1
ATOM 2728 O O . HIS A 1 349 ? 6.499 -1.039 -18.735 1.00 93.25 349 HIS A O 1
ATOM 2734 N N . ASP A 1 350 ? 8.274 -2.408 -18.842 1.00 89.12 350 ASP A N 1
ATOM 2735 C CA . ASP A 1 350 ? 8.319 -2.421 -20.300 1.00 89.12 350 ASP A CA 1
ATOM 2736 C C . ASP A 1 350 ? 7.127 -3.205 -20.872 1.00 89.12 350 ASP A C 1
ATOM 2738 O O . ASP A 1 350 ? 6.941 -4.400 -20.621 1.00 89.12 350 ASP A O 1
ATOM 2742 N N . ILE A 1 351 ? 6.313 -2.514 -21.669 1.00 85.50 351 ILE A N 1
ATOM 2743 C CA . ILE A 1 351 ? 5.130 -3.079 -22.320 1.00 85.50 351 ILE A CA 1
ATOM 2744 C C . ILE A 1 351 ? 5.493 -4.137 -23.363 1.00 85.50 351 ILE A C 1
ATOM 2746 O O . ILE A 1 351 ? 4.653 -4.982 -23.671 1.00 85.50 351 ILE A O 1
ATOM 2750 N N . ASP A 1 352 ? 6.730 -4.140 -23.869 1.00 82.56 352 ASP A N 1
ATOM 2751 C CA . ASP A 1 352 ? 7.221 -5.162 -24.797 1.00 82.56 352 ASP A CA 1
ATOM 2752 C C . ASP A 1 352 ? 7.307 -6.551 -24.140 1.00 82.56 352 ASP A C 1
ATOM 2754 O O . ASP A 1 352 ? 7.339 -7.567 -24.837 1.00 82.56 352 ASP A O 1
ATOM 2758 N N . MET A 1 353 ? 7.305 -6.628 -22.802 1.00 83.19 353 MET A N 1
ATOM 2759 C CA . MET A 1 353 ? 7.229 -7.907 -22.086 1.00 83.19 353 MET A CA 1
ATOM 2760 C C . MET A 1 353 ? 5.839 -8.552 -22.159 1.00 83.19 353 MET A C 1
ATOM 2762 O O . MET A 1 353 ? 5.696 -9.741 -21.859 1.00 83.19 353 MET A O 1
ATOM 2766 N N . ILE A 1 354 ? 4.811 -7.790 -22.534 1.00 80.81 354 ILE A N 1
ATOM 2767 C CA . ILE A 1 354 ? 3.431 -8.259 -22.628 1.00 80.81 354 ILE A CA 1
ATOM 2768 C C . ILE A 1 354 ? 3.178 -8.727 -24.063 1.00 80.81 354 ILE A C 1
ATOM 2770 O O . ILE A 1 354 ? 3.405 -8.003 -25.031 1.00 80.81 354 ILE A O 1
ATOM 2774 N N . VAL A 1 355 ? 2.673 -9.952 -24.218 1.00 64.94 355 VAL A N 1
ATOM 2775 C CA . VAL A 1 355 ? 2.299 -10.488 -25.534 1.00 64.94 355 VAL A CA 1
ATOM 2776 C C . VAL A 1 355 ? 1.219 -9.590 -26.152 1.00 64.94 355 VAL A C 1
ATOM 2778 O O . VAL A 1 355 ? 0.251 -9.231 -25.484 1.00 64.94 355 VAL A O 1
ATOM 2781 N N . ALA A 1 356 ? 1.361 -9.255 -27.439 1.00 55.06 356 ALA A N 1
ATOM 2782 C CA . ALA A 1 356 ? 0.538 -8.293 -28.190 1.00 55.06 356 ALA A CA 1
ATOM 2783 C C . ALA A 1 356 ? -0.977 -8.612 -28.299 1.00 55.06 356 ALA A C 1
ATOM 2785 O O . ALA A 1 356 ? -1.687 -7.974 -29.073 1.00 55.06 356 ALA A O 1
ATOM 2786 N N . THR A 1 357 ? -1.484 -9.588 -27.545 1.00 51.53 357 THR A N 1
ATOM 2787 C CA . THR A 1 357 ? -2.898 -9.975 -27.461 1.00 51.53 357 THR A CA 1
ATOM 2788 C C . THR A 1 357 ? -3.706 -9.146 -26.460 1.00 51.53 357 THR A C 1
ATOM 2790 O O . THR A 1 357 ? -4.907 -9.373 -26.335 1.00 51.53 357 THR A O 1
ATOM 2793 N N . SER A 1 358 ? -3.102 -8.199 -25.733 1.00 53.41 358 SER A N 1
ATOM 2794 C CA . SER A 1 358 ? -3.873 -7.285 -24.887 1.00 53.41 358 SER A CA 1
ATOM 2795 C C . SER A 1 358 ? -4.720 -6.347 -25.760 1.00 53.41 358 SER A C 1
ATOM 2797 O O . SER A 1 358 ? -4.218 -5.636 -26.628 1.00 53.41 358 SER A O 1
ATOM 2799 N N . HIS A 1 359 ? -6.036 -6.334 -25.535 1.00 54.97 359 HIS A N 1
ATOM 2800 C CA . HIS A 1 359 ? -6.988 -5.472 -26.253 1.00 54.97 359 HIS A CA 1
ATOM 2801 C C . HIS A 1 359 ? -6.841 -3.973 -25.918 1.00 54.97 359 HIS A C 1
ATOM 2803 O O . HIS A 1 359 ? -7.579 -3.142 -26.444 1.00 54.97 359 HIS A O 1
ATOM 2809 N N . VAL A 1 360 ? -5.892 -3.617 -25.050 1.00 54.47 360 VAL A N 1
ATOM 2810 C CA . VAL A 1 360 ? -5.616 -2.247 -24.618 1.00 54.47 360 VAL A CA 1
ATOM 2811 C C . VAL A 1 360 ? -4.529 -1.654 -25.517 1.00 54.47 360 VAL A C 1
ATOM 2813 O O . VAL A 1 360 ? -3.382 -2.093 -25.498 1.00 54.47 360 VAL A O 1
ATOM 2816 N N . ALA A 1 361 ? -4.921 -0.658 -26.317 1.00 53.31 361 ALA A N 1
ATOM 2817 C CA . ALA A 1 361 ? -4.059 0.184 -27.151 1.00 53.31 361 ALA A CA 1
ATOM 2818 C C . ALA A 1 361 ? -3.073 -0.577 -28.080 1.00 53.31 361 ALA A C 1
ATOM 2820 O O . ALA A 1 361 ? -1.853 -0.451 -27.947 1.00 53.31 361 ALA A O 1
ATOM 2821 N N . PRO A 1 362 ? -3.569 -1.323 -29.092 1.00 54.03 362 PRO A N 1
ATOM 2822 C CA . PRO A 1 362 ? -2.717 -2.058 -30.032 1.00 54.03 362 PRO A CA 1
ATOM 2823 C C . PRO A 1 362 ? -1.718 -1.168 -30.801 1.00 54.03 362 PRO A C 1
ATOM 2825 O O . PRO A 1 362 ? -0.666 -1.653 -31.215 1.00 54.03 362 PRO A O 1
ATOM 2828 N N . LEU A 1 363 ? -2.037 0.124 -30.949 1.00 57.56 363 LEU A N 1
ATOM 2829 C CA . LEU A 1 363 ? -1.284 1.147 -31.684 1.00 57.56 363 LEU A CA 1
ATOM 2830 C C . LEU A 1 363 ? -0.761 2.274 -30.769 1.00 57.56 363 LEU A C 1
ATOM 2832 O O . LEU A 1 363 ? -0.629 3.410 -31.220 1.00 57.56 363 LEU A O 1
ATOM 2836 N N . ASP A 1 364 ? -0.514 2.006 -29.482 1.00 61.91 364 ASP A N 1
ATOM 2837 C CA . ASP A 1 364 ? 0.042 3.031 -28.589 1.00 61.91 364 ASP A CA 1
ATOM 2838 C C . ASP A 1 364 ? 1.421 3.511 -29.079 1.00 61.91 364 ASP A C 1
ATOM 2840 O O . ASP A 1 364 ? 2.304 2.704 -29.385 1.00 61.91 364 ASP A O 1
ATOM 2844 N N . ALA A 1 365 ? 1.622 4.831 -29.130 1.00 61.53 365 ALA A N 1
ATOM 2845 C CA . ALA A 1 365 ? 2.871 5.444 -29.575 1.00 61.53 365 ALA A CA 1
ATOM 2846 C C . ALA A 1 365 ? 4.077 5.073 -28.692 1.00 61.53 365 ALA A C 1
ATOM 2848 O O . ALA A 1 365 ? 5.209 5.069 -29.173 1.00 61.53 365 ALA A O 1
ATOM 2849 N N . SER A 1 366 ? 3.862 4.694 -27.432 1.00 62.19 366 SER A N 1
ATOM 2850 C CA . SER A 1 366 ? 4.910 4.150 -26.562 1.00 62.19 366 SER A CA 1
ATOM 2851 C C . SER A 1 366 ? 5.493 2.831 -27.079 1.00 62.19 366 SER A C 1
ATOM 2853 O O . SER A 1 366 ? 6.665 2.568 -26.840 1.00 62.19 366 SER A O 1
ATOM 2855 N N . ARG A 1 367 ? 4.767 2.044 -27.889 1.00 61.00 367 ARG A N 1
ATOM 2856 C CA . ARG A 1 367 ? 5.348 0.865 -28.564 1.00 61.00 367 ARG A CA 1
ATOM 2857 C C . ARG A 1 367 ? 6.376 1.248 -29.631 1.00 61.00 367 ARG A C 1
ATOM 2859 O O . ARG A 1 367 ? 7.258 0.452 -29.940 1.00 61.00 367 ARG A O 1
ATOM 2866 N N . LEU A 1 368 ? 6.314 2.467 -30.181 1.00 62.19 368 LEU A N 1
ATOM 2867 C CA . LEU A 1 368 ? 7.284 2.978 -31.166 1.00 62.19 368 LEU A CA 1
ATOM 2868 C C . LEU A 1 368 ? 8.607 3.437 -30.533 1.00 62.19 368 LEU A C 1
ATOM 2870 O O . LEU A 1 368 ? 9.588 3.628 -31.252 1.00 62.19 368 LEU A O 1
ATOM 2874 N N . SER A 1 369 ? 8.658 3.636 -29.212 1.00 61.97 369 SER A N 1
ATOM 2875 C CA . SER A 1 369 ? 9.905 3.992 -28.523 1.00 61.97 369 SER A CA 1
ATOM 2876 C C . SER A 1 369 ? 10.769 2.769 -28.194 1.00 61.97 369 SER A C 1
ATOM 2878 O O . SER A 1 369 ? 11.947 2.928 -27.846 1.00 61.97 369 SER A O 1
ATOM 2880 N N . SER A 1 370 ? 10.217 1.565 -28.356 1.00 66.56 370 SER A N 1
ATOM 2881 C CA . SER A 1 370 ? 10.887 0.317 -28.026 1.00 66.56 370 SER A CA 1
ATOM 2882 C C . SER A 1 370 ? 12.060 -0.017 -28.951 1.00 66.56 370 SER A C 1
ATOM 2884 O O . SER A 1 370 ? 12.171 0.439 -30.093 1.00 66.56 370 SER A O 1
ATOM 2886 N N . ASN A 1 371 ? 12.998 -0.820 -28.450 1.00 71.69 371 ASN A N 1
ATOM 2887 C CA . ASN A 1 371 ? 14.163 -1.210 -29.244 1.00 71.69 371 ASN A CA 1
ATOM 2888 C C . ASN A 1 371 ? 13.779 -2.153 -30.394 1.00 71.69 371 ASN A C 1
ATOM 2890 O O . ASN A 1 371 ? 14.397 -2.099 -31.458 1.00 71.69 371 ASN A O 1
ATOM 2894 N N . TRP A 1 372 ? 12.728 -2.960 -30.223 1.00 65.75 372 TRP A N 1
ATOM 2895 C CA . TRP A 1 372 ? 12.205 -3.827 -31.277 1.00 65.75 372 TRP A CA 1
ATOM 2896 C C . TRP A 1 372 ? 11.514 -3.040 -32.384 1.00 65.75 372 TRP A C 1
ATOM 2898 O O . TRP A 1 372 ? 11.753 -3.316 -33.559 1.00 65.75 372 TRP A O 1
ATOM 2908 N N . SER A 1 373 ? 10.719 -2.025 -32.047 1.00 67.62 373 SER A N 1
ATOM 2909 C CA . SER A 1 373 ? 10.092 -1.167 -33.057 1.00 67.62 373 SER A CA 1
ATOM 2910 C C . SER A 1 373 ? 11.125 -0.341 -33.824 1.00 67.62 373 SER A C 1
ATOM 2912 O O . SER A 1 373 ? 11.043 -0.260 -35.051 1.00 67.62 373 SER A O 1
ATOM 2914 N N . LYS A 1 374 ? 12.163 0.174 -33.151 1.00 75.50 374 LYS A N 1
ATOM 2915 C CA . LYS A 1 374 ? 13.326 0.804 -33.807 1.00 75.50 374 LYS A CA 1
ATOM 2916 C C . LYS A 1 374 ? 14.055 -0.164 -34.740 1.00 75.50 374 LYS A C 1
ATOM 2918 O O . LYS A 1 374 ? 14.348 0.195 -35.879 1.00 75.50 374 LYS A O 1
ATOM 2923 N N . ALA A 1 375 ? 14.308 -1.398 -34.299 1.00 79.50 375 ALA A N 1
ATOM 2924 C CA . ALA A 1 375 ? 14.937 -2.421 -35.133 1.00 79.50 375 ALA A CA 1
ATOM 2925 C C . ALA A 1 375 ? 14.082 -2.752 -36.366 1.00 79.50 375 ALA A C 1
ATOM 2927 O O . ALA A 1 375 ? 14.606 -2.818 -37.477 1.00 79.50 375 ALA A O 1
ATOM 2928 N N . ILE A 1 376 ? 12.763 -2.886 -36.202 1.00 81.75 376 ILE A N 1
ATOM 2929 C CA . ILE A 1 376 ? 11.832 -3.098 -37.315 1.00 81.75 376 ILE A CA 1
ATOM 2930 C C . ILE A 1 376 ? 11.853 -1.900 -38.267 1.00 81.75 376 ILE A C 1
ATOM 2932 O O . ILE A 1 376 ? 11.951 -2.112 -39.468 1.00 81.75 376 ILE A O 1
ATOM 2936 N N . MET A 1 377 ? 11.839 -0.657 -37.779 1.00 80.38 377 MET A N 1
ATOM 2937 C CA . MET A 1 377 ? 11.918 0.536 -38.636 1.00 80.38 377 MET A CA 1
ATOM 2938 C C . MET A 1 377 ? 13.200 0.583 -39.481 1.00 80.38 377 MET A C 1
ATOM 2940 O O . MET A 1 377 ? 13.156 1.033 -40.624 1.00 80.38 377 MET A O 1
ATOM 2944 N N . VAL A 1 378 ? 14.324 0.083 -38.959 1.00 84.81 378 VAL A N 1
ATOM 2945 C CA . VAL A 1 378 ? 15.591 -0.016 -39.707 1.00 84.81 378 VAL A CA 1
ATOM 2946 C C . VAL A 1 378 ? 15.589 -1.195 -40.685 1.00 84.81 378 VAL A C 1
ATOM 2948 O O . VAL A 1 378 ? 16.096 -1.079 -41.801 1.00 84.81 378 VAL A O 1
ATOM 2951 N N . MET A 1 379 ? 15.013 -2.333 -40.295 1.00 83.69 379 MET A N 1
ATOM 2952 C CA . MET A 1 379 ? 15.033 -3.559 -41.097 1.00 83.69 379 MET A CA 1
ATOM 2953 C C . MET A 1 379 ? 13.949 -3.592 -42.177 1.00 83.69 379 MET A C 1
ATOM 2955 O O . MET A 1 379 ? 14.163 -4.183 -43.233 1.00 83.69 379 MET A O 1
ATOM 2959 N N . LEU A 1 380 ? 12.803 -2.949 -41.958 1.00 88.62 380 LEU A N 1
ATOM 2960 C CA . LEU A 1 380 ? 11.662 -2.961 -42.873 1.00 88.62 380 LEU A CA 1
ATOM 2961 C C . LEU A 1 380 ? 12.017 -2.418 -44.271 1.00 88.62 380 LEU A C 1
ATOM 2963 O O . LEU A 1 380 ? 11.693 -3.101 -45.241 1.00 88.62 380 LEU A O 1
ATOM 2967 N N . PRO A 1 381 ? 12.743 -1.292 -44.438 1.00 87.88 381 PRO A N 1
ATOM 2968 C CA . PRO A 1 381 ? 13.191 -0.834 -45.754 1.00 87.88 381 PRO A CA 1
ATOM 2969 C C . PRO A 1 381 ? 14.097 -1.853 -46.450 1.00 87.88 381 PRO A C 1
ATOM 2971 O O . PRO A 1 381 ? 13.948 -2.097 -47.644 1.00 87.88 381 PRO A O 1
ATOM 2974 N N . ILE A 1 382 ? 15.004 -2.493 -45.705 1.00 87.94 382 ILE A N 1
ATOM 2975 C CA . ILE A 1 382 ? 15.921 -3.509 -46.241 1.00 87.94 382 ILE A CA 1
ATOM 2976 C C . ILE A 1 382 ? 15.124 -4.723 -46.726 1.00 87.94 382 ILE A C 1
ATOM 2978 O O . ILE A 1 382 ? 15.330 -5.201 -47.841 1.00 87.94 382 ILE A O 1
ATOM 2982 N N . VAL A 1 383 ? 14.172 -5.193 -45.920 1.00 87.25 383 VAL A N 1
ATOM 2983 C CA . VAL A 1 383 ? 13.288 -6.312 -46.265 1.00 87.25 383 VAL A CA 1
ATOM 2984 C C . VAL A 1 383 ? 12.399 -5.964 -47.458 1.00 87.25 383 VAL A C 1
ATOM 2986 O O . VAL A 1 383 ? 12.221 -6.804 -48.335 1.00 87.25 383 VAL A O 1
ATOM 2989 N N . LEU A 1 384 ? 11.890 -4.735 -47.551 1.00 90.56 384 LEU A N 1
ATOM 2990 C CA . LEU A 1 384 ? 11.093 -4.278 -48.691 1.00 90.56 384 LEU A CA 1
ATOM 2991 C C . LEU A 1 384 ? 11.925 -4.182 -49.976 1.00 90.56 384 LEU A C 1
ATOM 2993 O O . LEU A 1 384 ? 11.442 -4.576 -51.034 1.00 90.56 384 LEU A O 1
ATOM 2997 N N . VAL A 1 385 ? 13.179 -3.730 -49.902 1.00 90.94 385 VAL A N 1
ATOM 2998 C CA . VAL A 1 385 ? 14.090 -3.683 -51.059 1.00 90.94 385 VAL A CA 1
ATOM 2999 C C . VAL A 1 385 ? 14.480 -5.090 -51.510 1.00 90.94 385 VAL A C 1
ATOM 3001 O O . VAL A 1 385 ? 14.406 -5.392 -52.700 1.00 90.94 385 VAL A O 1
ATOM 3004 N N . LEU A 1 386 ? 14.859 -5.974 -50.585 1.00 89.19 386 LEU A N 1
ATOM 3005 C CA . LEU A 1 386 ? 15.242 -7.351 -50.910 1.00 89.19 386 LEU A CA 1
ATOM 3006 C C . LEU A 1 386 ? 14.040 -8.179 -51.379 1.00 89.19 386 LEU A C 1
ATOM 3008 O O . LEU A 1 386 ? 14.132 -8.898 -52.372 1.00 89.19 386 LEU A O 1
ATOM 3012 N N . GLY A 1 387 ? 12.903 -8.051 -50.698 1.00 88.81 387 GLY A N 1
ATOM 3013 C CA . GLY A 1 387 ? 11.649 -8.711 -51.048 1.00 88.81 387 GLY A CA 1
ATOM 3014 C C . GLY A 1 387 ? 11.088 -8.198 -52.370 1.00 88.81 387 GLY A C 1
ATOM 3015 O O . GLY A 1 387 ? 10.744 -8.998 -53.236 1.00 88.81 387 GLY A O 1
ATOM 3016 N N . GLY A 1 388 ? 11.078 -6.879 -52.573 1.00 88.06 388 GLY A N 1
ATOM 3017 C CA . GLY A 1 388 ? 10.674 -6.245 -53.827 1.00 88.06 388 GLY A CA 1
ATOM 3018 C C . GLY A 1 388 ? 11.603 -6.603 -54.985 1.00 88.06 388 GLY A C 1
ATOM 3019 O O . GLY A 1 388 ? 11.127 -6.948 -56.063 1.00 88.06 388 GLY A O 1
ATOM 3020 N N . GLY A 1 389 ? 12.918 -6.617 -54.760 1.00 86.56 389 GLY A N 1
ATOM 3021 C CA . GLY A 1 389 ? 13.908 -7.058 -55.744 1.00 86.56 389 GLY A CA 1
ATOM 3022 C C . GLY A 1 389 ? 13.761 -8.537 -56.108 1.00 86.56 389 GLY A C 1
ATOM 3023 O O . GLY A 1 389 ? 13.813 -8.887 -57.286 1.00 86.56 389 GLY A O 1
ATOM 3024 N N . SER A 1 390 ? 13.505 -9.399 -55.122 1.00 84.69 390 SER A N 1
ATOM 3025 C CA . SER A 1 390 ? 13.226 -10.822 -55.340 1.00 84.69 390 SER A CA 1
ATOM 3026 C C . SER A 1 390 ? 11.923 -11.026 -56.116 1.00 84.69 390 SER A C 1
ATOM 3028 O O . SER A 1 390 ? 11.901 -11.785 -57.081 1.00 84.69 390 SER A O 1
ATOM 3030 N N . LEU A 1 391 ? 10.860 -10.290 -55.778 1.00 85.31 391 LEU A N 1
ATOM 3031 C CA . LEU A 1 391 ? 9.576 -10.342 -56.480 1.00 85.31 391 LEU A CA 1
ATOM 3032 C C . LEU A 1 391 ? 9.696 -9.834 -57.924 1.00 85.31 391 LEU A C 1
ATOM 3034 O O . LEU A 1 391 ? 9.195 -10.475 -58.844 1.00 85.31 391 LEU A O 1
ATOM 3038 N N . LEU A 1 392 ? 10.414 -8.729 -58.144 1.00 83.50 392 LEU A N 1
ATOM 3039 C CA . LEU A 1 392 ? 10.717 -8.203 -59.478 1.00 83.50 392 LEU A CA 1
ATOM 3040 C C . LEU A 1 392 ? 11.553 -9.189 -60.296 1.00 83.50 392 LEU A C 1
ATOM 3042 O O . LEU A 1 392 ? 11.289 -9.378 -61.480 1.00 83.50 392 LEU A O 1
ATOM 3046 N N . TRP A 1 393 ? 12.524 -9.862 -59.680 1.00 79.00 393 TRP A N 1
ATOM 3047 C CA . TRP A 1 393 ? 13.294 -10.918 -60.334 1.00 79.00 393 TRP A CA 1
ATOM 3048 C C . TRP A 1 393 ? 12.447 -12.164 -60.628 1.00 79.00 393 TRP A C 1
ATOM 3050 O O . TRP A 1 393 ? 12.640 -12.816 -61.649 1.00 79.00 393 TRP A O 1
ATOM 3060 N N . LEU A 1 394 ? 11.460 -12.481 -59.795 1.00 81.00 394 LEU A N 1
ATOM 3061 C CA . LEU A 1 394 ? 10.560 -13.613 -60.013 1.00 81.00 394 LEU A CA 1
ATOM 3062 C C . LEU A 1 394 ? 9.544 -13.331 -61.134 1.00 81.00 394 LEU A C 1
ATOM 3064 O O . LEU A 1 394 ? 9.244 -14.225 -61.927 1.00 81.00 394 LEU A O 1
ATOM 3068 N N . LEU A 1 395 ? 9.055 -12.090 -61.228 1.00 82.94 395 LEU A N 1
ATOM 3069 C CA . LEU A 1 395 ? 8.076 -11.650 -62.230 1.00 82.94 395 LEU A CA 1
ATOM 3070 C C . LEU A 1 395 ? 8.711 -11.276 -63.579 1.00 82.94 395 LEU A C 1
ATOM 3072 O O . LEU A 1 395 ? 8.146 -11.588 -64.625 1.00 82.94 395 LEU A O 1
ATOM 3076 N N . PHE A 1 396 ? 9.880 -10.633 -63.569 1.00 81.69 396 PHE A N 1
ATOM 3077 C CA . PHE A 1 396 ? 10.521 -10.055 -64.761 1.00 81.69 396 PHE A CA 1
ATOM 3078 C C . PHE A 1 396 ? 11.958 -10.540 -64.990 1.00 81.69 396 PHE A C 1
ATOM 3080 O O . PHE A 1 396 ? 12.593 -10.171 -65.980 1.00 81.69 396 PHE A O 1
ATOM 3087 N N . GLY A 1 397 ? 12.503 -11.369 -64.099 1.00 71.06 397 GLY A N 1
ATOM 3088 C CA . GLY A 1 397 ? 13.818 -11.961 -64.291 1.00 71.06 397 GLY A CA 1
ATOM 3089 C C . GLY A 1 397 ? 13.790 -12.964 -65.434 1.00 71.06 397 GLY A C 1
ATOM 3090 O O . GLY A 1 397 ? 13.014 -13.920 -65.455 1.00 71.06 397 GLY A O 1
ATOM 3091 N N . ASN A 1 398 ? 14.681 -12.761 -66.401 1.00 69.69 398 ASN A N 1
ATOM 3092 C CA . ASN A 1 398 ? 14.886 -13.721 -67.472 1.00 69.69 398 ASN A CA 1
ATOM 3093 C C . ASN A 1 398 ? 15.271 -15.080 -66.872 1.00 69.69 398 ASN A C 1
ATOM 3095 O O . ASN A 1 398 ? 16.363 -15.225 -66.317 1.00 69.69 398 ASN A O 1
ATOM 3099 N N . LYS A 1 399 ? 14.414 -16.094 -67.053 1.00 61.53 399 LYS A N 1
ATOM 3100 C CA . LYS A 1 399 ? 14.691 -17.503 -66.727 1.00 61.53 399 LYS A CA 1
ATOM 3101 C C . LYS A 1 399 ? 15.735 -18.086 -67.685 1.00 61.53 399 LYS A C 1
ATOM 3103 O O . LYS A 1 399 ? 15.481 -19.052 -68.400 1.00 61.53 399 LYS A O 1
ATOM 3108 N N . ARG A 1 400 ? 16.925 -17.493 -67.759 1.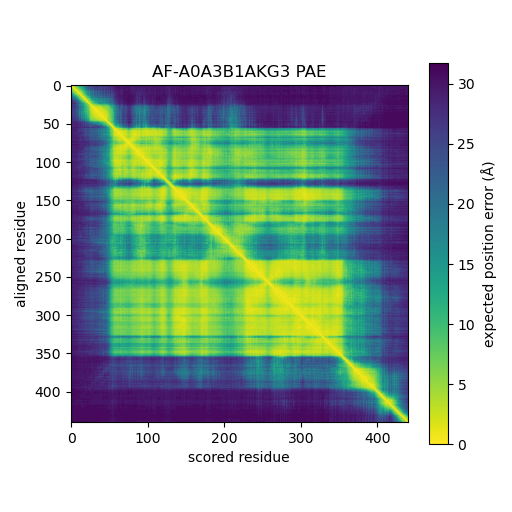00 61.03 400 ARG A N 1
ATOM 3109 C CA . ARG A 1 400 ? 18.064 -18.163 -68.386 1.00 61.03 400 ARG A CA 1
ATOM 3110 C C . ARG A 1 400 ? 18.510 -19.252 -67.426 1.00 61.03 400 ARG A C 1
ATOM 3112 O O . ARG A 1 400 ? 18.813 -18.957 -66.275 1.00 61.03 400 ARG A O 1
ATOM 3119 N N . GLN A 1 401 ? 18.545 -20.497 -67.901 1.00 53.91 401 GLN A N 1
ATOM 3120 C CA . GLN A 1 401 ? 19.174 -21.598 -67.179 1.00 53.91 401 GLN A CA 1
ATOM 3121 C C . GLN A 1 401 ? 20.610 -21.181 -66.849 1.00 53.91 401 GLN A C 1
ATOM 3123 O O . GLN A 1 401 ? 21.469 -21.126 -67.734 1.00 53.91 401 GLN A O 1
ATOM 3128 N N . SER A 1 402 ? 20.862 -20.817 -65.593 1.00 52.88 402 SER A N 1
ATOM 3129 C CA . SER A 1 402 ? 22.209 -20.557 -65.120 1.00 52.88 402 SER A CA 1
ATOM 3130 C C . SER A 1 402 ? 22.921 -21.900 -65.103 1.00 52.88 402 SER A C 1
ATOM 3132 O O . SER A 1 402 ? 22.710 -22.752 -64.245 1.00 52.88 402 SER A O 1
ATOM 3134 N N . VAL A 1 403 ? 23.749 -22.134 -66.116 1.00 55.47 403 VAL A N 1
ATOM 3135 C CA . VAL A 1 403 ? 24.706 -23.229 -66.055 1.00 55.47 403 VAL A CA 1
ATOM 3136 C C . VAL A 1 403 ? 25.707 -22.817 -64.979 1.00 55.47 403 VAL A C 1
ATOM 3138 O O . VAL A 1 403 ? 26.547 -21.949 -65.210 1.00 55.47 403 VAL A O 1
ATOM 3141 N N . ILE A 1 404 ? 25.548 -23.353 -63.769 1.00 55.25 404 ILE A N 1
ATOM 3142 C CA . ILE A 1 404 ? 26.458 -23.096 -62.652 1.00 55.25 404 ILE A CA 1
ATOM 3143 C C . ILE A 1 404 ? 27.801 -23.722 -63.030 1.00 55.25 404 ILE A C 1
ATOM 3145 O O . ILE A 1 404 ? 27.975 -24.939 -62.977 1.00 55.25 404 ILE A O 1
ATOM 3149 N N . PHE A 1 405 ? 28.755 -22.899 -63.457 1.00 54.16 405 PHE A N 1
ATOM 3150 C CA . PHE A 1 405 ? 30.133 -23.339 -63.618 1.00 54.16 405 PHE A CA 1
ATOM 3151 C C . PHE A 1 405 ? 30.815 -23.222 -62.259 1.00 54.16 405 PHE A C 1
ATOM 3153 O O . PHE A 1 405 ? 31.027 -22.122 -61.754 1.00 54.16 405 PHE A O 1
ATOM 3160 N N . ALA A 1 406 ? 31.142 -24.361 -61.651 1.00 56.97 406 ALA A N 1
ATOM 3161 C CA . ALA A 1 406 ? 31.956 -24.375 -60.446 1.00 56.97 406 ALA A CA 1
ATOM 3162 C C . ALA A 1 406 ? 33.340 -23.789 -60.772 1.00 56.97 406 ALA A C 1
ATOM 3164 O O . ALA A 1 406 ? 34.081 -24.338 -61.588 1.00 56.97 406 ALA A O 1
ATOM 3165 N N . VAL A 1 407 ? 33.668 -22.660 -60.142 1.00 58.44 407 VAL A N 1
ATOM 3166 C CA . VAL A 1 407 ? 34.915 -21.909 -60.374 1.00 58.44 407 VAL A CA 1
ATOM 3167 C C . VAL A 1 407 ? 36.144 -22.697 -59.899 1.00 58.44 407 VAL A C 1
ATOM 3169 O O . VAL A 1 407 ? 37.221 -22.570 -60.476 1.00 58.44 407 VAL A O 1
ATOM 3172 N N . LEU A 1 408 ? 35.976 -23.577 -58.908 1.00 52.69 408 LEU A N 1
ATOM 3173 C CA . LEU A 1 408 ? 36.997 -24.511 -58.440 1.00 52.69 408 LEU A CA 1
ATOM 3174 C C . LEU A 1 408 ? 36.386 -25.893 -58.180 1.00 52.69 408 LEU A C 1
ATOM 3176 O O . LEU A 1 408 ? 35.306 -26.014 -57.611 1.00 52.69 408 LEU A O 1
ATOM 3180 N N . GLY A 1 409 ? 37.081 -26.948 -58.611 1.00 59.31 409 GLY A N 1
ATOM 3181 C CA . GLY A 1 409 ? 36.757 -28.345 -58.284 1.00 59.31 409 GLY A CA 1
ATOM 3182 C C . GLY A 1 409 ? 35.704 -29.042 -59.158 1.00 59.31 409 GLY A C 1
ATOM 3183 O O . GLY A 1 409 ? 35.673 -30.274 -59.177 1.00 59.31 409 GLY A O 1
ATOM 3184 N N . GLY A 1 410 ? 34.905 -28.306 -59.941 1.00 61.66 410 GLY A N 1
ATOM 3185 C CA . GLY A 1 410 ? 33.838 -28.882 -60.780 1.00 61.66 410 GLY A CA 1
ATOM 3186 C C . GLY A 1 410 ? 34.315 -29.926 -61.789 1.00 61.66 410 GLY A C 1
ATOM 3187 O O . GLY A 1 410 ? 33.696 -30.980 -61.940 1.00 61.66 410 GLY A O 1
ATOM 3188 N N . ASP A 1 411 ? 35.462 -29.670 -62.420 1.00 62.38 411 ASP A N 1
ATOM 3189 C CA . ASP A 1 411 ? 36.039 -30.565 -63.427 1.00 62.38 411 ASP A CA 1
ATOM 3190 C C . ASP A 1 411 ? 36.500 -31.903 -62.822 1.00 62.38 411 ASP A C 1
ATOM 3192 O O . ASP A 1 411 ? 36.414 -32.945 -63.473 1.00 62.38 411 ASP A O 1
ATOM 3196 N N . SER A 1 412 ? 36.954 -31.904 -61.562 1.00 60.47 412 SER A N 1
ATOM 3197 C CA . SER A 1 412 ? 37.418 -33.119 -60.875 1.00 60.47 412 SER A CA 1
ATOM 3198 C C . SER A 1 412 ? 36.250 -34.031 -60.497 1.00 60.47 412 SER A C 1
ATOM 3200 O O . SER A 1 412 ? 36.325 -35.244 -60.700 1.00 60.47 412 SER A O 1
ATOM 3202 N N . PHE A 1 413 ? 35.146 -33.449 -60.017 1.00 62.09 413 PHE A N 1
ATOM 3203 C CA . PHE A 1 413 ? 33.920 -34.185 -59.701 1.00 62.09 413 PHE A CA 1
ATOM 3204 C C . PHE A 1 413 ? 33.263 -34.757 -60.964 1.00 62.09 413 PHE A C 1
ATOM 3206 O O . PHE A 1 413 ? 32.966 -35.952 -61.020 1.00 62.09 413 PHE A O 1
ATOM 3213 N N . GLN A 1 414 ? 33.127 -33.952 -62.026 1.00 64.31 414 GLN A N 1
ATOM 3214 C CA . GLN A 1 414 ? 32.564 -34.425 -63.297 1.00 64.31 414 GLN A CA 1
ATOM 3215 C C . GLN A 1 414 ? 33.380 -35.567 -63.918 1.00 64.31 414 GLN A C 1
ATOM 3217 O O . GLN A 1 414 ? 32.799 -36.488 -64.498 1.00 64.31 414 GLN A O 1
ATOM 3222 N N . LYS A 1 415 ? 34.710 -35.534 -63.770 1.00 63.72 415 LYS A N 1
ATOM 3223 C CA . LYS A 1 415 ? 35.612 -36.536 -64.346 1.00 63.72 415 LYS A CA 1
ATOM 3224 C C . LYS A 1 415 ? 35.682 -37.827 -63.527 1.00 63.72 415 LYS A C 1
ATOM 3226 O O . LYS A 1 415 ? 35.741 -38.894 -64.128 1.00 63.72 415 LYS A O 1
ATOM 3231 N N . ARG A 1 416 ? 35.691 -37.748 -62.188 1.00 63.03 416 ARG A N 1
ATOM 3232 C CA . ARG A 1 416 ? 35.843 -38.931 -61.314 1.00 63.03 416 ARG A CA 1
ATOM 3233 C C . ARG A 1 416 ? 34.529 -39.608 -60.941 1.00 63.03 416 ARG A C 1
ATOM 3235 O O . ARG A 1 416 ? 34.531 -40.818 -60.779 1.00 63.03 416 ARG A O 1
ATOM 3242 N N . VAL A 1 417 ? 33.438 -38.854 -60.803 1.00 65.06 417 VAL A N 1
ATOM 3243 C CA . VAL A 1 417 ? 32.160 -39.390 -60.297 1.00 65.06 417 VAL A CA 1
ATOM 3244 C C . VAL A 1 417 ? 31.151 -39.616 -61.423 1.00 65.06 417 VAL A C 1
ATOM 3246 O O . VAL A 1 417 ? 30.454 -40.620 -61.427 1.00 65.06 417 VAL A O 1
ATOM 3249 N N . ILE A 1 418 ? 31.089 -38.712 -62.409 1.00 68.81 418 ILE A N 1
ATOM 3250 C CA . ILE A 1 418 ? 30.070 -38.753 -63.480 1.00 68.81 418 ILE A CA 1
ATOM 3251 C C . ILE A 1 418 ? 30.625 -39.355 -64.792 1.00 68.81 418 ILE A C 1
ATOM 3253 O O . ILE A 1 418 ? 29.870 -39.664 -65.710 1.00 68.81 418 ILE A O 1
ATOM 3257 N N . GLY A 1 419 ? 31.947 -39.522 -64.921 1.00 58.78 419 GLY A N 1
ATOM 3258 C CA . GLY A 1 419 ? 32.586 -40.123 -66.103 1.00 58.78 419 GLY A CA 1
ATOM 3259 C C . GLY A 1 419 ? 32.491 -39.294 -67.396 1.00 58.78 419 GLY A C 1
ATOM 3260 O O . GLY A 1 419 ? 32.836 -39.779 -68.475 1.00 58.78 419 GLY A O 1
ATOM 3261 N N . ARG A 1 420 ? 32.042 -38.030 -67.333 1.00 60.47 420 ARG A N 1
ATOM 3262 C CA . ARG A 1 420 ? 31.946 -37.148 -68.511 1.00 60.47 420 ARG A CA 1
ATOM 3263 C C . ARG A 1 420 ? 33.309 -36.535 -68.846 1.00 60.47 420 ARG A C 1
ATOM 3265 O O . ARG A 1 420 ? 33.980 -35.972 -67.984 1.00 60.47 420 ARG A O 1
ATOM 3272 N N . LYS A 1 421 ? 33.712 -36.582 -70.125 1.00 55.59 421 LYS A N 1
ATOM 3273 C CA . LYS A 1 421 ? 34.903 -35.862 -70.616 1.00 55.59 421 LYS A CA 1
ATOM 3274 C C . LYS A 1 421 ? 34.646 -34.342 -70.572 1.00 55.59 421 LYS A C 1
ATOM 3276 O O . LYS A 1 421 ? 33.627 -33.906 -71.113 1.00 55.59 421 LYS A O 1
ATOM 3281 N N . PRO A 1 422 ? 35.539 -33.524 -69.980 1.00 56.62 422 PRO A N 1
ATOM 3282 C CA . PRO A 1 422 ? 35.352 -32.076 -69.934 1.00 56.62 422 PRO A CA 1
ATOM 3283 C C . PRO A 1 422 ? 35.347 -31.497 -71.357 1.00 56.62 422 PRO A C 1
ATOM 3285 O O . PRO A 1 422 ? 36.225 -31.805 -72.169 1.00 56.62 422 PRO A O 1
ATOM 3288 N N . LYS A 1 423 ? 34.349 -30.665 -71.686 1.00 58.56 423 LYS A N 1
ATOM 3289 C CA . LYS A 1 423 ? 34.310 -29.952 -72.974 1.00 58.56 423 LYS A CA 1
ATOM 3290 C C . LYS A 1 423 ? 35.480 -28.962 -73.038 1.00 58.56 423 LYS A C 1
ATOM 3292 O O . LYS A 1 423 ? 35.743 -28.246 -72.076 1.00 58.56 423 LYS A O 1
ATOM 3297 N N . LYS A 1 424 ? 36.173 -28.922 -74.186 1.00 49.94 424 LYS A N 1
ATOM 3298 C CA . LYS A 1 424 ? 37.306 -28.018 -74.469 1.00 49.94 424 LYS A CA 1
ATOM 3299 C C . LYS A 1 424 ? 36.980 -26.588 -74.013 1.00 49.94 424 LYS A C 1
ATOM 3301 O O . LYS A 1 424 ? 36.000 -26.009 -74.481 1.00 49.94 424 LYS A O 1
ATOM 3306 N N . ARG A 1 425 ? 37.826 -26.020 -73.140 1.00 50.00 425 ARG A N 1
ATOM 3307 C CA . ARG A 1 425 ? 37.790 -24.600 -72.751 1.00 50.00 425 ARG A CA 1
ATOM 3308 C C . ARG A 1 425 ? 37.696 -23.737 -74.014 1.00 50.00 425 ARG A C 1
ATOM 3310 O O . ARG A 1 425 ? 38.586 -23.778 -74.863 1.00 50.00 425 ARG A O 1
ATOM 3317 N N . ARG A 1 426 ? 36.617 -22.964 -74.140 1.00 43.88 426 ARG A N 1
ATOM 3318 C CA . ARG A 1 426 ? 36.440 -21.983 -75.216 1.00 43.88 426 ARG A CA 1
ATOM 3319 C C . ARG A 1 426 ? 37.484 -20.878 -74.989 1.00 43.88 426 ARG A C 1
ATOM 3321 O O . ARG A 1 426 ? 37.460 -20.229 -73.948 1.00 43.88 426 ARG A O 1
ATOM 3328 N N . ARG A 1 427 ? 38.451 -20.724 -75.904 1.00 39.28 427 ARG A N 1
ATOM 3329 C CA . ARG A 1 427 ? 39.437 -19.628 -75.859 1.00 39.28 427 ARG A CA 1
ATOM 3330 C C . ARG A 1 427 ? 38.682 -18.299 -75.949 1.00 39.28 427 ARG A C 1
ATOM 3332 O O . ARG A 1 427 ? 37.957 -18.076 -76.913 1.00 39.28 427 ARG A O 1
ATOM 3339 N N . TRP A 1 428 ? 38.857 -17.445 -74.945 1.00 36.25 428 TRP A N 1
ATOM 3340 C CA . TRP A 1 428 ? 38.438 -16.046 -74.992 1.00 36.25 428 TRP A CA 1
ATOM 3341 C C . TRP A 1 428 ? 39.259 -15.330 -76.080 1.00 36.25 428 TRP A C 1
ATOM 3343 O O . TRP A 1 428 ? 40.479 -15.532 -76.108 1.00 36.25 428 TRP A O 1
ATOM 3353 N N . PRO A 1 429 ? 38.666 -14.522 -76.977 1.00 38.88 429 PRO A N 1
ATOM 3354 C CA . PRO A 1 429 ? 39.452 -13.704 -77.891 1.00 38.88 429 PRO A CA 1
ATOM 3355 C C . PRO A 1 429 ? 40.257 -12.685 -77.075 1.00 38.88 429 PRO A C 1
ATOM 3357 O O . PRO A 1 429 ? 39.686 -11.921 -76.299 1.00 38.88 429 PRO A O 1
ATOM 3360 N N . ARG A 1 430 ? 41.586 -12.694 -77.222 1.00 41.62 430 ARG A N 1
ATOM 3361 C CA . ARG A 1 430 ? 42.455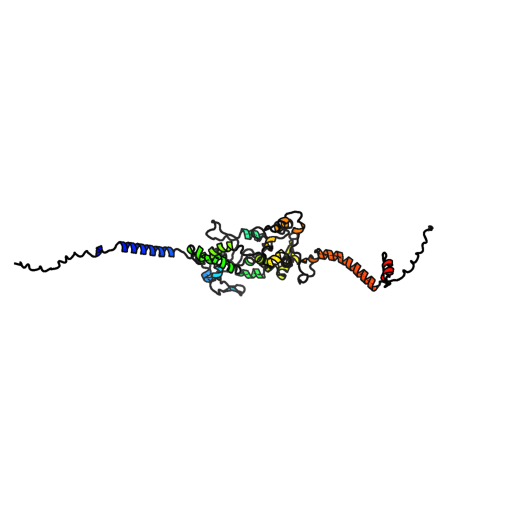 -11.573 -76.837 1.00 41.62 430 ARG A CA 1
ATOM 3362 C C . ARG A 1 430 ? 42.527 -10.605 -78.021 1.00 41.62 430 ARG A C 1
ATOM 3364 O O . ARG A 1 430 ? 42.859 -11.038 -79.120 1.00 41.62 430 ARG A O 1
ATOM 3371 N N . GLY A 1 431 ? 42.264 -9.325 -77.767 1.00 35.94 431 GLY A N 1
ATOM 3372 C CA . GLY A 1 431 ? 42.366 -8.199 -78.708 1.00 35.94 431 GLY A CA 1
ATOM 3373 C C . GLY A 1 431 ? 41.130 -7.305 -78.552 1.00 35.94 431 GLY A C 1
ATOM 3374 O O . GLY A 1 431 ? 40.025 -7.817 -78.636 1.00 35.94 431 GLY A O 1
ATOM 3375 N N . GLN A 1 432 ? 41.206 -6.009 -78.258 1.00 36.22 432 GLN A N 1
ATOM 3376 C CA . GLN A 1 432 ? 42.202 -5.013 -78.650 1.00 36.22 432 GLN A CA 1
ATOM 3377 C C . GLN A 1 432 ? 42.521 -4.069 -77.481 1.00 36.22 432 GLN A C 1
ATOM 3379 O O . GLN A 1 432 ? 41.625 -3.487 -76.877 1.00 36.22 432 GLN A O 1
ATOM 3384 N N . ALA A 1 433 ? 43.811 -3.902 -77.201 1.00 36.94 433 ALA A N 1
ATOM 3385 C CA . ALA A 1 433 ? 44.342 -2.718 -76.547 1.00 36.94 433 ALA A CA 1
ATOM 3386 C C . ALA A 1 433 ? 44.974 -1.847 -77.644 1.00 36.94 433 ALA A C 1
ATOM 3388 O O . ALA A 1 433 ? 45.765 -2.358 -78.437 1.00 36.94 433 ALA A O 1
ATOM 3389 N N . GLY A 1 434 ? 44.619 -0.560 -77.662 1.00 35.84 434 GLY A N 1
ATOM 3390 C CA . GLY A 1 434 ? 45.324 0.502 -78.382 1.00 35.84 434 GLY A CA 1
ATOM 3391 C C . GLY A 1 434 ? 44.695 0.962 -79.701 1.00 35.84 434 GLY A C 1
ATOM 3392 O O . GLY A 1 434 ? 44.850 0.298 -80.72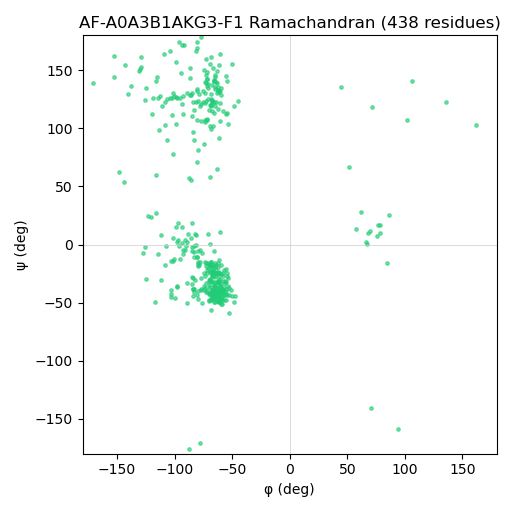2 1.00 35.84 434 GLY A O 1
ATOM 3393 N N . LYS A 1 435 ? 44.094 2.161 -79.697 1.00 35.25 435 LYS A N 1
ATOM 3394 C CA . LYS A 1 435 ? 44.600 3.312 -80.469 1.00 35.25 435 LYS A CA 1
ATOM 3395 C C . LYS A 1 435 ? 43.868 4.613 -80.115 1.00 35.25 435 LYS A C 1
ATOM 3397 O O . LYS A 1 435 ? 42.663 4.632 -79.898 1.00 35.25 435 LYS A O 1
ATOM 3402 N N . GLU A 1 436 ? 44.682 5.655 -80.034 1.00 37.62 436 GLU A N 1
ATOM 3403 C CA . GLU A 1 436 ? 44.400 7.071 -79.807 1.00 37.62 436 GLU A CA 1
ATOM 3404 C C . GLU A 1 436 ? 43.497 7.691 -80.888 1.00 37.62 436 GLU A C 1
ATOM 3406 O O . GLU A 1 436 ? 43.408 7.174 -82.001 1.00 37.62 436 GLU A O 1
ATOM 3411 N N . GLY A 1 437 ? 42.921 8.863 -80.593 1.00 31.97 437 GLY A N 1
ATOM 3412 C CA . GLY A 1 437 ? 42.387 9.769 -81.616 1.00 31.97 437 GLY A CA 1
ATOM 3413 C C . GLY A 1 437 ? 41.402 10.790 -81.055 1.00 31.97 437 GLY A C 1
ATOM 3414 O O . GLY A 1 437 ? 40.265 10.442 -80.766 1.00 31.97 437 GLY A O 1
ATOM 3415 N N . GLY A 1 438 ? 41.849 12.034 -80.868 1.00 32.78 438 GLY A N 1
ATOM 3416 C CA . GLY A 1 438 ? 41.071 13.112 -80.258 1.00 32.78 438 GLY A CA 1
ATOM 3417 C C . GLY A 1 438 ? 40.187 13.940 -81.204 1.00 32.78 438 GLY A C 1
ATOM 3418 O O . GLY A 1 438 ? 40.174 13.733 -82.413 1.00 32.78 438 GLY A O 1
ATOM 3419 N N . ARG A 1 439 ? 39.581 14.957 -80.566 1.00 37.72 439 ARG A N 1
ATOM 3420 C CA . ARG A 1 439 ? 38.948 16.204 -81.056 1.00 37.72 439 ARG A CA 1
ATOM 3421 C C . ARG A 1 439 ? 37.609 16.125 -81.807 1.00 37.72 439 ARG A C 1
ATOM 3423 O O . ARG A 1 439 ? 37.549 15.679 -82.945 1.00 37.72 439 ARG A O 1
ATOM 3430 N N . ALA A 1 440 ? 36.597 16.771 -81.224 1.00 34.53 440 ALA A N 1
ATOM 3431 C CA . ALA A 1 440 ? 36.278 18.171 -81.533 1.00 34.53 440 ALA A CA 1
ATOM 3432 C C . ALA A 1 440 ? 36.056 18.933 -80.221 1.00 34.53 440 ALA A C 1
ATOM 3434 O O . ALA A 1 440 ? 35.477 18.308 -79.302 1.00 34.53 440 ALA A O 1
#

Secondary structure (DSSP, 8-state):
----PPPPPP------PPPPPGGGG--HHHHHHHHHHHHHHHHHHHHHTT-----TTTTS-HHHHTSTT-EEE-TTS-EEE----HHHHHTBTTTTS-HHHH-TT--SSSPPGGGG-B-TTSPB---SSS-SPPB-SHHHHHHHHTSGGGGS--S-B-STTTTHHHHT-SS--HHHH----BSS-TTTHHHHHHHTTTHHHHTTTTS-SHHIIIIIIHHHHHHHH--SS-HHHHHHHHHHHHT-HHHHHH-EEE-TTT--EEEPPHHHHTHHHHHHHSHHHHHHHTT-TTSPPHHHHHS-STTS-----TTSTT-TTSGGGHHHHHTGGGS-GGGGSGGGHHHHT--TT-GGGS-TT-SS-TT-GGGGGSHHHHHHHHHHHHHHHHHHHHHHHHHHS---------SSSHHHHHHHTS-PPPP---PPPP----------

Organism: NCBI:txid652676

pLDDT: mean 76.7, std 15.83, range [31.97, 95.56]

Radius of gyration: 45.71 Å; Cα contacts (8 Å, |Δi|>4): 442; chains: 1; bounding box: 78×101×194 Å